Protein AF-A0A316PAN2-F1 (afdb_monomer)

Structure (mmCIF, N/CA/C/O backbone):
data_AF-A0A316PAN2-F1
#
_entry.id   AF-A0A316PAN2-F1
#
loop_
_atom_site.group_PDB
_atom_site.id
_atom_site.type_symbol
_atom_site.label_atom_id
_atom_site.label_alt_id
_atom_site.label_comp_id
_atom_site.label_asym_id
_atom_site.label_entity_id
_atom_site.label_seq_id
_atom_site.pdbx_PDB_ins_code
_atom_site.Cartn_x
_atom_site.Cartn_y
_atom_site.Cartn_z
_atom_site.occupancy
_atom_site.B_iso_or_equiv
_atom_site.auth_seq_id
_atom_site.auth_comp_id
_atom_site.auth_asym_id
_atom_site.auth_atom_id
_atom_site.pdbx_PDB_model_num
ATOM 1 N N . MET A 1 1 ? -18.614 40.586 26.912 1.00 40.94 1 MET A N 1
ATOM 2 C CA . MET A 1 1 ? -17.738 40.696 28.105 1.00 40.94 1 MET A CA 1
ATOM 3 C C . MET A 1 1 ? -18.477 41.404 29.236 1.00 40.94 1 MET A C 1
ATOM 5 O O . MET A 1 1 ? -19.148 42.384 28.946 1.00 40.94 1 MET A O 1
ATOM 9 N N . LYS A 1 2 ? -18.250 40.945 30.482 1.00 31.77 2 LYS A N 1
ATOM 10 C CA . LYS A 1 2 ? -18.802 41.381 31.796 1.00 31.77 2 LYS A CA 1
ATOM 11 C C . LYS A 1 2 ? -20.167 40.752 32.134 1.00 31.77 2 LYS A C 1
ATOM 13 O O . LYS A 1 2 ? -21.174 41.142 31.569 1.00 31.77 2 LYS A O 1
ATOM 18 N N . LYS A 1 3 ? -20.200 39.612 32.844 1.00 37.81 3 LYS A N 1
ATOM 19 C CA . LYS A 1 3 ? -20.037 39.391 34.307 1.00 37.81 3 LYS A CA 1
ATOM 20 C C . LYS A 1 3 ? -21.0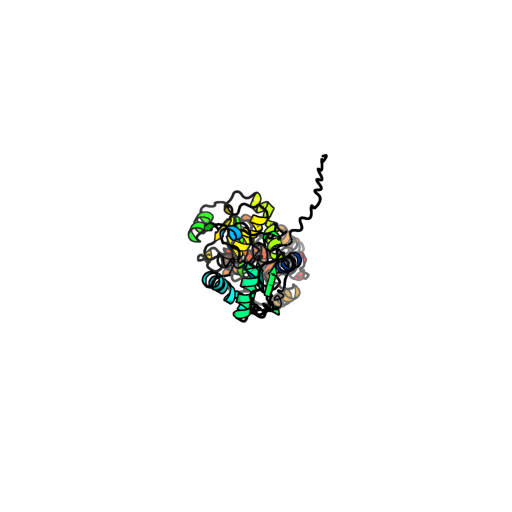67 40.149 35.148 1.00 37.81 3 LYS A C 1
ATOM 22 O O . LYS A 1 3 ? -20.923 41.355 35.296 1.00 37.81 3 LYS A O 1
ATOM 27 N N . LEU A 1 4 ? -21.950 39.415 35.828 1.00 36.19 4 LEU A N 1
ATOM 28 C CA . LEU A 1 4 ? -22.359 39.750 37.192 1.00 36.19 4 LEU A CA 1
ATOM 29 C C . LEU A 1 4 ? -22.647 38.465 37.983 1.00 36.19 4 LEU A C 1
ATOM 31 O O . LEU A 1 4 ? -23.432 37.620 37.571 1.00 36.19 4 LEU A O 1
ATOM 35 N N . SER A 1 5 ? -21.910 38.341 39.082 1.00 38.22 5 SER A N 1
ATOM 36 C CA . SER A 1 5 ? -21.960 37.298 40.104 1.00 38.22 5 SER A CA 1
ATOM 37 C C . SER A 1 5 ? -23.042 37.647 41.126 1.00 38.22 5 SER A C 1
ATOM 39 O O . SER A 1 5 ? -23.206 38.827 41.443 1.00 38.22 5 SER A O 1
ATOM 41 N N . LEU A 1 6 ? -23.735 36.645 41.672 1.00 33.94 6 LEU A N 1
ATOM 42 C CA . LEU A 1 6 ? -24.533 36.805 42.884 1.00 33.94 6 LEU A CA 1
ATOM 43 C C . LEU A 1 6 ? -24.224 35.657 43.853 1.00 33.94 6 LEU A C 1
ATOM 45 O O . LEU A 1 6 ? -24.558 34.501 43.612 1.00 33.94 6 LEU A O 1
ATOM 49 N N . ILE A 1 7 ? -23.546 36.016 44.939 1.00 41.50 7 ILE A N 1
ATOM 50 C CA . ILE A 1 7 ? -23.305 35.202 46.130 1.00 41.50 7 ILE A CA 1
ATOM 51 C C . ILE A 1 7 ? -24.545 35.327 47.021 1.00 41.50 7 ILE A C 1
ATOM 53 O O . ILE A 1 7 ? -24.965 36.448 47.307 1.00 41.50 7 ILE A O 1
ATOM 57 N N . MET A 1 8 ? -25.091 34.212 47.511 1.00 33.97 8 MET A N 1
ATOM 58 C CA . MET A 1 8 ? -26.062 34.228 48.608 1.00 33.97 8 MET A CA 1
ATOM 59 C C . MET A 1 8 ? -25.659 33.211 49.675 1.00 33.97 8 MET A C 1
ATOM 61 O O . MET A 1 8 ? -25.705 32.004 49.464 1.00 33.97 8 MET A O 1
ATOM 65 N N . ALA A 1 9 ? -25.224 33.742 50.816 1.00 36.50 9 ALA A N 1
ATOM 66 C CA . ALA A 1 9 ? -24.995 33.014 52.052 1.00 36.50 9 ALA A CA 1
ATOM 67 C C . ALA A 1 9 ? -26.327 32.841 52.795 1.00 36.50 9 ALA A C 1
ATOM 69 O O . ALA A 1 9 ? -27.083 33.805 52.917 1.00 36.50 9 ALA A O 1
ATOM 70 N N . VAL A 1 10 ? -26.590 31.651 53.340 1.00 36.31 10 VAL A N 1
ATOM 71 C CA . VAL A 1 10 ? -27.645 31.445 54.343 1.00 36.31 10 VAL A CA 1
ATOM 72 C C . VAL A 1 10 ? -27.085 30.611 55.494 1.00 36.31 10 VAL A C 1
ATOM 74 O O . VAL A 1 10 ? -26.501 29.549 55.299 1.00 36.31 10 VAL A O 1
ATOM 77 N N . LEU A 1 11 ? -27.236 31.184 56.687 1.00 32.94 11 LEU A N 1
ATOM 78 C CA . LEU A 1 11 ? -26.800 30.709 57.994 1.00 32.94 11 LEU A CA 1
ATOM 79 C C . LEU A 1 11 ? -27.675 29.572 58.547 1.00 32.94 11 LEU A C 1
ATOM 81 O O . LEU A 1 11 ? -28.883 29.533 58.329 1.00 32.94 11 LEU A O 1
ATOM 85 N N . MET A 1 12 ? -27.030 28.722 59.353 1.00 35.16 12 MET A N 1
ATOM 86 C CA . MET A 1 12 ? -27.614 27.710 60.240 1.00 35.16 12 MET A CA 1
ATOM 87 C C . MET A 1 12 ? -28.609 28.293 61.256 1.00 35.16 12 MET A C 1
ATOM 89 O O . MET A 1 12 ? -28.344 29.328 61.868 1.00 35.16 12 MET A O 1
ATOM 93 N N . ALA A 1 13 ? -29.658 27.525 61.558 1.00 36.28 13 ALA A N 1
ATOM 94 C CA . ALA A 1 13 ? -30.381 27.602 62.824 1.00 36.28 13 ALA A CA 1
ATOM 95 C C . ALA A 1 13 ? -30.540 26.190 63.412 1.00 36.28 13 ALA A C 1
ATOM 97 O O . ALA A 1 13 ? -31.099 25.291 62.789 1.00 36.28 13 ALA A O 1
ATOM 98 N N . ILE A 1 14 ? -29.993 26.026 64.616 1.00 38.88 14 ILE A N 1
ATOM 99 C CA . ILE A 1 14 ? -29.995 24.823 65.450 1.00 38.88 14 ILE A CA 1
ATOM 100 C C . ILE A 1 14 ? -31.359 24.705 66.141 1.00 38.88 14 ILE A C 1
ATOM 102 O O . ILE A 1 14 ? -31.799 25.648 66.796 1.00 38.88 14 ILE A O 1
ATOM 106 N N . GLY A 1 15 ? -31.996 23.538 66.038 1.00 38.41 15 GLY A N 1
ATOM 107 C CA . GLY A 1 15 ? -33.186 23.171 66.804 1.00 38.41 15 GLY A CA 1
ATOM 108 C C . GLY A 1 15 ? -32.922 21.908 67.617 1.00 38.41 15 GLY A C 1
ATOM 109 O O . GLY A 1 15 ? -32.954 20.807 67.080 1.00 38.41 15 GLY A O 1
ATOM 110 N N . LEU A 1 16 ? -32.650 22.080 68.911 1.00 36.38 16 LEU A N 1
ATOM 111 C CA . LEU A 1 16 ? -32.614 21.011 69.907 1.00 36.38 16 LEU A CA 1
ATOM 112 C C . LEU A 1 16 ? -34.049 20.703 70.350 1.00 36.38 16 LEU A C 1
ATOM 114 O O . LEU A 1 16 ? -34.697 21.559 70.948 1.00 36.38 16 LEU A O 1
ATOM 118 N N . PHE A 1 17 ? -34.514 19.475 70.131 1.00 39.97 17 PHE A N 1
ATOM 119 C CA . PHE A 1 17 ? -35.608 18.897 70.908 1.00 39.97 17 PHE A CA 1
ATOM 120 C C . PHE A 1 17 ? -35.141 17.576 71.512 1.00 39.97 17 PHE A C 1
ATOM 122 O O . PHE A 1 17 ? -34.911 16.592 70.816 1.00 39.97 17 PHE A O 1
ATOM 129 N N . ALA A 1 18 ? -34.982 17.594 72.834 1.00 36.78 18 ALA A N 1
ATOM 130 C CA . ALA A 1 18 ? -34.852 16.409 73.659 1.00 36.78 18 ALA A CA 1
ATOM 131 C C . ALA A 1 18 ? -36.245 15.792 73.858 1.00 36.78 18 ALA A C 1
ATOM 133 O O . ALA A 1 18 ? -37.156 16.457 74.351 1.00 36.78 18 ALA A O 1
ATOM 134 N N . GLY A 1 19 ? -36.393 14.521 73.496 1.00 34.16 19 GLY A N 1
ATOM 135 C CA . GLY A 1 19 ? -37.546 13.691 73.825 1.00 34.16 19 GLY A CA 1
ATOM 136 C C . GLY A 1 19 ? -37.057 12.292 74.182 1.00 34.16 19 GLY A C 1
ATOM 137 O O . GLY A 1 19 ? -36.589 11.564 73.316 1.00 34.16 19 GLY A O 1
ATOM 138 N N . CYS A 1 20 ? -37.118 11.940 75.465 1.00 40.47 20 CYS A N 1
ATOM 139 C CA . CYS A 1 20 ? -36.808 10.601 75.960 1.00 40.47 20 CYS A CA 1
ATOM 140 C C . CYS A 1 20 ? -38.014 9.676 75.753 1.00 40.47 20 CYS A C 1
ATOM 142 O O . CYS A 1 20 ? -39.081 9.964 76.293 1.00 40.47 20 CYS A O 1
ATOM 144 N N . ALA A 1 21 ? -37.835 8.542 75.073 1.00 34.09 21 ALA A N 1
ATOM 145 C CA . ALA A 1 21 ? -38.694 7.369 75.236 1.00 34.09 21 ALA A CA 1
ATOM 146 C C . ALA A 1 21 ? -37.970 6.086 74.786 1.00 34.09 21 ALA A C 1
ATOM 148 O O . ALA A 1 21 ? -37.563 5.974 73.638 1.00 34.09 21 ALA A O 1
ATOM 149 N N . GLN A 1 22 ? -37.850 5.155 75.738 1.00 32.44 22 GLN A N 1
ATOM 150 C CA . GLN A 1 22 ? -37.696 3.700 75.614 1.00 32.44 22 GLN A CA 1
ATOM 151 C C . GLN A 1 22 ? -36.590 3.138 74.692 1.00 32.44 22 GLN A C 1
ATOM 153 O O . GLN A 1 22 ? -36.724 3.038 73.479 1.00 32.44 22 GLN A O 1
ATOM 158 N N . GLN A 1 23 ? -35.518 2.671 75.329 1.00 34.50 23 GLN A N 1
ATOM 159 C CA . GLN A 1 23 ? -34.446 1.871 74.745 1.00 34.50 23 GLN A CA 1
ATOM 160 C C . GLN A 1 23 ? -34.924 0.415 74.590 1.00 34.50 23 GLN A C 1
ATOM 162 O O . GLN A 1 23 ? -35.018 -0.310 75.580 1.00 34.50 23 GLN A O 1
ATOM 167 N N . GLU A 1 24 ? -35.228 -0.007 73.362 1.00 33.56 24 GLU A N 1
ATOM 168 C CA . GLU A 1 24 ? -35.269 -1.423 72.981 1.00 33.56 24 GLU A CA 1
ATOM 169 C C . GLU A 1 24 ? -33.996 -1.774 72.200 1.00 33.56 24 GLU A C 1
ATOM 171 O O . GLU A 1 24 ? -33.494 -0.982 71.403 1.00 33.56 24 GLU A O 1
ATOM 176 N N . ASN A 1 25 ? -33.445 -2.951 72.504 1.00 39.44 25 ASN A N 1
ATOM 177 C CA . ASN A 1 25 ? -32.253 -3.537 71.894 1.00 39.44 25 ASN A CA 1
ATOM 178 C C . ASN A 1 25 ? -32.339 -3.530 70.360 1.00 39.44 25 ASN A C 1
ATOM 180 O O . ASN A 1 25 ? -33.106 -4.300 69.788 1.00 39.44 25 ASN A O 1
ATOM 184 N N . ALA A 1 26 ? -31.489 -2.738 69.705 1.00 33.09 26 ALA A N 1
ATOM 185 C CA . ALA A 1 26 ? -31.099 -2.994 68.327 1.00 33.09 26 ALA A CA 1
ATOM 186 C C . ALA A 1 26 ? -29.883 -3.927 68.355 1.00 33.09 26 ALA A C 1
ATOM 188 O O . ALA A 1 26 ? -28.814 -3.549 68.841 1.00 33.09 26 ALA A O 1
ATOM 189 N N . GLU A 1 27 ? -30.065 -5.156 67.874 1.00 34.75 27 GLU A N 1
ATOM 190 C CA . GLU A 1 27 ? -28.957 -6.027 67.497 1.00 34.75 27 GLU A CA 1
ATOM 191 C C . GLU A 1 27 ? -28.058 -5.284 66.508 1.00 34.75 27 GLU A C 1
ATOM 193 O O . GLU A 1 27 ? -28.500 -4.749 65.490 1.00 34.75 27 GLU A O 1
ATOM 198 N N . GLN A 1 28 ? -26.781 -5.222 66.857 1.00 33.00 28 GLN A N 1
ATOM 199 C CA . GLN A 1 28 ? -25.728 -4.662 66.036 1.00 33.00 28 GLN A CA 1
ATOM 200 C C . GLN A 1 28 ? -25.521 -5.611 64.849 1.00 33.00 28 GLN A C 1
ATOM 202 O O . GLN A 1 28 ? -24.940 -6.686 65.004 1.00 33.00 28 GLN A O 1
ATOM 207 N N . LEU A 1 29 ? -26.047 -5.239 63.679 1.00 35.25 29 LEU A N 1
ATOM 208 C CA . LEU A 1 29 ? -25.700 -5.892 62.419 1.00 35.25 29 LEU A CA 1
ATOM 209 C C . LEU A 1 29 ? -24.176 -5.787 62.225 1.00 35.25 29 LEU A C 1
ATOM 211 O O . LEU A 1 29 ? -23.612 -4.718 62.495 1.00 35.25 29 LEU A O 1
ATOM 215 N N . PRO A 1 30 ? -23.495 -6.872 61.815 1.00 41.84 30 PRO A N 1
ATOM 216 C CA . PRO A 1 30 ? -22.072 -6.820 61.522 1.00 41.84 30 PRO A CA 1
ATOM 217 C C . PRO A 1 30 ? -21.855 -5.810 60.395 1.00 41.84 30 PRO A C 1
ATOM 219 O O . PRO A 1 30 ? -22.566 -5.835 59.394 1.00 41.84 30 PRO A O 1
ATOM 222 N N . GLY A 1 31 ? -20.926 -4.880 60.615 1.00 39.91 31 GLY A N 1
ATOM 223 C CA . GLY A 1 31 ? -20.552 -3.894 59.614 1.00 39.91 31 GLY A CA 1
ATOM 224 C C . GLY A 1 31 ? -20.010 -4.597 58.379 1.00 39.91 31 GLY A C 1
ATOM 225 O O . GLY A 1 31 ? -19.167 -5.485 58.503 1.00 39.91 31 GLY A O 1
ATOM 226 N N . ASP A 1 32 ? -20.513 -4.194 57.217 1.00 43.34 32 ASP A N 1
ATOM 227 C CA . ASP A 1 32 ? -19.917 -4.518 55.932 1.00 43.34 32 ASP A CA 1
ATOM 228 C C . ASP A 1 32 ? -18.470 -4.005 55.956 1.00 43.34 32 ASP A C 1
ATOM 230 O O . ASP A 1 32 ? -18.215 -2.799 55.921 1.00 43.34 32 ASP A O 1
ATOM 234 N N . GLU A 1 33 ? -17.506 -4.915 56.098 1.00 46.19 33 GLU A N 1
ATOM 235 C CA . GLU A 1 33 ? -16.128 -4.620 55.728 1.00 46.19 33 GLU A CA 1
ATOM 236 C C . GLU A 1 33 ? -16.139 -4.386 54.213 1.00 46.19 33 GLU A C 1
ATOM 238 O O . GLU A 1 33 ? -16.265 -5.332 53.435 1.00 46.19 33 GLU A O 1
ATOM 243 N N . GLU A 1 34 ? -16.078 -3.117 53.793 1.00 50.69 34 GLU A N 1
ATOM 244 C CA . GLU A 1 34 ? -15.848 -2.758 52.394 1.00 50.69 34 GLU A CA 1
ATOM 245 C C . GLU A 1 34 ? -14.577 -3.479 51.928 1.00 50.69 34 GLU A C 1
ATOM 247 O O . GLU A 1 34 ? -13.472 -3.209 52.409 1.00 50.69 34 GLU A O 1
ATOM 252 N N . ALA A 1 35 ? -14.744 -4.435 51.011 1.00 48.12 35 ALA A N 1
ATOM 253 C CA . ALA A 1 35 ? -13.626 -5.049 50.315 1.00 48.12 35 ALA A CA 1
ATOM 254 C C . ALA A 1 35 ? -12.765 -3.932 49.694 1.00 48.12 35 ALA A C 1
ATOM 256 O O . ALA A 1 35 ? -13.320 -2.948 49.194 1.00 48.12 35 ALA A O 1
ATOM 257 N N . PRO A 1 36 ? -11.424 -4.042 49.723 1.00 54.59 36 PRO A N 1
ATOM 258 C CA . PRO A 1 36 ? -10.564 -3.020 49.143 1.00 54.59 36 PRO A CA 1
ATOM 259 C C . PRO A 1 36 ? -10.952 -2.800 47.678 1.00 54.59 36 PRO A C 1
ATOM 261 O O . PRO A 1 36 ? -11.089 -3.763 46.922 1.00 54.59 36 PRO A O 1
ATOM 264 N N . ALA A 1 37 ? -11.155 -1.537 47.293 1.00 69.00 37 ALA A N 1
ATOM 265 C CA . ALA A 1 37 ? -11.474 -1.178 45.917 1.00 69.00 37 ALA A CA 1
ATOM 266 C C . ALA A 1 37 ? -10.395 -1.748 44.985 1.00 69.00 37 ALA A C 1
ATOM 268 O O . ALA A 1 37 ? -9.210 -1.460 45.167 1.00 69.00 37 ALA A O 1
ATOM 269 N N . LYS A 1 38 ? -10.805 -2.580 44.019 1.00 82.31 38 LYS A N 1
ATOM 270 C CA . LYS A 1 38 ? -9.900 -3.126 43.003 1.00 82.31 38 LYS A CA 1
ATOM 271 C C . LYS A 1 38 ? -9.266 -1.957 42.245 1.00 82.31 38 LYS A C 1
ATOM 273 O O . LYS A 1 38 ? -9.968 -1.061 41.779 1.00 82.31 38 LYS A O 1
ATOM 278 N N . GLU A 1 39 ? -7.940 -1.944 42.169 1.00 90.44 39 GLU A N 1
ATOM 279 C CA . GLU A 1 39 ? -7.193 -0.917 41.447 1.00 90.44 39 GLU A CA 1
ATOM 280 C C . GLU A 1 39 ? -7.036 -1.352 39.987 1.00 90.44 39 GLU A C 1
ATOM 282 O O . GLU A 1 39 ? -6.417 -2.375 39.698 1.00 90.44 39 GLU A O 1
ATOM 287 N N . TYR A 1 40 ? -7.629 -0.593 39.066 1.00 96.50 40 TYR A N 1
ATOM 288 C CA . TYR A 1 40 ? -7.546 -0.862 37.632 1.00 96.50 40 TYR A CA 1
ATOM 289 C C . TYR A 1 40 ? -6.361 -0.136 37.002 1.00 96.50 40 TYR A C 1
ATOM 291 O O . TYR A 1 40 ? -6.004 0.972 37.404 1.00 96.50 40 TYR A O 1
ATOM 299 N N . GLN A 1 41 ? -5.788 -0.739 35.963 1.00 97.75 41 GLN A N 1
ATOM 300 C CA . GLN A 1 41 ? -4.723 -0.122 35.182 1.00 97.75 41 GLN A CA 1
ATOM 301 C C . GLN A 1 41 ? -5.324 0.747 34.076 1.00 97.75 41 GLN A C 1
ATOM 303 O O . GLN A 1 41 ? -6.137 0.287 33.273 1.00 97.75 41 GLN A O 1
ATOM 308 N N . TYR A 1 42 ? -4.899 2.003 34.027 1.00 98.06 42 TYR A N 1
ATOM 309 C CA . TYR A 1 42 ? -5.366 2.998 33.070 1.00 98.06 42 TYR A CA 1
ATOM 310 C C . TYR A 1 42 ? -4.262 3.364 32.070 1.00 98.06 42 TYR A C 1
ATOM 312 O O . TYR A 1 42 ? -3.081 3.135 32.332 1.00 98.06 42 TYR A O 1
ATOM 320 N N . ILE A 1 43 ? -4.656 3.891 30.910 1.00 98.69 43 ILE A N 1
ATOM 321 C CA . ILE A 1 43 ? -3.750 4.413 29.880 1.00 98.69 43 ILE A CA 1
ATOM 322 C C . ILE A 1 43 ? -4.265 5.757 29.361 1.00 98.69 43 ILE A C 1
ATOM 324 O O . ILE A 1 43 ? -5.470 5.932 29.146 1.00 98.69 43 ILE A O 1
ATOM 328 N N . THR A 1 44 ? -3.358 6.710 29.165 1.00 98.69 44 THR A N 1
ATOM 329 C CA . THR A 1 44 ? -3.707 8.060 28.709 1.00 98.69 44 THR A CA 1
ATOM 330 C C . THR A 1 44 ? -4.000 8.096 27.207 1.00 98.69 44 THR A C 1
ATOM 332 O O . THR A 1 44 ? -3.549 7.243 26.439 1.00 98.69 44 THR A O 1
ATOM 335 N N . ALA A 1 45 ? -4.725 9.123 26.752 1.00 98.62 45 ALA A N 1
ATOM 336 C CA . ALA A 1 45 ? -4.978 9.318 25.324 1.00 98.62 45 ALA A CA 1
ATOM 337 C C . ALA A 1 45 ? -3.680 9.499 24.511 1.00 98.62 45 ALA A C 1
ATOM 339 O O . ALA A 1 45 ? -3.576 8.984 23.401 1.00 98.62 45 ALA A O 1
ATOM 340 N N . ASP A 1 46 ? -2.682 10.187 25.071 1.00 98.69 46 ASP A N 1
ATOM 341 C CA . ASP A 1 46 ? -1.396 10.459 24.416 1.00 98.69 46 ASP A CA 1
ATOM 342 C C . ASP A 1 46 ? -0.591 9.173 24.189 1.00 98.69 46 ASP A C 1
ATOM 344 O O . ASP A 1 46 ? -0.004 8.978 23.120 1.00 98.69 46 ASP A O 1
ATOM 348 N N . GLU A 1 47 ? -0.591 8.269 25.173 1.00 98.69 47 GLU A N 1
ATOM 349 C CA . GLU A 1 47 ? 0.047 6.957 25.053 1.00 98.69 47 GLU A CA 1
ATOM 350 C C . GLU A 1 47 ? -0.645 6.116 23.979 1.00 98.69 47 GLU A C 1
ATOM 352 O O . GLU A 1 47 ? 0.019 5.606 23.079 1.00 98.69 47 GLU A O 1
ATOM 357 N N . VAL A 1 48 ? -1.981 6.036 24.003 1.00 98.62 48 VAL A N 1
ATOM 358 C CA . VAL A 1 48 ? -2.743 5.289 22.989 1.00 98.62 48 VAL A CA 1
ATOM 359 C C . VAL A 1 48 ? -2.543 5.880 21.592 1.00 98.62 48 VAL A C 1
ATOM 361 O O . VAL A 1 48 ? -2.348 5.123 20.642 1.00 98.62 48 VAL A O 1
ATOM 364 N N . LYS A 1 49 ? -2.524 7.211 21.445 1.00 98.50 49 LYS A N 1
ATOM 365 C CA . LYS A 1 49 ? -2.209 7.876 20.171 1.00 98.50 49 LYS A CA 1
ATOM 366 C C . LYS A 1 49 ? -0.835 7.468 19.665 1.00 98.50 49 LYS A C 1
ATOM 368 O O . LYS A 1 49 ? -0.712 7.071 18.511 1.00 98.50 49 LYS A O 1
ATOM 373 N N . THR A 1 50 ? 0.172 7.537 20.530 1.00 98.50 50 THR A N 1
ATOM 374 C CA . THR A 1 50 ? 1.548 7.166 20.184 1.00 98.50 50 THR A CA 1
ATOM 375 C C . THR A 1 50 ? 1.605 5.718 19.697 1.00 98.50 50 THR A C 1
ATOM 377 O O . THR A 1 50 ? 2.175 5.448 18.643 1.00 98.50 50 THR A O 1
ATOM 380 N N . MET A 1 51 ? 0.928 4.803 20.397 1.00 98.38 51 MET A N 1
ATOM 381 C CA . MET A 1 51 ? 0.845 3.399 19.992 1.00 98.38 51 MET A CA 1
ATOM 382 C C . MET A 1 51 ? 0.141 3.202 18.646 1.00 98.38 51 MET A C 1
ATOM 384 O O . MET A 1 51 ? 0.528 2.345 17.852 1.00 98.38 51 MET A O 1
ATOM 388 N N . ILE A 1 52 ? -0.923 3.962 18.382 1.00 98.25 52 ILE A N 1
ATOM 389 C CA . ILE A 1 52 ? -1.637 3.939 17.102 1.00 98.25 52 ILE A CA 1
ATOM 390 C C . ILE A 1 52 ? -0.723 4.426 15.973 1.00 98.25 52 ILE A C 1
ATOM 392 O O . ILE A 1 52 ? -0.546 3.715 14.987 1.00 98.25 52 ILE A O 1
ATOM 396 N N . GLU A 1 53 ? -0.112 5.598 16.124 1.00 98.12 53 GLU A N 1
ATOM 397 C CA . GLU A 1 53 ? 0.711 6.218 15.083 1.00 98.12 53 GLU A CA 1
ATOM 398 C C . GLU A 1 53 ? 1.973 5.416 14.770 1.00 98.12 53 GLU A C 1
ATOM 400 O O . GLU A 1 53 ? 2.320 5.276 13.598 1.00 98.12 53 GLU A O 1
ATOM 405 N N . ASN A 1 54 ? 2.617 4.844 15.788 1.00 97.94 54 ASN A N 1
ATOM 406 C CA . ASN A 1 54 ? 3.793 3.992 15.608 1.00 97.94 54 ASN A CA 1
ATOM 407 C C . ASN A 1 54 ? 3.443 2.608 15.046 1.00 97.94 54 ASN A C 1
ATOM 409 O O . ASN A 1 54 ? 4.327 1.876 14.608 1.00 97.94 54 ASN A O 1
ATOM 413 N N . GLY A 1 55 ? 2.161 2.230 15.054 1.00 96.44 55 GLY A N 1
ATOM 414 C CA . GLY A 1 55 ? 1.749 0.878 14.700 1.00 96.44 55 GLY A CA 1
ATOM 415 C C . GLY A 1 55 ? 2.160 -0.164 15.740 1.00 96.44 55 GLY A C 1
ATOM 416 O O . GLY A 1 55 ? 2.300 -1.332 15.388 1.00 96.44 55 GLY A O 1
ATOM 417 N N . ASP A 1 56 ? 2.317 0.236 17.005 1.00 96.88 56 ASP A N 1
ATOM 418 C CA . ASP A 1 56 ? 2.689 -0.663 18.098 1.00 96.88 56 ASP A CA 1
ATOM 419 C C . ASP A 1 56 ? 1.681 -1.815 18.213 1.00 96.88 56 ASP A C 1
ATOM 421 O O . ASP A 1 56 ? 0.493 -1.689 17.877 1.00 96.88 56 ASP A O 1
ATOM 425 N N . GLU A 1 57 ? 2.139 -2.969 18.690 1.00 96.19 57 GLU A N 1
ATOM 426 C CA . GLU A 1 57 ? 1.256 -4.108 18.896 1.00 96.19 57 GLU A CA 1
ATOM 427 C C . GLU A 1 57 ? 0.270 -3.820 20.034 1.00 96.19 57 GLU A C 1
ATOM 429 O O . GLU A 1 57 ? 0.658 -3.451 21.140 1.00 96.19 57 GLU A O 1
ATOM 434 N N . LYS A 1 58 ? -1.024 -3.972 19.748 1.00 97.25 58 LYS A N 1
ATOM 435 C CA . LYS A 1 58 ? -2.129 -3.706 20.675 1.00 97.25 58 LYS A CA 1
ATOM 436 C C . LYS A 1 58 ? -3.425 -4.340 20.185 1.00 97.25 58 LYS A C 1
ATOM 438 O O . LYS A 1 58 ? -3.581 -4.624 18.985 1.00 97.25 58 LYS A O 1
ATOM 443 N N . VAL A 1 59 ? -4.374 -4.469 21.102 1.00 98.31 59 VAL A N 1
ATOM 444 C CA . VAL A 1 59 ? -5.785 -4.725 20.803 1.00 98.31 59 VAL A CA 1
ATOM 445 C C . VAL A 1 59 ? -6.606 -3.611 21.426 1.00 98.31 59 VAL A C 1
ATOM 447 O O . VAL A 1 59 ? -6.498 -3.365 22.620 1.00 98.31 59 VAL A O 1
ATOM 450 N N . ILE A 1 60 ? -7.416 -2.927 20.623 1.00 98.62 60 ILE A N 1
ATOM 451 C CA . ILE A 1 60 ? -8.358 -1.926 21.121 1.00 98.62 60 ILE A CA 1
ATOM 452 C C . ILE A 1 60 ? -9.738 -2.569 21.100 1.00 98.62 60 ILE A C 1
ATOM 454 O O . ILE A 1 60 ? -10.215 -2.972 20.040 1.00 98.62 60 ILE A O 1
ATOM 458 N N . VAL A 1 61 ? -10.361 -2.681 22.266 1.00 98.75 61 VAL A N 1
ATOM 459 C CA . VAL A 1 61 ? -11.708 -3.221 22.434 1.00 98.75 61 VAL A CA 1
ATOM 460 C C . VAL A 1 61 ? -12.633 -2.071 22.771 1.00 98.75 61 VAL A C 1
ATOM 462 O O . VAL A 1 61 ? -12.528 -1.473 23.840 1.00 98.75 61 VAL A O 1
ATOM 465 N N . ASP A 1 62 ? -13.564 -1.783 21.876 1.00 98.69 62 ASP A N 1
ATOM 466 C CA . ASP A 1 62 ? -14.574 -0.764 22.088 1.00 98.69 62 ASP A CA 1
ATOM 467 C C . ASP A 1 62 ? -15.873 -1.410 22.582 1.00 98.69 62 ASP A C 1
ATOM 469 O O . ASP A 1 62 ? -16.464 -2.284 21.937 1.00 98.69 62 ASP A O 1
ATOM 473 N N . ILE A 1 63 ? -16.300 -1.012 23.776 1.00 98.69 63 ILE A N 1
ATOM 474 C CA . ILE A 1 63 ? -17.511 -1.531 24.410 1.00 98.69 63 ILE A CA 1
ATOM 475 C C . ILE A 1 63 ? -18.718 -0.619 24.209 1.00 98.69 63 ILE A C 1
ATOM 477 O O . ILE A 1 63 ? -19.804 -0.982 24.655 1.00 98.69 63 ILE A O 1
ATOM 481 N N . GLN A 1 64 ? -18.556 0.555 23.589 1.00 98.12 64 GLN A N 1
ATOM 482 C CA . GLN A 1 64 ? -19.623 1.540 23.417 1.00 98.12 64 GLN A CA 1
ATOM 483 C C . GLN A 1 64 ? -20.858 0.920 22.741 1.00 98.12 64 GLN A C 1
ATOM 485 O O . GLN A 1 64 ? -20.717 0.003 21.930 1.00 98.12 64 GLN A O 1
ATOM 490 N N . PRO A 1 65 ? -22.081 1.409 23.028 1.00 97.12 65 PRO A N 1
ATOM 491 C CA . PRO A 1 65 ? -23.255 1.014 22.255 1.00 97.12 65 PRO A CA 1
ATOM 492 C C . PRO A 1 65 ? -23.062 1.311 20.760 1.00 97.12 65 PRO A C 1
ATOM 494 O O . PRO A 1 65 ? -22.385 2.276 20.404 1.00 97.12 65 PRO A O 1
ATOM 497 N N . GLU A 1 66 ? -23.701 0.519 19.899 1.00 96.50 66 GLU A N 1
ATOM 498 C CA . GLU A 1 66 ? -23.534 0.565 18.436 1.00 96.50 66 GLU A CA 1
ATOM 499 C C . GLU A 1 66 ? -23.683 1.969 17.837 1.00 96.50 66 GLU A C 1
ATOM 501 O O . GLU A 1 66 ? -22.844 2.395 17.049 1.00 96.50 66 GLU A O 1
ATOM 506 N N . GLU A 1 67 ? -24.692 2.725 18.275 1.00 96.25 67 GLU A N 1
ATOM 507 C CA . GLU A 1 67 ? -24.935 4.096 17.814 1.00 96.25 67 GLU A CA 1
ATOM 508 C C . GLU A 1 67 ? -23.765 5.051 18.115 1.00 96.25 67 GLU A C 1
ATOM 510 O O . GLU A 1 67 ? -23.458 5.917 17.295 1.00 96.25 67 GLU A O 1
ATOM 515 N N . TYR A 1 68 ? -23.108 4.908 19.270 1.00 96.38 68 TYR A N 1
ATOM 516 C CA . TYR A 1 68 ? -21.973 5.756 19.645 1.00 96.38 68 TYR A CA 1
ATOM 517 C C . TYR A 1 68 ? -20.695 5.328 18.935 1.00 96.38 68 TYR A C 1
ATOM 519 O O . TYR A 1 68 ? -19.971 6.188 18.441 1.00 96.38 68 TYR A O 1
ATOM 527 N N . TYR A 1 69 ? -20.463 4.016 18.823 1.00 97.06 69 TYR A N 1
ATOM 528 C CA . TYR A 1 69 ? -19.352 3.483 18.039 1.00 97.06 69 TYR A CA 1
ATOM 529 C C . TYR A 1 69 ? -19.432 3.991 16.596 1.00 97.06 69 TYR A C 1
ATOM 531 O O . TYR A 1 69 ? -18.479 4.579 16.100 1.00 97.06 69 TYR A O 1
ATOM 539 N N . ALA A 1 70 ? -20.601 3.882 15.955 1.00 95.88 70 ALA A N 1
ATOM 540 C CA . ALA A 1 70 ? -20.806 4.328 14.578 1.00 95.88 70 ALA A CA 1
ATOM 541 C C . ALA A 1 70 ? -20.484 5.818 14.351 1.00 95.88 70 ALA A C 1
ATOM 543 O O . ALA A 1 70 ? -20.044 6.194 13.265 1.00 95.88 70 ALA A O 1
ATOM 544 N N . GLN A 1 71 ? -20.683 6.656 15.373 1.00 94.06 71 GLN A N 1
ATOM 545 C CA . GLN A 1 71 ? -20.404 8.096 15.348 1.00 94.06 71 GLN A CA 1
ATOM 546 C C . GLN A 1 71 ? -18.959 8.457 15.714 1.00 94.06 71 GLN A C 1
ATOM 548 O O . GLN A 1 71 ? -18.587 9.631 15.643 1.00 94.06 71 GLN A O 1
ATOM 553 N N . GLY A 1 72 ? -18.149 7.495 16.143 1.00 95.44 72 GLY A N 1
ATOM 554 C CA . GLY A 1 72 ? -16.774 7.752 16.530 1.00 95.44 72 GLY A CA 1
ATOM 555 C C . GLY A 1 72 ? -16.166 6.614 17.332 1.00 95.44 72 GLY A C 1
ATOM 556 O O . GLY A 1 72 ? -16.533 6.398 18.487 1.00 95.44 72 GLY A O 1
ATOM 557 N N . HIS A 1 73 ? -15.131 6.000 16.780 1.00 97.50 73 HIS A N 1
ATOM 558 C CA . HIS A 1 73 ? -14.315 4.994 17.448 1.00 97.50 73 HIS A CA 1
ATOM 559 C C . HIS A 1 73 ? -12.835 5.177 17.096 1.00 97.50 73 HIS A C 1
ATOM 561 O O . HIS A 1 73 ? -12.485 5.906 16.167 1.00 97.50 73 HIS A O 1
ATOM 567 N N . LEU A 1 74 ? -11.946 4.530 17.847 1.00 98.12 74 LEU A N 1
ATOM 568 C CA . LEU A 1 74 ? -10.514 4.577 17.546 1.00 98.12 74 LEU A CA 1
ATOM 569 C C . LEU A 1 74 ? -10.165 3.713 16.320 1.00 98.12 74 LEU A C 1
ATOM 571 O O . LEU A 1 74 ? -10.911 2.782 15.983 1.00 98.12 74 LEU A O 1
ATOM 575 N N . PRO A 1 75 ? -9.023 3.971 15.657 1.00 97.06 75 PRO A N 1
ATOM 576 C CA . PRO A 1 75 ? -8.576 3.196 14.515 1.00 97.06 75 PRO A CA 1
ATOM 577 C C . PRO A 1 75 ? -8.391 1.737 14.903 1.00 97.06 75 PRO A C 1
ATOM 579 O O . PRO A 1 75 ? -7.812 1.436 15.947 1.00 97.06 75 PRO A O 1
ATOM 582 N N . THR A 1 76 ? -8.849 0.819 14.052 1.00 93.62 76 THR A N 1
ATOM 583 C CA . THR A 1 76 ? -8.728 -0.643 14.246 1.00 93.62 76 THR A CA 1
ATOM 584 C C . THR A 1 76 ? -9.442 -1.221 15.479 1.00 93.62 76 THR A C 1
ATOM 586 O O . THR A 1 76 ? -9.235 -2.390 15.805 1.00 93.62 76 THR A O 1
ATOM 589 N N . ALA A 1 77 ? -10.281 -0.437 16.167 1.00 97.38 77 ALA A N 1
ATOM 590 C CA . ALA A 1 77 ? -10.991 -0.888 17.359 1.00 97.38 77 ALA A CA 1
ATOM 591 C C . ALA A 1 77 ? -12.009 -1.995 17.049 1.00 97.38 77 ALA A C 1
ATOM 593 O O . ALA A 1 77 ? -12.814 -1.871 16.127 1.00 97.38 77 ALA A O 1
ATOM 594 N N . ILE A 1 78 ? -12.013 -3.052 17.859 1.00 97.31 78 ILE A N 1
ATOM 595 C CA . ILE A 1 78 ? -12.976 -4.152 17.786 1.00 97.31 78 ILE A CA 1
ATOM 596 C C . ILE A 1 78 ? -14.210 -3.755 18.587 1.00 97.31 78 ILE A C 1
ATOM 598 O O . ILE A 1 78 ? -14.142 -3.627 19.810 1.00 97.31 78 ILE A O 1
ATOM 602 N N . SER A 1 79 ? -15.341 -3.575 17.914 1.00 97.62 79 SER A N 1
ATOM 603 C CA . SER A 1 79 ? -16.610 -3.290 18.578 1.00 97.62 79 SER A CA 1
ATOM 604 C C . SER A 1 79 ? -17.213 -4.543 19.210 1.00 97.62 79 SER A C 1
ATOM 606 O O . SER A 1 79 ? -17.379 -5.563 18.543 1.00 97.62 79 SER A O 1
ATOM 608 N N . THR A 1 80 ? -17.629 -4.437 20.469 1.00 98.38 80 THR A N 1
ATOM 609 C CA . THR A 1 80 ? -18.351 -5.505 21.188 1.00 98.38 80 THR A CA 1
ATOM 610 C C . THR A 1 80 ? -19.790 -5.123 21.527 1.00 98.38 80 THR A C 1
ATOM 612 O O . THR A 1 80 ? -20.607 -5.994 21.812 1.00 98.38 80 THR A O 1
ATOM 615 N N . TYR A 1 81 ? -20.128 -3.828 21.518 1.00 98.06 81 TYR A N 1
ATOM 616 C CA . TYR A 1 81 ? -21.453 -3.319 21.908 1.00 98.06 81 TYR A CA 1
ATOM 617 C C . TYR A 1 81 ? -21.922 -3.830 23.280 1.00 98.06 81 TYR A C 1
ATOM 619 O O . TYR A 1 81 ? -23.114 -4.081 23.507 1.00 98.06 81 TYR A O 1
ATOM 627 N N . ALA A 1 82 ? -20.958 -4.034 24.179 1.00 98.25 82 ALA A N 1
ATOM 628 C CA . ALA A 1 82 ? -21.156 -4.684 25.463 1.00 98.25 82 ALA A CA 1
ATOM 629 C C . ALA A 1 82 ? -21.544 -3.713 26.583 1.00 98.25 82 ALA A C 1
ATOM 631 O O . ALA A 1 82 ? -21.854 -4.174 27.671 1.00 98.25 82 ALA A O 1
ATOM 632 N N . TYR A 1 83 ? -21.540 -2.393 26.377 1.00 97.06 83 TYR A N 1
ATOM 633 C CA . TYR A 1 83 ? -21.830 -1.425 27.440 1.00 97.06 83 TYR A CA 1
ATOM 634 C C . TYR A 1 83 ? -23.212 -1.650 28.094 1.00 97.06 83 TYR A C 1
ATOM 636 O O . TYR A 1 83 ? -24.199 -1.795 27.369 1.00 97.06 83 TYR A O 1
ATOM 644 N N . PRO A 1 84 ? -23.327 -1.588 29.440 1.00 97.12 84 PRO A N 1
ATOM 645 C CA . PRO A 1 84 ? -22.269 -1.388 30.446 1.00 97.12 84 PRO A CA 1
ATOM 646 C C . PRO A 1 84 ? -21.630 -2.686 30.996 1.00 97.12 84 PRO A C 1
ATOM 648 O O . PRO A 1 84 ? -20.977 -2.644 32.034 1.00 97.12 84 PRO A O 1
ATOM 651 N N . ALA A 1 85 ? -21.794 -3.830 30.329 1.00 97.50 85 ALA A N 1
ATOM 652 C CA . ALA A 1 85 ? -21.189 -5.128 30.663 1.00 97.50 85 ALA A CA 1
ATOM 653 C C . ALA A 1 85 ? -21.516 -5.647 32.079 1.00 97.50 85 ALA A C 1
ATOM 655 O O . ALA A 1 85 ? -20.728 -6.359 32.697 1.00 97.50 85 ALA A O 1
ATOM 656 N N . ASP A 1 86 ? -22.692 -5.303 32.601 1.00 97.19 86 ASP A N 1
ATOM 657 C CA . ASP A 1 86 ? -23.151 -5.621 33.961 1.00 97.19 86 ASP A CA 1
ATOM 658 C C . ASP A 1 86 ? -24.100 -6.831 34.037 1.00 97.19 86 ASP A C 1
ATOM 660 O O . ASP A 1 86 ? -24.496 -7.251 35.123 1.00 97.19 86 ASP A O 1
ATOM 664 N N . THR A 1 87 ? -24.441 -7.422 32.893 1.00 97.81 87 THR A N 1
ATOM 665 C CA . THR A 1 87 ? -25.265 -8.632 32.788 1.00 97.81 87 THR A CA 1
ATOM 666 C C . THR A 1 87 ? -24.527 -9.714 32.014 1.00 97.81 87 THR A C 1
ATOM 668 O O . THR A 1 87 ? -23.683 -9.410 31.171 1.00 97.81 87 THR A O 1
ATOM 671 N N . ASP A 1 88 ? -24.875 -10.979 32.250 1.00 97.50 88 ASP A N 1
ATOM 672 C CA . ASP A 1 88 ? -24.276 -12.113 31.533 1.00 97.50 88 ASP A CA 1
ATOM 673 C C . ASP A 1 88 ? -24.456 -11.999 30.010 1.00 97.50 88 ASP A C 1
ATOM 675 O O . ASP A 1 88 ? -23.545 -12.325 29.255 1.00 97.50 88 ASP A O 1
ATOM 679 N N . GLU A 1 89 ? -25.602 -11.481 29.552 1.00 97.81 89 GLU A N 1
ATOM 680 C CA . GLU A 1 89 ? -25.879 -11.251 28.128 1.00 97.81 89 GLU A CA 1
ATOM 681 C C . GLU A 1 89 ? -24.932 -10.209 27.522 1.00 97.81 89 GLU A C 1
ATOM 683 O O . GLU A 1 89 ? -24.375 -10.425 26.447 1.00 97.81 89 GLU A O 1
ATOM 688 N N . LEU A 1 90 ? -24.719 -9.084 28.209 1.00 98.19 90 LEU A N 1
ATOM 689 C CA . LEU A 1 90 ? -23.803 -8.044 27.744 1.00 98.19 90 LEU A CA 1
ATOM 690 C C . LEU A 1 90 ? -22.344 -8.497 27.814 1.00 98.19 90 LEU A C 1
ATOM 692 O O . LEU A 1 90 ? -21.587 -8.259 26.875 1.00 98.19 90 LEU A O 1
ATOM 696 N N . LYS A 1 91 ? -21.964 -9.194 28.888 1.00 98.06 91 LYS A N 1
ATOM 697 C CA . LYS A 1 91 ? -20.633 -9.785 29.050 1.00 98.06 91 LYS A CA 1
ATOM 698 C C . LYS A 1 91 ? -20.324 -10.794 27.949 1.00 98.06 91 LYS A C 1
ATOM 700 O O . LYS A 1 91 ? -19.236 -10.755 27.394 1.00 98.06 91 LYS A O 1
ATOM 705 N N . ALA A 1 92 ? -21.284 -11.635 27.561 1.00 98.00 92 ALA A N 1
ATOM 706 C CA . ALA A 1 92 ? -21.102 -12.589 26.468 1.00 98.00 92 ALA A CA 1
ATOM 707 C C . ALA A 1 92 ? -20.728 -11.919 25.133 1.00 98.00 92 ALA A C 1
ATOM 709 O O . ALA A 1 92 ? -20.042 -12.526 24.317 1.00 98.00 92 ALA A O 1
ATOM 710 N N . LYS A 1 93 ? -21.108 -10.654 24.899 1.00 98.50 93 LYS A N 1
ATOM 711 C CA . LYS A 1 93 ? -20.702 -9.934 23.679 1.00 98.50 93 LYS A CA 1
ATOM 712 C C . LYS A 1 93 ? -19.204 -9.615 23.629 1.00 98.50 93 LYS A C 1
ATOM 714 O O . LYS A 1 93 ? -18.654 -9.484 22.533 1.00 98.50 93 LYS A O 1
ATOM 719 N N . LEU A 1 94 ? -18.541 -9.516 24.786 1.00 98.50 94 LEU A N 1
ATOM 720 C CA . LEU A 1 94 ? -17.092 -9.299 24.892 1.00 98.50 94 LEU A CA 1
ATOM 721 C C . LEU A 1 94 ? -16.289 -10.475 24.318 1.00 98.50 94 LEU A C 1
ATOM 723 O O . LEU A 1 94 ? -15.172 -10.272 23.846 1.00 98.50 94 LEU A O 1
ATOM 727 N N . ASP A 1 95 ? -16.870 -11.680 24.265 1.00 98.12 95 ASP A N 1
ATOM 728 C CA . ASP A 1 95 ? -16.216 -12.856 23.677 1.00 98.12 95 ASP A CA 1
ATOM 729 C C . ASP A 1 95 ? -15.798 -12.622 22.208 1.00 98.12 95 ASP A C 1
ATOM 731 O O . ASP A 1 95 ? -14.820 -13.207 21.749 1.00 98.12 95 ASP A O 1
ATOM 735 N N . THR A 1 96 ? -16.460 -11.698 21.494 1.00 97.19 96 THR A N 1
ATOM 736 C CA . THR A 1 96 ? -16.119 -11.287 20.114 1.00 97.19 96 THR A CA 1
ATOM 737 C C . THR A 1 96 ? -14.673 -10.796 19.967 1.00 97.19 96 THR A C 1
ATOM 739 O O . THR A 1 96 ? -14.096 -10.903 18.888 1.00 97.19 96 THR A O 1
ATOM 742 N N . ALA A 1 97 ? -14.072 -10.250 21.029 1.00 98.00 97 ALA A N 1
ATOM 743 C CA . ALA A 1 97 ? -12.702 -9.749 20.984 1.00 98.00 97 ALA A CA 1
ATOM 744 C C . ALA A 1 97 ? -11.649 -10.781 21.422 1.00 98.00 97 ALA A C 1
ATOM 746 O O . ALA A 1 97 ? -10.471 -10.565 21.143 1.00 98.00 97 ALA A O 1
ATOM 747 N N . LEU A 1 98 ? -12.040 -11.884 22.080 1.00 97.81 98 LEU A N 1
ATOM 748 C CA . LEU A 1 98 ? -11.097 -12.826 22.702 1.00 97.81 98 LEU A CA 1
ATOM 749 C C . LEU A 1 98 ? -10.122 -13.435 21.696 1.00 97.81 98 LEU A C 1
ATOM 751 O O . LEU A 1 98 ? -8.925 -13.425 21.945 1.00 97.81 98 LEU A O 1
ATOM 755 N N . GLU A 1 99 ? -10.603 -13.860 20.524 1.00 97.12 99 GLU A N 1
ATOM 756 C CA . GLU A 1 99 ? -9.733 -14.416 19.476 1.00 97.12 99 GLU A CA 1
ATOM 757 C C . GLU A 1 99 ? -8.608 -13.437 19.102 1.00 97.12 99 GLU A C 1
ATOM 759 O O . GLU A 1 99 ? -7.444 -13.814 19.016 1.00 97.12 99 GLU A O 1
ATOM 764 N N . LYS A 1 100 ? -8.929 -12.145 18.954 1.00 95.94 100 LYS A N 1
ATOM 765 C CA . LYS A 1 100 ? -7.935 -11.113 18.629 1.00 95.94 100 LYS A CA 1
ATOM 766 C C . LYS A 1 100 ? -7.046 -10.723 19.801 1.00 95.94 100 LYS A C 1
ATOM 768 O O . LYS A 1 100 ? -5.919 -10.293 19.566 1.00 95.94 100 LYS A O 1
ATOM 773 N N . ILE A 1 101 ? -7.542 -10.846 21.029 1.00 98.00 101 ILE A N 1
ATOM 774 C CA . ILE A 1 101 ? -6.743 -10.682 22.248 1.00 98.00 101 ILE A CA 1
ATOM 775 C C . ILE A 1 101 ? -5.694 -11.793 22.347 1.00 98.00 101 ILE A C 1
ATOM 777 O O . ILE A 1 101 ? -4.538 -11.486 22.633 1.00 98.00 101 ILE A O 1
ATOM 781 N N . ASP A 1 102 ? -6.079 -13.034 22.052 1.00 95.88 102 ASP A N 1
ATOM 782 C CA . ASP A 1 102 ? -5.218 -14.218 22.130 1.00 95.88 102 ASP A CA 1
ATOM 783 C C . ASP A 1 102 ? -4.196 -14.291 20.982 1.00 95.88 102 ASP A C 1
ATOM 785 O O . ASP A 1 102 ? -3.119 -14.858 21.139 1.00 95.88 102 ASP A O 1
ATOM 789 N N . GLU A 1 103 ? -4.501 -13.693 19.825 1.00 95.62 103 GLU A N 1
ATOM 790 C CA . GLU A 1 103 ? -3.569 -13.579 18.690 1.00 95.62 103 GLU A CA 1
ATOM 791 C C . GLU A 1 103 ? -2.368 -12.655 18.963 1.00 95.62 103 GLU A C 1
ATOM 793 O O . GLU A 1 103 ? -1.409 -12.659 18.187 1.00 95.62 103 GLU A O 1
ATOM 798 N N . LYS A 1 104 ? -2.427 -11.823 20.010 1.00 93.06 104 LYS A N 1
ATOM 799 C CA . LYS A 1 104 ? -1.429 -10.785 20.297 1.00 93.06 104 LYS A CA 1
ATOM 800 C C . LYS A 1 104 ? -0.941 -10.872 21.734 1.00 93.06 104 LYS A C 1
ATOM 802 O O . LYS A 1 104 ? -1.669 -11.293 22.623 1.00 93.06 104 LYS A O 1
ATOM 807 N N . GLU A 1 105 ? 0.261 -10.373 21.980 1.00 92.88 105 GLU A N 1
ATOM 808 C CA . GLU A 1 105 ? 0.868 -10.254 23.311 1.00 92.88 105 GLU A CA 1
ATOM 809 C C . GLU A 1 105 ? 0.851 -8.807 23.832 1.00 92.88 105 GLU A C 1
ATOM 811 O O . GLU A 1 105 ? 1.000 -8.564 25.031 1.00 92.88 105 GLU A O 1
ATOM 816 N N . GLY A 1 106 ? 0.619 -7.828 22.950 1.00 95.94 106 GLY A N 1
ATOM 817 C CA . GLY A 1 106 ? 0.480 -6.415 23.314 1.00 95.94 106 GLY A CA 1
ATOM 818 C C . GLY A 1 106 ? -0.675 -6.115 24.290 1.00 95.94 106 GLY A C 1
ATOM 819 O O . GLY A 1 106 ? -1.516 -6.980 24.578 1.00 95.94 106 GLY A O 1
ATOM 820 N N . PRO A 1 107 ? -0.755 -4.877 24.816 1.00 98.12 107 PRO A N 1
ATOM 821 C CA . PRO A 1 107 ? -1.816 -4.488 25.735 1.00 98.12 107 PRO A CA 1
ATOM 822 C C . PRO A 1 107 ? -3.198 -4.537 25.074 1.00 98.12 107 PRO A C 1
ATOM 824 O O . PRO A 1 107 ? -3.361 -4.295 23.872 1.00 98.12 107 PRO A O 1
ATOM 827 N N . VAL A 1 108 ? -4.200 -4.806 25.906 1.00 98.75 108 VAL A N 1
ATOM 828 C CA . VAL A 1 108 ? -5.619 -4.775 25.559 1.00 98.75 108 VAL A CA 1
ATOM 829 C C . VAL A 1 108 ? -6.207 -3.497 26.142 1.00 98.75 108 VAL A C 1
ATOM 831 O O . VAL A 1 108 ? -6.356 -3.361 27.356 1.00 98.75 108 VAL A O 1
ATOM 834 N N . ILE A 1 109 ? -6.505 -2.543 25.270 1.00 98.81 109 ILE A N 1
ATOM 835 C CA . ILE A 1 109 ? -7.007 -1.217 25.616 1.00 98.81 109 ILE A CA 1
ATOM 836 C C . ILE A 1 109 ? -8.529 -1.240 25.502 1.00 98.81 109 ILE A C 1
ATOM 838 O O . ILE A 1 109 ? -9.080 -1.346 24.409 1.00 98.81 109 ILE A O 1
ATOM 842 N N . ILE A 1 110 ? -9.208 -1.127 26.636 1.00 98.88 110 ILE A N 1
ATOM 843 C CA . ILE A 1 110 ? -10.663 -1.116 26.739 1.00 98.88 110 ILE A CA 1
ATOM 844 C C . ILE A 1 110 ? -11.153 0.327 26.654 1.00 98.88 110 ILE A C 1
ATOM 846 O O . ILE A 1 110 ? -10.800 1.180 27.474 1.00 98.88 110 ILE A O 1
ATOM 850 N N . VAL A 1 111 ? -12.007 0.588 25.670 1.00 98.69 111 VAL A N 1
ATOM 851 C CA . VAL A 1 111 ? -12.589 1.896 25.383 1.00 98.69 111 VAL A CA 1
ATOM 852 C C . VAL A 1 111 ? -14.089 1.833 25.639 1.00 98.69 111 VAL A C 1
ATOM 854 O O . VAL A 1 111 ? -14.841 1.187 24.918 1.00 98.69 111 VAL A O 1
ATOM 857 N N . GLY A 1 112 ? -14.538 2.506 26.696 1.00 97.19 112 GLY A N 1
ATOM 858 C CA . GLY A 1 112 ? -15.952 2.828 26.902 1.00 97.19 112 GLY A CA 1
ATOM 859 C C . GLY A 1 112 ? -16.212 4.315 26.671 1.00 97.19 112 GLY A C 1
ATOM 860 O O . GLY A 1 112 ? -15.275 5.081 26.467 1.00 97.19 112 GLY A O 1
ATOM 861 N N . LEU A 1 113 ? -17.469 4.753 26.796 1.00 93.94 113 LEU A N 1
ATOM 862 C CA . LEU A 1 113 ? -17.823 6.175 26.657 1.00 93.94 113 LEU A CA 1
ATOM 863 C C . LEU A 1 113 ? -17.032 7.073 27.626 1.00 93.94 113 LEU A C 1
ATOM 865 O O . LEU A 1 113 ? -16.463 8.072 27.205 1.00 93.94 113 LEU A O 1
ATOM 869 N N . GLY A 1 114 ? -16.989 6.706 28.914 1.00 94.94 114 GLY A N 1
ATOM 870 C CA . GLY A 1 114 ? -16.359 7.505 29.979 1.00 94.94 114 GLY A CA 1
ATOM 871 C C . GLY A 1 114 ? -15.184 6.842 30.709 1.00 94.94 114 GLY A C 1
ATOM 872 O O . GLY A 1 114 ? -14.683 7.413 31.673 1.00 94.94 114 GLY A O 1
ATOM 873 N N . GLY A 1 115 ? -14.782 5.626 30.316 1.00 92.62 115 GLY A N 1
ATOM 874 C CA . GLY A 1 115 ? -13.644 4.913 30.924 1.00 92.62 115 GLY A CA 1
ATOM 875 C C . GLY A 1 115 ? -13.807 4.575 32.415 1.00 92.62 115 GLY A C 1
ATOM 876 O O . GLY A 1 115 ? -12.850 4.683 33.171 1.00 92.62 115 GLY A O 1
ATOM 877 N N . LYS A 1 116 ? -15.025 4.243 32.868 1.00 95.12 116 LYS A N 1
ATOM 878 C CA . LYS A 1 116 ? -15.329 3.859 34.266 1.00 95.12 116 LYS A CA 1
ATOM 879 C C . LYS A 1 116 ? -16.089 2.536 34.322 1.00 95.12 116 LYS A C 1
ATOM 881 O O . LYS A 1 116 ? -15.758 1.652 33.546 1.00 95.12 116 LYS A O 1
ATOM 886 N N . THR A 1 117 ? -17.124 2.418 35.152 1.00 95.44 117 THR A N 1
ATOM 887 C CA . THR A 1 117 ? -17.837 1.175 35.497 1.00 95.44 117 THR A CA 1
ATOM 888 C C . THR A 1 117 ? -18.018 0.183 34.347 1.00 95.44 117 THR A C 1
ATOM 890 O O . THR A 1 117 ? -17.685 -0.980 34.504 1.00 95.44 117 THR A O 1
ATOM 893 N N . GLY A 1 118 ? -18.476 0.611 33.164 1.00 97.31 118 GLY A N 1
ATOM 894 C CA . GLY A 1 118 ? -18.626 -0.321 32.037 1.00 97.31 118 GLY A CA 1
ATOM 895 C C . GLY A 1 118 ? -17.306 -0.898 31.507 1.00 97.31 118 GLY A C 1
ATOM 896 O O . GLY A 1 118 ? -17.242 -2.070 31.155 1.00 97.31 118 GLY A O 1
ATOM 897 N N . ALA A 1 119 ? -16.246 -0.088 31.468 1.00 98.25 119 ALA A N 1
ATOM 898 C CA . ALA A 1 119 ? -14.907 -0.527 31.080 1.00 98.25 119 ALA A CA 1
ATOM 899 C C . ALA A 1 119 ? -14.241 -1.366 32.183 1.00 98.25 119 ALA A C 1
ATOM 901 O O . ALA A 1 119 ? -13.544 -2.320 31.866 1.00 98.25 119 ALA A O 1
ATOM 902 N N . GLU A 1 120 ? -14.501 -1.053 33.456 1.00 98.25 120 GLU A N 1
ATOM 903 C CA . GLU A 1 120 ? -14.064 -1.845 34.618 1.00 98.25 120 GLU A CA 1
ATOM 904 C C . GLU A 1 120 ? -14.729 -3.234 34.621 1.00 98.25 120 GLU A C 1
ATOM 906 O O . GLU A 1 120 ? -14.049 -4.245 34.750 1.00 98.25 120 GLU A O 1
ATOM 911 N N . ASN A 1 121 ? -16.030 -3.311 34.326 1.00 98.19 121 ASN A N 1
ATOM 912 C CA . ASN A 1 121 ? -16.741 -4.581 34.159 1.00 98.19 121 ASN A CA 1
ATOM 913 C C . ASN A 1 121 ? -16.161 -5.433 33.016 1.00 98.19 121 ASN A C 1
ATOM 915 O O . ASN A 1 121 ? -16.056 -6.654 33.138 1.00 98.19 121 ASN A O 1
ATOM 919 N N . ALA A 1 122 ? -15.794 -4.802 31.896 1.00 98.56 122 ALA A N 1
ATOM 920 C CA . ALA A 1 122 ? -15.148 -5.492 30.782 1.00 98.56 122 ALA A CA 1
ATOM 921 C C . ALA A 1 122 ? -13.718 -5.934 31.132 1.00 98.56 122 ALA A C 1
ATOM 923 O O . ALA A 1 122 ? -13.315 -7.031 30.754 1.00 98.56 122 ALA A O 1
ATOM 924 N N . TYR A 1 123 ? -12.973 -5.113 31.879 1.00 98.62 123 TYR A N 1
ATOM 925 C CA . TYR A 1 123 ? -11.654 -5.459 32.411 1.00 98.62 123 TYR A CA 1
ATOM 926 C C . TYR A 1 123 ? -11.737 -6.734 33.248 1.00 98.62 123 TYR A C 1
ATOM 928 O O . TYR A 1 123 ? -11.021 -7.696 32.976 1.00 98.62 123 TYR A O 1
ATOM 936 N N . ASP A 1 124 ? -12.645 -6.763 34.225 1.00 98.25 124 ASP A N 1
ATOM 937 C CA . ASP A 1 124 ? -12.839 -7.922 35.095 1.00 98.25 124 ASP A CA 1
ATOM 938 C C . ASP A 1 124 ? -13.238 -9.159 34.303 1.00 98.25 124 ASP A C 1
ATOM 940 O O . ASP A 1 124 ? -12.689 -10.233 34.529 1.00 98.25 124 ASP A O 1
ATOM 944 N N . TYR A 1 125 ? -14.128 -9.005 33.323 1.00 98.56 125 TYR A N 1
ATOM 945 C CA . TYR A 1 125 ? -14.526 -10.112 32.466 1.00 98.56 125 TYR A CA 1
ATOM 946 C C . TYR A 1 125 ? -13.346 -10.722 31.701 1.00 98.56 125 TYR A C 1
ATOM 948 O O . TYR A 1 125 ? -13.191 -11.941 31.675 1.00 98.56 125 TYR A O 1
ATOM 956 N N . TYR A 1 126 ? -12.490 -9.898 31.091 1.00 98.56 126 TYR A N 1
ATOM 957 C CA . TYR A 1 126 ? -11.316 -10.410 30.384 1.00 98.56 126 TYR A CA 1
ATOM 958 C C . TYR A 1 126 ? -10.305 -11.057 31.338 1.00 98.56 126 TYR A C 1
ATOM 960 O O . TYR A 1 126 ? -9.762 -12.113 31.013 1.00 98.56 126 TYR A O 1
ATOM 968 N N . ALA A 1 127 ? -10.107 -10.494 32.533 1.00 97.94 127 ALA A N 1
ATOM 969 C CA . ALA A 1 127 ? -9.276 -11.106 33.568 1.00 97.94 127 ALA A CA 1
ATOM 970 C C . ALA A 1 127 ? -9.828 -12.478 34.010 1.00 97.94 127 ALA A C 1
ATOM 972 O O . ALA A 1 127 ? -9.085 -13.456 34.087 1.00 97.94 127 ALA A O 1
ATOM 973 N N . GLU A 1 128 ? -11.145 -12.592 34.221 1.00 97.62 128 GLU A N 1
ATOM 974 C CA . GLU A 1 128 ? -11.838 -13.853 34.534 1.00 97.62 128 GLU A CA 1
ATOM 975 C C . GLU A 1 128 ? -11.693 -14.896 33.415 1.00 97.62 128 GLU A C 1
ATOM 977 O O . GLU A 1 128 ? -11.602 -16.096 33.687 1.00 97.62 128 GLU A O 1
ATOM 982 N N . LYS A 1 129 ? -11.639 -14.450 32.154 1.00 97.75 129 LYS A N 1
ATOM 983 C CA . LYS A 1 129 ? -11.382 -15.298 30.978 1.00 97.75 129 LYS A CA 1
ATOM 984 C C . LYS A 1 129 ? -9.912 -15.693 30.812 1.00 97.75 129 LYS A C 1
ATOM 986 O O . LYS A 1 129 ? -9.611 -16.498 29.935 1.00 97.75 129 LYS A O 1
ATOM 991 N N . GLY A 1 130 ? -9.023 -15.198 31.672 1.00 97.06 130 GLY A N 1
ATOM 992 C CA . GLY A 1 130 ? -7.611 -15.572 31.704 1.00 97.06 130 GLY A CA 1
ATOM 993 C C . GLY A 1 130 ? -6.678 -14.629 30.947 1.00 97.06 130 GLY A C 1
ATOM 994 O O . GLY A 1 130 ? -5.505 -14.963 30.789 1.00 97.06 130 GLY A O 1
ATOM 995 N N . VAL A 1 131 ? -7.155 -13.461 30.504 1.00 98.00 131 VAL A N 1
ATOM 996 C CA . VAL A 1 131 ? -6.275 -12.415 29.965 1.00 98.00 131 VAL A CA 1
ATOM 997 C C . VAL A 1 131 ? -5.429 -11.858 31.109 1.00 98.00 131 VAL A C 1
ATOM 999 O O . VAL A 1 131 ? -5.957 -11.487 32.156 1.00 98.00 131 VAL A O 1
ATOM 1002 N N . ASP A 1 132 ? -4.111 -11.797 30.919 1.00 97.50 132 ASP A N 1
ATOM 1003 C CA . ASP A 1 132 ? -3.184 -11.291 31.934 1.00 97.50 132 ASP A CA 1
ATOM 1004 C C . ASP A 1 132 ? -3.538 -9.842 32.324 1.00 97.50 132 ASP A C 1
ATOM 1006 O O . ASP A 1 132 ? -3.523 -8.934 31.487 1.00 97.50 132 ASP A O 1
ATOM 1010 N N . GLU A 1 133 ? -3.833 -9.605 33.608 1.00 96.62 133 GLU A N 1
ATOM 1011 C CA . GLU A 1 133 ? -4.194 -8.279 34.130 1.00 96.62 133 GLU A CA 1
ATOM 1012 C C . GLU A 1 133 ? -3.110 -7.221 33.863 1.00 96.62 133 GLU A C 1
ATOM 1014 O O . GLU A 1 133 ? -3.420 -6.038 33.712 1.00 96.62 133 GLU A O 1
ATOM 1019 N N . SER A 1 134 ? -1.840 -7.619 33.735 1.00 96.88 134 SER A N 1
ATOM 1020 C CA . SER A 1 134 ? -0.736 -6.723 33.370 1.00 96.88 134 SER A CA 1
ATOM 1021 C C . SER A 1 134 ? -0.800 -6.218 31.926 1.00 96.88 134 SER A C 1
ATOM 1023 O O . SER A 1 134 ? -0.138 -5.224 31.611 1.00 96.88 134 SER A O 1
ATOM 1025 N N . ARG A 1 135 ? -1.623 -6.827 31.061 1.00 98.00 135 ARG A N 1
ATOM 1026 C CA . ARG A 1 135 ? -1.891 -6.390 29.679 1.00 98.00 135 ARG A CA 1
ATOM 1027 C C . ARG A 1 135 ? -3.143 -5.525 29.556 1.00 98.00 135 ARG A C 1
ATOM 1029 O O . ARG A 1 135 ? -3.247 -4.748 28.609 1.00 98.00 135 ARG A O 1
ATOM 1036 N N . LEU A 1 136 ? -4.088 -5.642 30.484 1.00 98.62 136 LEU A N 1
ATOM 1037 C CA . LEU A 1 136 ? -5.355 -4.917 30.425 1.00 98.62 136 LEU A CA 1
ATOM 1038 C C . LEU A 1 136 ? -5.161 -3.442 30.803 1.00 98.62 136 LEU A C 1
ATOM 1040 O O . LEU A 1 136 ? -4.535 -3.122 31.815 1.00 98.62 136 LEU A O 1
ATOM 1044 N N . ARG A 1 137 ? -5.696 -2.529 29.992 1.00 98.69 137 ARG A N 1
ATOM 1045 C CA . ARG A 1 137 ? -5.705 -1.080 30.240 1.00 98.69 137 ARG A CA 1
ATOM 1046 C C . ARG A 1 137 ? -7.084 -0.509 29.947 1.00 98.69 137 ARG A C 1
ATOM 1048 O O . ARG A 1 137 ? -7.697 -0.874 28.952 1.00 98.69 137 ARG A O 1
ATOM 1055 N N . ILE A 1 138 ? -7.550 0.431 30.760 1.00 98.81 138 ILE A N 1
ATOM 1056 C CA . ILE A 1 138 ? -8.748 1.231 30.474 1.00 98.81 138 ILE A CA 1
ATOM 1057 C C . ILE A 1 138 ? -8.309 2.595 29.940 1.00 98.81 138 ILE A C 1
ATOM 1059 O O . ILE A 1 138 ? -7.489 3.263 30.571 1.00 98.81 138 ILE A O 1
ATOM 1063 N N . LEU A 1 139 ? -8.860 3.034 28.805 1.00 98.75 139 LEU A N 1
ATOM 1064 C CA . LEU A 1 139 ? -8.609 4.389 28.303 1.00 98.75 139 LEU A CA 1
ATOM 1065 C C . LEU A 1 139 ? -9.166 5.428 29.288 1.00 98.75 139 LEU A C 1
ATOM 1067 O O . LEU A 1 139 ? -10.371 5.455 29.563 1.00 98.75 139 LEU A O 1
ATOM 1071 N N . GLU A 1 140 ? -8.300 6.303 29.798 1.00 98.44 140 GLU A N 1
ATOM 1072 C CA . GLU A 1 140 ? -8.677 7.346 30.752 1.00 98.44 140 GLU A CA 1
ATOM 1073 C C . GLU A 1 140 ? -9.742 8.286 30.185 1.00 98.44 140 GLU A C 1
ATOM 1075 O O . GLU A 1 140 ? -9.567 8.916 29.145 1.00 98.44 140 GLU A O 1
ATOM 1080 N N . GLY A 1 141 ? -10.878 8.382 30.882 1.00 97.44 141 GLY A N 1
ATOM 1081 C CA . GLY A 1 141 ? -12.008 9.206 30.451 1.00 97.44 141 GLY A CA 1
ATOM 1082 C C . GLY A 1 141 ? -12.760 8.673 29.225 1.00 97.44 141 GLY A C 1
ATOM 1083 O O . GLY A 1 141 ? -13.769 9.263 28.843 1.00 97.44 141 GLY A O 1
ATOM 1084 N N . GLY A 1 142 ? -12.331 7.540 28.660 1.00 97.81 142 GLY A N 1
ATOM 1085 C CA . GLY A 1 142 ? -12.972 6.894 27.521 1.00 97.81 142 GLY A CA 1
ATOM 1086 C C . GLY A 1 142 ? -12.992 7.747 26.251 1.00 97.81 142 GLY A C 1
ATOM 1087 O O . GLY A 1 142 ? -12.266 8.731 26.117 1.00 97.81 142 GLY A O 1
ATOM 1088 N N . GLN A 1 143 ? -13.871 7.374 25.322 1.00 96.75 143 GLN A N 1
ATOM 1089 C CA . GLN A 1 143 ? -14.037 8.058 24.037 1.00 96.75 143 GLN A CA 1
ATOM 1090 C C . GLN A 1 143 ? -14.413 9.543 24.196 1.00 96.75 143 GLN A C 1
ATOM 1092 O O . GLN A 1 143 ? -13.997 10.370 23.390 1.00 96.75 143 GLN A O 1
ATOM 1097 N N . MET A 1 144 ? -15.157 9.920 25.246 1.00 95.56 144 MET A N 1
ATOM 1098 C CA . MET A 1 144 ? -15.544 11.321 25.491 1.00 95.56 144 MET A CA 1
ATOM 1099 C C . MET A 1 144 ? -14.360 12.246 25.801 1.00 95.56 144 MET A C 1
ATOM 1101 O O . MET A 1 144 ? -14.479 13.458 25.622 1.00 95.56 144 MET A O 1
ATOM 1105 N N . SER A 1 145 ? -13.246 11.690 26.278 1.00 97.12 145 SER A N 1
ATOM 1106 C CA . SER A 1 145 ? -12.027 12.442 26.586 1.00 97.12 145 SER A CA 1
ATOM 1107 C C . SER A 1 145 ? -10.964 12.331 25.495 1.00 97.12 145 SER A C 1
ATOM 1109 O O . SER A 1 145 ? -9.879 12.882 25.669 1.00 97.12 145 SER A O 1
ATOM 1111 N N . TRP A 1 146 ? -11.247 11.642 24.384 1.00 97.94 146 TRP A N 1
ATOM 1112 C CA . TRP A 1 146 ? -10.311 11.497 23.273 1.00 97.94 146 TRP A CA 1
ATOM 1113 C C . TRP A 1 146 ? -10.158 12.822 22.503 1.00 97.94 146 TRP A C 1
ATOM 1115 O O . TRP A 1 146 ? -11.134 13.286 21.911 1.00 97.94 146 TRP A O 1
ATOM 1125 N N . PRO A 1 147 ? -8.967 13.454 22.482 1.00 97.50 147 PRO A N 1
ATOM 1126 C CA . PRO A 1 147 ? -8.804 14.791 21.908 1.00 97.50 147 PRO A CA 1
ATOM 1127 C C . PRO A 1 147 ? -8.369 14.790 20.431 1.00 97.50 147 PRO A C 1
ATOM 1129 O O . PRO A 1 147 ? -8.237 15.864 19.845 1.00 97.50 147 PRO A O 1
ATOM 1132 N N . TYR A 1 148 ? -8.114 13.618 19.839 1.00 97.62 148 TYR A N 1
ATOM 1133 C CA . TYR A 1 148 ? -7.485 13.473 18.521 1.00 97.62 148 TYR A CA 1
ATOM 1134 C C . TYR A 1 148 ? -8.510 13.116 17.443 1.00 97.62 148 TYR A C 1
ATOM 1136 O O . TYR A 1 148 ? -8.726 11.941 17.134 1.00 97.62 148 TYR A O 1
ATOM 1144 N N . GLU A 1 149 ? -9.162 14.136 16.883 1.00 94.50 149 GLU A N 1
ATOM 1145 C CA . GLU A 1 149 ? -10.204 13.979 15.855 1.00 94.50 149 GLU A CA 1
ATOM 1146 C C . GLU A 1 149 ? -9.672 13.325 14.567 1.00 94.50 149 GLU A C 1
ATOM 1148 O O . GLU A 1 149 ? -10.393 12.584 13.905 1.00 94.50 149 GLU A O 1
ATOM 1153 N N . GLU A 1 150 ? -8.393 13.513 14.237 1.00 94.38 150 GLU A N 1
ATOM 1154 C CA . GLU A 1 150 ? -7.740 12.872 13.091 1.00 94.38 150 GLU A CA 1
ATOM 1155 C C . GLU A 1 150 ? -7.632 11.341 13.223 1.00 94.38 150 GLU A C 1
ATOM 1157 O O . GLU A 1 150 ? -7.484 10.644 12.219 1.00 94.38 150 GLU A O 1
ATOM 1162 N N . LEU A 1 151 ? -7.763 10.819 14.449 1.00 96.56 151 LEU A N 1
ATOM 1163 C CA . LEU A 1 151 ? -7.799 9.391 14.777 1.00 96.56 151 LEU A CA 1
ATOM 1164 C C . LEU A 1 151 ? -9.197 8.933 15.213 1.00 96.56 151 LEU A C 1
ATOM 1166 O O . LEU A 1 151 ? -9.335 7.901 15.861 1.00 96.56 151 LEU A O 1
ATOM 1170 N N . LYS A 1 152 ? -10.246 9.688 14.890 1.00 96.06 152 LYS A N 1
ATOM 1171 C CA . LYS A 1 152 ? -11.626 9.299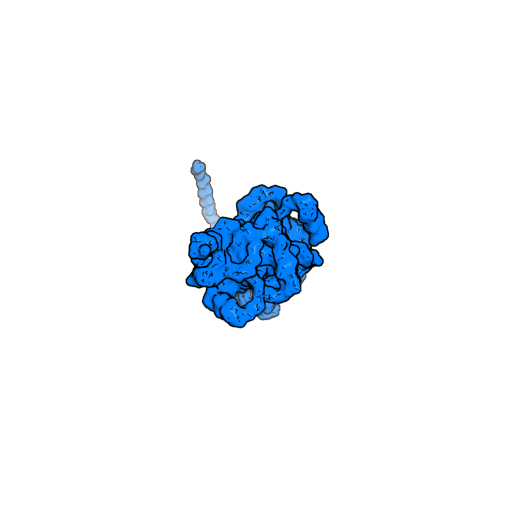 15.173 1.00 96.06 152 LYS A CA 1
ATOM 1172 C C . LYS A 1 152 ? -12.280 8.779 13.900 1.00 96.06 152 LYS A C 1
ATOM 1174 O O . LYS A 1 152 ? -12.600 9.546 12.999 1.00 96.06 152 LYS A O 1
ATOM 1179 N N . TRP A 1 153 ? -12.428 7.464 13.822 1.00 96.31 153 TRP A N 1
ATOM 1180 C CA . TRP A 1 153 ? -13.022 6.758 12.690 1.00 96.31 153 TRP A CA 1
ATOM 1181 C C . TRP A 1 153 ? -14.526 6.567 12.873 1.00 96.31 153 TRP A C 1
ATOM 1183 O O . TRP A 1 153 ? -15.051 6.714 13.978 1.00 96.31 153 TRP A O 1
ATOM 1193 N N . TYR A 1 154 ? -15.206 6.249 11.776 1.00 94.75 154 TYR A N 1
ATOM 1194 C CA . TYR A 1 154 ? -16.659 6.160 11.705 1.00 94.75 154 TYR A CA 1
ATOM 1195 C C . TYR A 1 154 ? -17.094 4.858 11.030 1.00 94.75 154 TYR A C 1
ATOM 1197 O O . TYR A 1 154 ? -16.376 4.293 10.196 1.00 94.75 154 TYR A O 1
ATOM 1205 N N . ASN A 1 155 ? -18.328 4.436 11.312 1.00 94.06 155 ASN A N 1
ATOM 1206 C CA . ASN A 1 155 ? -18.967 3.412 10.495 1.00 94.06 155 ASN A CA 1
ATOM 1207 C C . ASN A 1 155 ? -19.379 4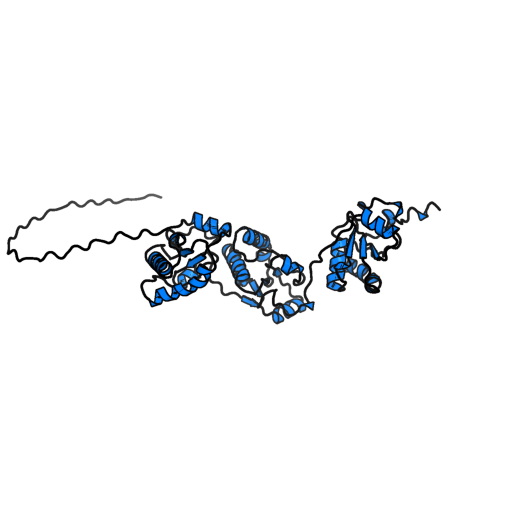.036 9.163 1.00 94.06 155 ASN A C 1
ATOM 1209 O O . ASN A 1 155 ? -20.241 4.913 9.104 1.00 94.06 155 ASN A O 1
ATOM 1213 N N . ILE A 1 156 ? -18.739 3.573 8.096 1.00 94.75 156 ILE A N 1
ATOM 1214 C CA . ILE A 1 156 ? -18.983 4.031 6.735 1.00 94.75 156 ILE A CA 1
ATOM 1215 C C . ILE A 1 156 ? -19.676 2.906 5.974 1.00 94.75 156 ILE A C 1
ATOM 1217 O O . ILE A 1 156 ? -19.191 1.775 5.940 1.00 94.75 156 ILE A O 1
ATOM 1221 N N . ASP A 1 157 ? -20.782 3.238 5.311 1.00 94.75 157 ASP A N 1
ATOM 1222 C CA . ASP A 1 157 ? -21.399 2.363 4.317 1.00 94.75 157 ASP A CA 1
ATOM 1223 C C . ASP A 1 157 ? -20.527 2.360 3.055 1.00 94.75 157 ASP A C 1
ATOM 1225 O O . ASP A 1 157 ? -20.642 3.231 2.187 1.00 94.75 157 ASP A O 1
ATOM 1229 N N . TYR A 1 158 ? -19.597 1.408 2.982 1.00 96.31 158 TYR A N 1
ATOM 1230 C CA . TYR A 1 158 ? -18.672 1.300 1.858 1.00 96.31 158 TYR A CA 1
ATOM 1231 C C . TYR A 1 158 ? -19.397 0.930 0.562 1.00 96.31 158 TYR A C 1
ATOM 1233 O O . TYR A 1 158 ? -20.255 0.045 0.536 1.00 96.31 158 TYR A O 1
ATOM 1241 N N . LEU A 1 159 ? -19.006 1.585 -0.532 1.00 97.44 159 LEU A N 1
ATOM 1242 C CA . LEU A 1 159 ? -19.444 1.222 -1.874 1.00 97.44 159 LEU A CA 1
ATOM 1243 C C . LEU A 1 159 ? -18.476 0.201 -2.464 1.00 97.44 159 LEU A C 1
ATOM 1245 O O . LEU A 1 159 ? -17.267 0.284 -2.249 1.00 97.44 159 LEU A O 1
ATOM 1249 N N . TYR A 1 160 ? -19.011 -0.727 -3.248 1.00 98.00 160 TYR A N 1
ATOM 1250 C CA . TYR A 1 160 ? -18.244 -1.789 -3.885 1.00 98.00 160 TYR A CA 1
ATOM 1251 C C . TYR A 1 160 ? -18.446 -1.784 -5.391 1.00 98.00 160 TYR A C 1
ATOM 1253 O O . TYR A 1 160 ? -19.486 -1.346 -5.888 1.00 98.00 160 TYR A O 1
ATOM 1261 N N . ILE A 1 161 ? -17.441 -2.279 -6.107 1.00 97.75 161 ILE A N 1
ATOM 1262 C CA . ILE A 1 161 ? -17.520 -2.549 -7.538 1.00 97.75 161 ILE A CA 1
ATOM 1263 C C . ILE A 1 161 ? -17.085 -3.986 -7.818 1.00 97.75 161 ILE A C 1
ATOM 1265 O O . ILE A 1 161 ? -15.993 -4.407 -7.427 1.00 97.75 161 ILE A O 1
ATOM 1269 N N . ALA A 1 162 ? -17.945 -4.734 -8.508 1.00 98.12 162 ALA A N 1
ATOM 1270 C CA . ALA A 1 162 ? -17.627 -6.072 -8.980 1.00 98.12 162 ALA A CA 1
ATOM 1271 C C . ALA A 1 162 ? -16.565 -6.010 -10.095 1.00 98.12 162 ALA A C 1
ATOM 1273 O O . ALA A 1 162 ? -16.583 -5.067 -10.896 1.00 98.12 162 ALA A O 1
ATOM 1274 N N . PRO A 1 163 ? -15.678 -7.016 -10.225 1.00 97.81 163 PRO A N 1
ATOM 1275 C CA . PRO A 1 163 ? -14.664 -7.040 -11.276 1.00 97.81 163 PRO A CA 1
ATOM 1276 C C . PRO A 1 163 ? -15.224 -6.815 -12.683 1.00 97.81 163 PRO A C 1
ATOM 1278 O O . PRO A 1 163 ? -14.705 -5.986 -13.425 1.00 97.81 163 PRO A O 1
ATOM 1281 N N . ASP A 1 164 ? -16.330 -7.477 -13.024 1.00 97.38 164 ASP A N 1
ATOM 1282 C CA . ASP A 1 164 ? -16.979 -7.357 -14.337 1.00 97.38 164 ASP A CA 1
ATOM 1283 C C . ASP A 1 164 ? -17.453 -5.931 -14.634 1.00 97.38 164 ASP A C 1
ATOM 1285 O O . ASP A 1 164 ? -17.421 -5.484 -15.780 1.00 97.38 164 ASP A O 1
ATOM 1289 N N . ASP A 1 165 ? -17.911 -5.206 -13.614 1.00 96.69 165 ASP A N 1
ATOM 1290 C CA . ASP A 1 165 ? -18.364 -3.829 -13.778 1.00 96.69 165 ASP A CA 1
ATOM 1291 C C . ASP A 1 165 ? -17.183 -2.867 -13.895 1.00 96.69 165 ASP A C 1
ATOM 1293 O O . ASP A 1 165 ? -17.247 -1.930 -14.692 1.00 96.69 165 ASP A O 1
ATOM 1297 N N . LEU A 1 166 ? -16.074 -3.133 -13.195 1.00 96.31 166 LEU A N 1
ATOM 1298 C CA . LEU A 1 166 ? -14.834 -2.389 -13.402 1.00 96.31 166 LEU A CA 1
ATOM 1299 C C . LEU A 1 166 ? -14.295 -2.587 -14.823 1.00 96.31 166 LEU A C 1
ATOM 1301 O O . LEU A 1 166 ? -13.945 -1.606 -15.473 1.00 96.31 166 LEU A O 1
ATOM 1305 N N . VAL A 1 167 ? -14.289 -3.821 -15.339 1.00 95.12 167 VAL A N 1
ATOM 1306 C CA . VAL A 1 167 ? -13.873 -4.100 -16.725 1.00 95.12 167 VAL A CA 1
ATOM 1307 C C . VAL A 1 167 ? -14.692 -3.280 -17.717 1.00 95.12 167 VAL A C 1
ATOM 1309 O O . VAL A 1 167 ? -14.112 -2.598 -18.557 1.00 95.12 167 VAL A O 1
ATOM 1312 N N . LYS A 1 168 ? -16.024 -3.249 -17.575 1.00 93.25 168 LYS A N 1
ATOM 1313 C CA . LYS A 1 168 ? -16.885 -2.422 -18.439 1.00 93.25 168 LYS A CA 1
ATOM 1314 C C . LYS A 1 168 ? -16.510 -0.942 -18.379 1.00 93.25 168 LYS A C 1
ATOM 1316 O O . LYS A 1 168 ? -16.485 -0.285 -19.415 1.00 93.25 168 LYS A O 1
ATOM 1321 N N . LEU A 1 169 ? -16.210 -0.402 -17.192 1.00 91.81 169 LEU A N 1
ATOM 1322 C CA . LEU A 1 169 ? -15.787 0.997 -17.062 1.00 91.81 169 LEU A CA 1
ATOM 1323 C C . LEU A 1 169 ? -14.472 1.273 -17.804 1.00 91.81 169 LEU A C 1
ATOM 1325 O O . LEU A 1 169 ? -14.370 2.297 -18.483 1.00 91.81 169 LEU A O 1
ATOM 1329 N N . LEU A 1 170 ? -13.502 0.361 -17.695 1.00 90.75 170 LEU A N 1
ATOM 1330 C CA . LEU A 1 170 ? -12.202 0.476 -18.358 1.00 90.75 170 LEU A CA 1
ATOM 1331 C C . LEU A 1 170 ? -12.335 0.370 -19.887 1.00 90.75 170 LEU A C 1
ATOM 1333 O O . LEU A 1 170 ? -11.775 1.190 -20.612 1.00 90.75 170 LEU A O 1
ATOM 1337 N N . GLU A 1 171 ? -13.126 -0.580 -20.391 1.00 87.12 171 GLU A N 1
ATOM 1338 C CA . GLU A 1 171 ? -13.356 -0.775 -21.831 1.00 87.12 171 GLU A CA 1
ATOM 1339 C C . GLU A 1 171 ? -14.128 0.385 -22.481 1.00 87.12 171 GLU A C 1
ATOM 1341 O O . GLU A 1 171 ? -13.876 0.751 -23.632 1.00 87.12 171 GLU A O 1
ATOM 1346 N N . GLU A 1 172 ? -15.052 1.009 -21.746 1.00 85.75 172 GLU A N 1
ATOM 1347 C CA . GLU A 1 172 ? -15.821 2.164 -22.218 1.00 85.75 172 GLU A CA 1
ATOM 1348 C C . GLU A 1 172 ? -14.996 3.468 -22.279 1.00 85.75 172 GLU A C 1
ATOM 1350 O O . GLU A 1 172 ? -15.544 4.516 -22.632 1.00 85.75 172 GLU A O 1
ATOM 1355 N N . ASN A 1 173 ? -13.689 3.427 -21.970 1.00 66.19 173 ASN A N 1
ATOM 1356 C CA . ASN A 1 173 ? -12.798 4.590 -21.842 1.00 66.19 173 ASN A CA 1
ATOM 1357 C C . ASN A 1 173 ? -13.370 5.677 -20.920 1.00 66.19 173 ASN A C 1
ATOM 1359 O O . ASN A 1 173 ? -13.178 6.877 -21.148 1.00 66.19 173 ASN A O 1
ATOM 1363 N N . LYS A 1 174 ? -14.112 5.277 -19.884 1.00 73.75 174 LYS A N 1
ATOM 1364 C CA . LYS A 1 174 ? -14.471 6.212 -18.823 1.00 73.75 174 LYS A CA 1
ATOM 1365 C C . LYS A 1 174 ? -13.214 6.479 -18.012 1.00 73.75 174 LYS A C 1
ATOM 1367 O O . LYS A 1 174 ? -12.507 5.547 -17.640 1.00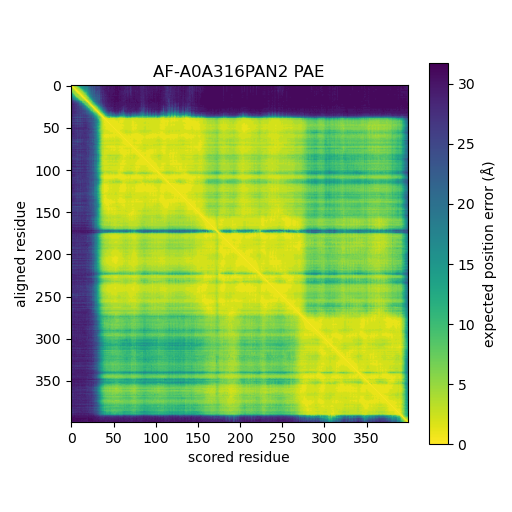 73.75 174 LYS A O 1
ATOM 1372 N N . ASN A 1 175 ? -12.945 7.749 -17.731 1.00 83.88 175 ASN A N 1
ATOM 1373 C CA . ASN A 1 175 ? -11.902 8.088 -16.777 1.00 83.88 175 ASN A CA 1
ATOM 1374 C C . ASN A 1 175 ? -12.292 7.475 -15.424 1.00 83.88 175 ASN A C 1
ATOM 1376 O O . ASN A 1 175 ? -13.392 7.709 -14.924 1.00 83.88 175 ASN A O 1
ATOM 1380 N N . VAL A 1 176 ? -11.404 6.654 -14.873 1.00 92.06 176 VAL A N 1
ATOM 1381 C CA . VAL A 1 176 ? -11.502 6.060 -13.539 1.00 92.06 176 VAL A CA 1
ATOM 1382 C C . VAL A 1 176 ? -10.147 6.270 -12.884 1.00 92.06 176 VAL A C 1
ATOM 1384 O O . VAL A 1 176 ? -9.114 6.007 -13.499 1.00 92.06 176 VAL A O 1
ATOM 1387 N N . MET A 1 177 ? -10.141 6.742 -11.642 1.00 95.81 177 MET A N 1
ATOM 1388 C CA . MET A 1 177 ? -8.919 6.788 -10.848 1.00 95.81 177 MET A CA 1
ATOM 1389 C C . MET A 1 177 ? -8.767 5.448 -10.132 1.00 95.81 177 MET A C 1
ATOM 1391 O O . MET A 1 177 ? -9.573 5.105 -9.270 1.00 95.81 177 MET A O 1
ATOM 1395 N N . LEU A 1 178 ? -7.742 4.684 -10.493 1.00 97.50 178 LEU A N 1
ATOM 1396 C CA . LEU A 1 178 ? -7.403 3.431 -9.827 1.00 97.50 178 LEU A CA 1
ATOM 1397 C C . LEU A 1 178 ? -6.320 3.712 -8.783 1.00 97.50 178 LEU A C 1
ATOM 1399 O O . LEU A 1 178 ? -5.262 4.232 -9.129 1.00 97.50 178 LEU A O 1
ATOM 1403 N N . ILE A 1 179 ? -6.567 3.369 -7.523 1.00 98.50 179 ILE A N 1
ATOM 1404 C CA . ILE A 1 179 ? -5.578 3.488 -6.446 1.00 98.50 179 ILE A CA 1
ATOM 1405 C C . ILE A 1 179 ? -5.307 2.089 -5.908 1.00 98.50 179 ILE A C 1
ATOM 1407 O O . ILE A 1 179 ? -6.216 1.432 -5.395 1.00 98.50 179 ILE A O 1
ATOM 1411 N N . ASP A 1 180 ? -4.064 1.635 -6.021 1.00 98.62 180 ASP A N 1
ATOM 1412 C CA . ASP A 1 180 ? -3.625 0.344 -5.507 1.00 98.62 180 ASP A CA 1
ATOM 1413 C C . ASP A 1 180 ? -2.854 0.535 -4.205 1.00 98.62 180 ASP A C 1
ATOM 1415 O O . ASP A 1 180 ? -1.748 1.070 -4.172 1.00 98.62 180 ASP A O 1
ATOM 1419 N N . ILE A 1 181 ? -3.473 0.113 -3.107 1.00 98.56 181 ILE A N 1
ATOM 1420 C CA . ILE A 1 181 ? -2.898 0.274 -1.774 1.00 98.56 181 ILE A CA 1
ATOM 1421 C C . ILE A 1 181 ? -2.072 -0.939 -1.342 1.00 98.56 181 ILE A C 1
ATOM 1423 O O . ILE A 1 181 ? -1.524 -0.925 -0.243 1.00 98.56 181 ILE A O 1
ATOM 1427 N N . ARG A 1 182 ? -2.000 -2.008 -2.151 1.00 98.25 182 ARG A N 1
ATOM 1428 C CA . ARG A 1 182 ? -1.251 -3.233 -1.816 1.00 98.25 182 ARG A CA 1
ATOM 1429 C C . ARG A 1 182 ? 0.247 -2.948 -1.712 1.00 98.25 182 ARG A C 1
ATOM 1431 O O . ARG A 1 182 ? 0.742 -1.992 -2.296 1.00 98.25 182 ARG A O 1
ATOM 1438 N N . GLN A 1 183 ? 0.972 -3.802 -0.990 1.00 96.56 183 GLN A N 1
ATOM 1439 C CA . GLN A 1 183 ? 2.434 -3.721 -0.900 1.00 96.56 183 GLN A CA 1
ATOM 1440 C C . GLN A 1 183 ? 3.079 -3.936 -2.280 1.00 96.56 183 GLN A C 1
ATOM 1442 O O . GLN A 1 183 ? 2.490 -4.587 -3.152 1.00 96.56 183 GLN A O 1
ATOM 1447 N N . SER A 1 184 ? 4.285 -3.395 -2.473 1.00 95.81 184 SER A N 1
ATOM 1448 C CA . SER A 1 184 ? 4.957 -3.348 -3.778 1.00 95.81 184 SER A CA 1
ATOM 1449 C C . SER A 1 184 ? 5.111 -4.715 -4.429 1.00 95.81 184 SER A C 1
ATOM 1451 O O . SER A 1 184 ? 4.881 -4.843 -5.621 1.00 95.81 184 SER A O 1
ATOM 1453 N N . GLU A 1 185 ? 5.386 -5.768 -3.661 1.00 94.88 185 GLU A N 1
ATOM 1454 C CA . GLU A 1 185 ? 5.546 -7.122 -4.192 1.00 94.88 185 GLU A CA 1
ATOM 1455 C C . GLU A 1 185 ? 4.285 -7.657 -4.892 1.00 94.88 185 GLU A C 1
ATOM 1457 O O . GLU A 1 185 ? 4.391 -8.397 -5.868 1.00 94.88 185 GLU A O 1
ATOM 1462 N N . TYR A 1 186 ? 3.091 -7.264 -4.436 1.00 96.06 186 TYR A N 1
ATOM 1463 C CA . TYR A 1 186 ? 1.828 -7.665 -5.062 1.00 96.06 186 TYR A CA 1
ATOM 1464 C C . TYR A 1 186 ? 1.474 -6.784 -6.252 1.00 96.06 186 TYR A C 1
ATOM 1466 O O . TYR A 1 186 ? 0.877 -7.269 -7.210 1.00 96.06 186 TYR A O 1
ATOM 1474 N N . TYR A 1 187 ? 1.818 -5.499 -6.175 1.00 96.56 187 TYR A N 1
ATOM 1475 C CA . TYR A 1 187 ? 1.656 -4.568 -7.282 1.00 96.56 187 T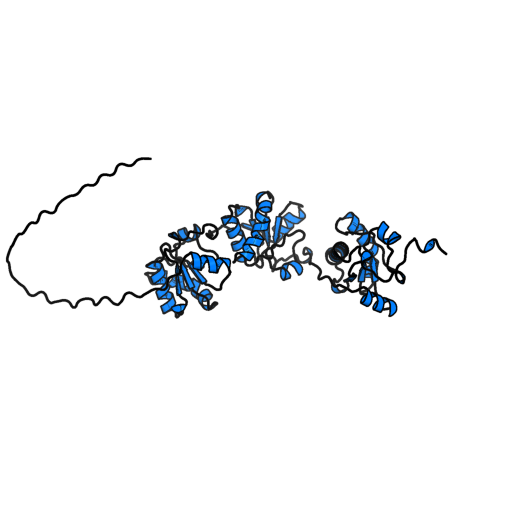YR A CA 1
ATOM 1476 C C . TYR A 1 187 ? 2.558 -4.971 -8.456 1.00 96.56 187 TYR A C 1
ATOM 1478 O O . TYR A 1 187 ? 2.088 -5.163 -9.575 1.00 96.56 187 TYR A O 1
ATOM 1486 N N . ASP A 1 188 ? 3.842 -5.201 -8.185 1.00 94.50 188 ASP A N 1
ATOM 1487 C CA . ASP A 1 188 ? 4.854 -5.533 -9.186 1.00 94.50 188 ASP A CA 1
ATOM 1488 C C . ASP A 1 188 ? 4.591 -6.883 -9.856 1.00 94.50 188 ASP A C 1
ATOM 1490 O O . ASP A 1 188 ? 4.804 -7.027 -11.060 1.00 94.50 188 ASP A O 1
ATOM 1494 N N . ALA A 1 189 ? 4.067 -7.856 -9.106 1.00 93.19 189 ALA A N 1
ATOM 1495 C CA . ALA A 1 189 ? 3.669 -9.154 -9.643 1.00 93.19 189 ALA A CA 1
ATOM 1496 C C . ALA A 1 189 ? 2.425 -9.096 -10.551 1.00 93.19 189 ALA A C 1
ATOM 1498 O O . ALA A 1 189 ? 2.171 -10.053 -11.284 1.00 93.19 189 ALA A O 1
ATOM 1499 N N . GLY A 1 190 ? 1.643 -8.014 -10.497 1.00 95.38 190 GLY A N 1
ATOM 1500 C CA . GLY A 1 190 ? 0.433 -7.844 -11.294 1.00 95.38 190 GLY A CA 1
ATOM 1501 C C . GLY A 1 190 ? -0.464 -6.721 -10.772 1.00 95.38 190 GLY A C 1
ATOM 1502 O O . GLY A 1 190 ? -1.033 -6.825 -9.680 1.00 95.38 190 GLY A O 1
ATOM 1503 N N . HIS A 1 191 ? -0.659 -5.677 -11.572 1.00 96.62 191 HIS A N 1
ATOM 1504 C CA . HIS A 1 191 ? -1.530 -4.540 -11.272 1.00 96.62 191 HIS A CA 1
ATOM 1505 C C . HIS A 1 191 ? -2.344 -4.110 -12.495 1.00 96.62 191 HIS A C 1
ATOM 1507 O O . HIS A 1 191 ? -2.019 -4.440 -13.634 1.00 96.62 191 HIS A O 1
ATOM 1513 N N . LEU A 1 192 ? -3.442 -3.392 -12.254 1.00 95.44 192 LEU A N 1
ATOM 1514 C CA . LEU A 1 192 ? -4.249 -2.843 -13.339 1.00 95.44 192 LEU A CA 1
ATOM 1515 C C . LEU A 1 192 ? -3.505 -1.682 -14.025 1.00 95.44 192 LEU A C 1
ATOM 1517 O O . LEU A 1 192 ? -3.002 -0.805 -13.322 1.00 95.44 192 LEU A O 1
ATOM 1521 N N . PRO A 1 193 ? -3.471 -1.630 -15.368 1.00 91.69 193 PRO A N 1
ATOM 1522 C CA . PRO A 1 193 ? -2.832 -0.557 -16.117 1.00 91.69 193 PRO A CA 1
ATOM 1523 C C . PRO A 1 193 ? -3.275 0.828 -15.644 1.00 91.69 193 PRO A C 1
ATOM 1525 O O . PRO A 1 193 ? -4.468 1.123 -15.552 1.00 91.69 193 PRO A O 1
ATOM 1528 N N . GLY A 1 194 ? -2.300 1.690 -15.358 1.00 91.06 194 GLY A N 1
ATOM 1529 C CA . GLY A 1 194 ? -2.548 3.063 -14.918 1.00 91.06 194 GLY A CA 1
ATOM 1530 C C . GLY A 1 194 ? -3.021 3.215 -13.469 1.00 91.06 194 GLY A C 1
ATOM 1531 O O . GLY A 1 194 ? -3.379 4.332 -13.088 1.00 91.06 194 GLY A O 1
ATOM 1532 N N . SER A 1 195 ? -3.025 2.152 -12.656 1.00 96.44 195 SER A N 1
ATOM 1533 C CA . SER A 1 195 ? -3.249 2.299 -11.218 1.00 96.44 195 SER A CA 1
ATOM 1534 C C . SER A 1 195 ? -2.118 3.062 -10.533 1.00 96.44 195 SER A C 1
ATOM 1536 O O . SER A 1 195 ? -0.964 3.040 -10.951 1.00 96.44 195 SER A O 1
ATOM 1538 N N . ILE A 1 196 ? -2.483 3.815 -9.497 1.00 97.50 196 ILE A N 1
ATOM 1539 C CA . ILE A 1 196 ? -1.568 4.629 -8.702 1.00 97.50 196 ILE A CA 1
ATOM 1540 C C . ILE A 1 196 ? -1.212 3.825 -7.450 1.00 97.50 196 ILE A C 1
ATOM 1542 O O . ILE A 1 196 ? -2.096 3.626 -6.609 1.00 97.50 196 ILE A O 1
ATOM 1546 N N . PRO A 1 197 ? 0.034 3.347 -7.306 1.00 97.75 197 PRO A N 1
ATOM 1547 C CA . PRO A 1 197 ? 0.442 2.626 -6.113 1.00 97.75 197 PRO A CA 1
ATOM 1548 C C . PRO A 1 197 ? 0.680 3.573 -4.932 1.00 97.75 197 PRO A C 1
ATOM 1550 O O . PRO A 1 197 ? 1.343 4.598 -5.090 1.00 97.75 197 PRO A O 1
ATOM 1553 N N . THR A 1 198 ? 0.215 3.201 -3.736 1.00 98.06 198 THR A N 1
ATOM 1554 C CA . THR A 1 198 ? 0.582 3.877 -2.470 1.00 98.06 198 THR A CA 1
ATOM 1555 C C . THR A 1 198 ? 1.433 3.009 -1.548 1.00 98.06 198 THR A C 1
ATOM 1557 O O . THR A 1 198 ? 2.054 3.527 -0.625 1.00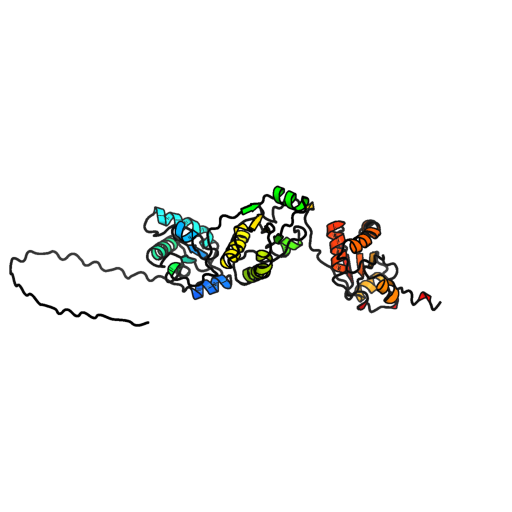 98.06 198 THR A O 1
ATOM 1560 N N . TYR A 1 199 ? 1.439 1.686 -1.754 1.00 97.69 199 TYR A N 1
ATOM 1561 C CA . TYR A 1 199 ? 2.136 0.705 -0.907 1.00 97.69 199 TYR A CA 1
ATOM 1562 C C . TYR A 1 199 ? 1.795 0.786 0.589 1.00 97.69 199 TYR A C 1
ATOM 1564 O O . TYR A 1 199 ? 2.574 0.367 1.442 1.00 97.69 199 TYR A O 1
ATOM 1572 N N . SER A 1 200 ? 0.616 1.314 0.916 1.00 97.94 200 SER A N 1
ATOM 1573 C CA . SER A 1 200 ? 0.257 1.717 2.276 1.00 97.94 200 SER A CA 1
ATOM 1574 C C . SER A 1 200 ? -0.490 0.644 3.078 1.00 97.94 200 SER A C 1
ATOM 1576 O O . SER A 1 200 ? -0.793 0.833 4.255 1.00 97.94 200 SER A O 1
ATOM 1578 N N . PHE A 1 201 ? -0.816 -0.506 2.487 1.00 97.38 201 PHE A N 1
ATOM 1579 C CA . PHE A 1 201 ? -1.479 -1.598 3.201 1.00 97.38 201 PHE A CA 1
ATOM 1580 C C . PHE A 1 201 ? -0.683 -2.026 4.458 1.00 97.38 201 PHE A C 1
ATOM 1582 O O . PHE A 1 201 ? 0.532 -2.203 4.366 1.00 97.38 201 PHE A O 1
ATOM 1589 N N . PRO A 1 202 ? -1.333 -2.269 5.621 1.00 96.56 202 PRO A N 1
ATOM 1590 C CA . PRO A 1 202 ? -2.783 -2.309 5.870 1.00 96.56 202 PRO A CA 1
ATOM 1591 C C . PRO A 1 202 ? -3.442 -0.991 6.331 1.00 96.56 202 PRO A C 1
ATOM 1593 O O . PRO A 1 202 ? -4.605 -1.025 6.742 1.00 96.56 202 PRO A O 1
ATOM 1596 N N . ASN A 1 203 ? -2.76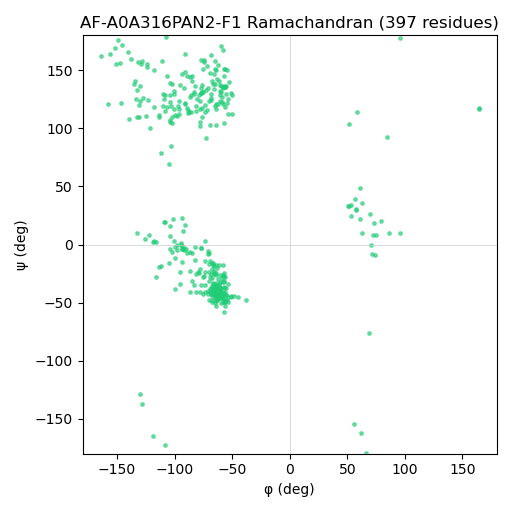1 0.155 6.256 1.00 97.56 203 ASN A N 1
ATOM 1597 C CA . ASN A 1 203 ? -3.261 1.474 6.678 1.00 97.56 203 ASN A CA 1
ATOM 1598 C C . ASN A 1 203 ? -3.620 1.558 8.171 1.00 97.56 203 ASN A C 1
ATOM 1600 O O . ASN A 1 203 ? -4.702 2.011 8.542 1.00 97.56 203 ASN A O 1
ATOM 1604 N N . THR A 1 204 ? -2.728 1.099 9.044 1.00 95.94 204 THR A N 1
ATOM 1605 C CA . THR A 1 204 ? -2.952 1.031 10.499 1.00 95.94 204 THR A CA 1
ATOM 1606 C C . THR A 1 204 ? -1.995 1.890 11.321 1.00 95.94 204 THR A C 1
ATOM 1608 O O . THR A 1 204 ? -2.027 1.811 12.548 1.00 95.94 204 THR A O 1
ATOM 1611 N N . ASN A 1 205 ? -1.115 2.647 10.671 1.00 97.69 205 ASN A N 1
ATOM 1612 C CA . ASN A 1 205 ? -0.121 3.492 11.322 1.00 97.69 205 ASN A CA 1
ATOM 1613 C C . ASN A 1 205 ? 0.126 4.771 10.512 1.00 97.69 205 ASN A C 1
ATOM 1615 O O . ASN A 1 205 ? -0.343 4.912 9.380 1.00 97.69 205 ASN A O 1
ATOM 1619 N N . LYS A 1 206 ? 0.892 5.692 11.099 1.00 97.62 206 LYS A N 1
ATOM 1620 C CA . LYS A 1 206 ? 1.118 7.015 10.525 1.00 97.62 206 LYS A CA 1
ATOM 1621 C C . LYS A 1 206 ? 1.875 6.975 9.198 1.00 97.62 206 LYS A C 1
ATOM 1623 O O . LYS A 1 206 ? 1.490 7.690 8.287 1.00 97.62 206 LYS A O 1
ATOM 1628 N N . GLU A 1 207 ? 2.914 6.154 9.073 1.00 97.88 207 GLU A N 1
ATOM 1629 C CA . GLU A 1 207 ? 3.699 6.050 7.832 1.00 97.88 207 GLU A CA 1
ATOM 1630 C C . GLU A 1 207 ? 2.815 5.655 6.640 1.00 97.88 207 GLU A C 1
ATOM 1632 O O . GLU A 1 207 ? 2.874 6.259 5.572 1.00 97.88 207 GLU A O 1
ATOM 1637 N N . GLN A 1 208 ? 1.925 4.688 6.850 1.00 98.31 208 GLN A N 1
ATOM 1638 C CA . GLN A 1 208 ? 0.983 4.227 5.834 1.00 98.31 208 GLN A CA 1
ATOM 1639 C C . GLN A 1 208 ? -0.060 5.293 5.487 1.00 98.31 208 GLN A C 1
ATOM 1641 O O . GLN A 1 208 ? -0.402 5.489 4.325 1.00 98.31 208 GLN A O 1
ATOM 1646 N N . TRP A 1 209 ? -0.560 6.009 6.489 1.00 98.25 209 TRP A N 1
ATOM 1647 C CA . TRP A 1 209 ? -1.481 7.122 6.286 1.00 98.25 209 TRP A CA 1
ATOM 1648 C C . TRP A 1 209 ? -0.842 8.319 5.588 1.00 98.25 209 TRP A C 1
ATOM 1650 O O . TRP A 1 209 ? -1.497 8.954 4.767 1.00 98.25 209 TRP A O 1
ATOM 1660 N N . ASP A 1 210 ? 0.430 8.603 5.866 1.00 98.31 210 ASP A N 1
ATOM 1661 C CA . ASP A 1 210 ? 1.184 9.652 5.184 1.00 98.31 210 ASP A CA 1
ATOM 1662 C C . ASP A 1 210 ? 1.289 9.336 3.679 1.00 98.31 210 ASP A C 1
ATOM 1664 O O . ASP A 1 210 ? 1.083 10.228 2.859 1.00 98.31 210 ASP A O 1
ATOM 1668 N N . ALA A 1 211 ? 1.495 8.066 3.303 1.00 98.38 211 ALA A N 1
ATOM 1669 C CA . ALA A 1 211 ? 1.483 7.635 1.901 1.00 98.38 211 ALA A CA 1
ATOM 1670 C C . ALA A 1 211 ? 0.106 7.807 1.227 1.00 98.38 211 ALA A C 1
ATOM 1672 O O . ALA A 1 211 ? 0.026 8.155 0.050 1.00 98.38 211 ALA A O 1
ATOM 1673 N N . LEU A 1 212 ? -0.997 7.607 1.961 1.00 98.38 212 LEU A N 1
ATOM 1674 C CA . LEU A 1 212 ? -2.340 7.937 1.463 1.00 98.38 212 LEU A CA 1
ATOM 1675 C C . LEU A 1 212 ? -2.544 9.451 1.309 1.00 98.38 212 LEU A C 1
ATOM 1677 O O . LEU A 1 212 ? -3.217 9.894 0.374 1.00 98.38 212 LEU A O 1
ATOM 1681 N N . ASP A 1 213 ? -1.982 10.240 2.229 1.00 98.12 213 ASP A N 1
ATOM 1682 C CA . ASP A 1 213 ? -2.145 11.693 2.267 1.00 98.12 213 ASP A CA 1
ATOM 1683 C C . ASP A 1 213 ? -1.510 12.386 1.048 1.00 98.12 213 ASP A C 1
ATOM 1685 O O . ASP A 1 213 ? -1.981 13.453 0.641 1.00 98.12 213 ASP A O 1
ATOM 1689 N N . GLU A 1 214 ? -0.513 11.766 0.403 1.00 98.19 214 GLU A N 1
ATOM 1690 C CA . GLU A 1 214 ? 0.075 12.250 -0.856 1.00 98.19 214 GLU A CA 1
ATOM 1691 C C . GLU A 1 214 ? -0.961 12.385 -1.987 1.00 98.19 214 GLU A C 1
ATOM 1693 O O . GLU A 1 214 ? -0.810 13.230 -2.873 1.00 98.19 214 GLU A O 1
ATOM 1698 N N . LEU A 1 215 ? -2.050 11.607 -1.940 1.00 97.81 215 LEU A N 1
ATOM 1699 C CA . LEU A 1 215 ? -3.109 11.628 -2.952 1.00 97.81 215 LEU A CA 1
ATOM 1700 C C . LEU A 1 215 ? -4.265 12.585 -2.635 1.00 97.81 215 LEU A C 1
ATOM 1702 O O . LEU A 1 215 ? -5.140 12.758 -3.486 1.00 97.81 215 LEU A O 1
ATOM 1706 N N . ASN A 1 216 ? -4.285 13.237 -1.466 1.00 97.12 216 ASN A N 1
ATOM 1707 C CA . ASN A 1 216 ? -5.430 14.041 -1.013 1.00 97.12 216 ASN A CA 1
ATOM 1708 C C . ASN A 1 216 ? -5.848 15.104 -2.044 1.00 97.12 216 ASN A C 1
ATOM 1710 O O . ASN A 1 216 ? -7.009 15.162 -2.450 1.00 97.12 216 ASN A O 1
ATOM 1714 N N . GLU A 1 217 ? -4.895 15.894 -2.548 1.00 96.25 217 GLU A N 1
ATOM 1715 C CA . GLU A 1 217 ? -5.177 16.949 -3.533 1.00 96.25 217 GLU A CA 1
ATOM 1716 C C . GLU A 1 217 ? -5.720 16.380 -4.859 1.00 96.25 217 GLU A C 1
ATOM 1718 O O . GLU A 1 217 ? -6.599 16.975 -5.493 1.00 96.25 217 GLU A O 1
ATOM 1723 N N . GLN A 1 218 ? -5.216 15.221 -5.292 1.00 95.81 218 GLN A N 1
ATOM 1724 C CA . GLN A 1 218 ? -5.663 14.563 -6.520 1.00 95.81 218 GLN A CA 1
ATOM 1725 C C . GLN A 1 218 ? -7.073 13.975 -6.364 1.00 95.81 218 GLN A C 1
ATOM 1727 O O . GLN A 1 218 ? -7.909 14.136 -7.257 1.00 95.81 218 GLN A O 1
ATOM 1732 N N . ILE A 1 219 ? -7.358 13.344 -5.224 1.00 96.69 219 ILE A N 1
ATOM 1733 C CA . ILE A 1 219 ? -8.667 12.771 -4.883 1.00 96.69 219 ILE A CA 1
ATOM 1734 C C . ILE A 1 219 ? -9.733 13.866 -4.781 1.00 96.69 219 ILE A C 1
ATOM 1736 O O . ILE A 1 219 ? -10.856 13.706 -5.269 1.00 96.69 219 ILE A O 1
ATOM 1740 N N . GLU A 1 220 ? -9.406 15.009 -4.179 1.00 94.19 220 GLU A N 1
ATOM 1741 C CA . GLU A 1 220 ? -10.334 16.134 -4.061 1.00 94.19 220 GLU A CA 1
ATOM 1742 C C . GLU A 1 220 ? -10.749 16.681 -5.430 1.00 94.19 220 GLU A C 1
ATOM 1744 O O . GLU A 1 220 ? -11.945 16.875 -5.674 1.00 94.19 220 GLU A O 1
ATOM 1749 N N . LYS A 1 221 ? -9.779 16.868 -6.333 1.00 93.31 221 LYS A N 1
ATOM 1750 C CA . LYS A 1 221 ? -9.996 17.388 -7.694 1.00 93.31 221 LYS A CA 1
ATOM 1751 C C . LYS A 1 221 ? -10.656 16.385 -8.634 1.00 93.31 221 LYS A C 1
ATOM 1753 O O . LYS A 1 221 ? -11.269 16.794 -9.620 1.00 93.31 221 LYS A O 1
ATOM 1758 N N . THR A 1 222 ? -10.523 15.096 -8.345 1.00 92.00 222 THR A N 1
ATOM 1759 C CA . THR A 1 222 ? -11.108 14.029 -9.151 1.00 92.00 222 THR A CA 1
ATOM 1760 C C . THR A 1 222 ? -12.633 14.051 -9.041 1.00 92.00 222 THR A C 1
ATOM 1762 O O . THR A 1 222 ? -13.209 14.006 -7.945 1.00 92.00 222 THR A O 1
ATOM 1765 N N . LEU A 1 223 ? -13.275 14.147 -10.208 1.00 87.12 223 LEU A N 1
ATOM 1766 C CA . LEU A 1 223 ? -14.722 13.981 -10.397 1.00 87.12 223 LEU A CA 1
ATOM 1767 C C . LEU A 1 223 ? -15.080 12.582 -10.915 1.00 87.12 223 LEU A C 1
ATOM 1769 O O . LEU A 1 223 ? -16.255 12.221 -10.948 1.00 87.12 223 LEU A O 1
ATOM 1773 N N . ASP A 1 224 ? -14.069 11.827 -11.335 1.00 87.75 224 ASP A N 1
ATOM 1774 C CA . ASP A 1 224 ? -14.197 10.463 -11.821 1.00 87.75 224 ASP A CA 1
ATOM 1775 C C . ASP A 1 224 ? -14.440 9.487 -10.654 1.00 87.75 224 ASP A C 1
ATOM 1777 O O . ASP A 1 224 ? -14.080 9.788 -9.510 1.00 87.75 224 ASP A O 1
ATOM 1781 N N . PRO A 1 225 ? -15.039 8.308 -10.900 1.00 89.75 225 PRO A N 1
ATOM 1782 C CA . PRO A 1 225 ? -15.088 7.248 -9.901 1.00 89.75 225 PRO A CA 1
ATOM 1783 C C . PRO A 1 225 ? -13.675 6.872 -9.439 1.00 89.75 225 PRO A C 1
ATOM 1785 O O . PRO A 1 225 ? -12.777 6.702 -10.268 1.00 89.75 225 PRO A O 1
ATOM 1788 N N . ILE A 1 226 ? -13.490 6.710 -8.128 1.00 97.00 226 ILE A N 1
ATOM 1789 C CA . ILE A 1 226 ? -12.227 6.246 -7.550 1.00 97.00 226 ILE A CA 1
ATOM 1790 C C . ILE A 1 226 ? -12.406 4.794 -7.139 1.00 97.00 226 ILE A C 1
ATOM 1792 O O . ILE A 1 226 ? -13.290 4.487 -6.343 1.00 97.00 226 ILE A O 1
ATOM 1796 N N . VAL A 1 227 ? -11.574 3.902 -7.666 1.00 98.06 227 VAL A N 1
ATOM 1797 C CA . VAL A 1 227 ? -11.602 2.482 -7.318 1.00 98.06 227 VAL A CA 1
ATOM 1798 C C . VAL A 1 227 ? -10.367 2.138 -6.502 1.00 98.06 227 VAL A C 1
ATOM 1800 O O . VAL A 1 227 ? -9.237 2.288 -6.967 1.00 98.06 227 VAL A O 1
ATOM 1803 N N . LEU A 1 228 ? -10.600 1.670 -5.278 1.00 98.38 228 LEU A N 1
ATOM 1804 C CA . LEU A 1 228 ? -9.571 1.218 -4.355 1.00 98.38 228 LEU A CA 1
ATOM 1805 C C . LEU A 1 228 ? -9.327 -0.275 -4.520 1.00 98.38 228 LEU A C 1
ATOM 1807 O O . LEU A 1 228 ? -10.212 -1.107 -4.306 1.00 98.38 228 LEU A O 1
ATOM 1811 N N . ILE A 1 229 ? -8.085 -0.604 -4.844 1.00 98.50 229 ILE A N 1
ATOM 1812 C CA . ILE A 1 229 ? -7.586 -1.962 -4.994 1.00 98.50 229 ILE A CA 1
ATOM 1813 C C . ILE A 1 229 ? -6.770 -2.267 -3.739 1.00 98.50 229 ILE A C 1
ATOM 1815 O O . ILE A 1 229 ? -5.673 -1.751 -3.549 1.00 98.50 229 ILE A O 1
ATOM 1819 N N . CYS A 1 230 ? -7.321 -3.086 -2.843 1.00 96.94 230 CYS A N 1
ATOM 1820 C CA . CYS A 1 230 ? -6.582 -3.622 -1.698 1.00 96.94 230 CYS A CA 1
ATOM 1821 C C . CYS A 1 230 ? -6.307 -5.116 -1.884 1.00 96.94 230 CYS A C 1
ATOM 1823 O O . CYS A 1 230 ? -6.585 -5.672 -2.943 1.00 96.94 230 CYS A O 1
ATOM 1825 N N . MET A 1 231 ? -5.770 -5.784 -0.863 1.00 96.62 231 MET A N 1
ATOM 1826 C CA . MET A 1 231 ? -5.505 -7.222 -0.924 1.00 96.62 231 MET A CA 1
ATOM 1827 C C . MET A 1 231 ? -6.773 -8.035 -1.227 1.00 96.62 231 MET A C 1
ATOM 1829 O O . MET A 1 231 ? -6.808 -8.739 -2.233 1.00 96.62 231 MET A O 1
ATOM 1833 N N . SER A 1 232 ? -7.812 -7.915 -0.392 1.00 95.62 232 SER A N 1
ATOM 1834 C CA . SER A 1 232 ? -9.010 -8.779 -0.417 1.00 95.62 232 SER A CA 1
ATOM 1835 C C . SER A 1 232 ? -10.350 -8.036 -0.524 1.00 95.62 232 SER A C 1
ATOM 1837 O O . SER A 1 232 ? -11.406 -8.655 -0.434 1.00 95.62 232 SER A O 1
ATOM 1839 N N . GLY A 1 233 ? -10.326 -6.711 -0.677 1.00 93.12 233 GLY A N 1
ATOM 1840 C CA . GLY A 1 233 ? -11.519 -5.856 -0.705 1.00 93.12 233 GLY A CA 1
ATOM 1841 C C . GLY A 1 233 ? -12.118 -5.540 0.673 1.00 93.12 233 GLY A C 1
ATOM 1842 O O . GLY A 1 233 ? -13.293 -5.212 0.751 1.00 93.12 233 GLY A O 1
ATOM 1843 N N . THR A 1 234 ? -11.352 -5.670 1.766 1.00 94.25 234 THR A N 1
ATOM 1844 C CA . THR A 1 234 ? -11.866 -5.510 3.146 1.00 94.25 234 THR A CA 1
ATOM 1845 C C . THR A 1 234 ? -11.012 -4.553 3.996 1.00 94.25 234 THR A C 1
ATOM 1847 O O . THR A 1 234 ? -10.722 -3.447 3.545 1.00 94.25 234 THR A O 1
ATOM 1850 N N . ASN A 1 235 ? -10.576 -4.952 5.200 1.00 92.88 235 ASN A N 1
ATOM 1851 C CA . ASN A 1 235 ? -10.034 -4.096 6.268 1.00 92.88 235 ASN A CA 1
ATOM 1852 C C . ASN A 1 235 ? -9.025 -3.037 5.799 1.00 92.88 235 ASN A C 1
ATOM 1854 O O . ASN A 1 235 ? -9.147 -1.877 6.171 1.00 92.88 235 ASN A O 1
ATOM 1858 N N . GLY A 1 236 ? -8.058 -3.393 4.946 1.00 96.31 236 GLY A N 1
ATOM 1859 C CA . GLY A 1 236 ? -7.082 -2.419 4.441 1.00 96.31 236 GLY A CA 1
ATOM 1860 C C . GLY A 1 236 ? -7.714 -1.277 3.633 1.00 96.31 236 GLY A C 1
ATOM 1861 O O . GLY A 1 236 ? -7.276 -0.134 3.749 1.00 96.31 236 GLY A O 1
ATOM 1862 N N . ALA A 1 237 ? -8.762 -1.566 2.855 1.00 97.81 237 ALA A N 1
ATOM 1863 C CA . ALA A 1 237 ? -9.529 -0.554 2.128 1.00 97.81 237 ALA A CA 1
ATOM 1864 C C . ALA A 1 237 ? -10.422 0.262 3.073 1.00 97.81 237 ALA A C 1
ATOM 1866 O O . ALA A 1 237 ? -10.473 1.482 2.949 1.00 97.81 237 ALA A O 1
ATOM 1867 N N . TYR A 1 238 ? -11.064 -0.385 4.052 1.00 97.38 238 TYR A N 1
ATOM 1868 C CA . TYR A 1 238 ? -11.883 0.300 5.062 1.00 97.38 238 TYR A CA 1
ATOM 1869 C C . TYR A 1 238 ? -11.063 1.323 5.843 1.00 97.38 238 TYR A C 1
ATOM 1871 O O . TYR A 1 238 ? -11.495 2.461 6.015 1.00 97.38 238 TYR A O 1
ATOM 1879 N N . ASN A 1 239 ? -9.858 0.925 6.254 1.00 97.62 239 ASN A N 1
ATOM 1880 C CA . ASN A 1 239 ? -8.904 1.772 6.953 1.00 97.62 239 ASN A CA 1
ATOM 1881 C C . ASN A 1 239 ? -8.485 2.979 6.101 1.00 97.62 239 ASN A C 1
ATOM 1883 O O . ASN A 1 239 ? -8.459 4.097 6.607 1.00 97.62 239 ASN A O 1
ATOM 1887 N N . ALA A 1 240 ? -8.203 2.775 4.807 1.00 98.12 240 ALA A N 1
ATOM 1888 C CA . ALA A 1 240 ? -7.850 3.867 3.898 1.00 98.12 240 ALA A CA 1
ATOM 1889 C C . ALA A 1 240 ? -9.000 4.873 3.733 1.00 98.12 240 ALA A C 1
ATOM 1891 O O . ALA A 1 240 ? -8.801 6.076 3.886 1.00 98.12 240 ALA A O 1
ATOM 1892 N N . VAL A 1 241 ? -10.221 4.382 3.487 1.00 98.06 241 VAL A N 1
ATOM 1893 C CA . VAL A 1 241 ? -11.413 5.234 3.345 1.00 98.06 241 VAL A CA 1
ATOM 1894 C C . VAL A 1 241 ? -11.719 5.984 4.641 1.00 98.06 241 VAL A C 1
ATOM 1896 O O . VAL A 1 241 ? -12.023 7.172 4.587 1.00 98.06 241 VAL A O 1
ATOM 1899 N N . ASN A 1 242 ? -11.610 5.331 5.803 1.00 97.81 242 ASN A N 1
ATOM 1900 C CA . ASN A 1 242 ? -11.791 5.996 7.095 1.00 97.81 242 ASN A CA 1
ATOM 1901 C C . ASN A 1 242 ? -10.750 7.093 7.323 1.00 97.81 242 ASN A C 1
ATOM 1903 O O . ASN A 1 242 ? -11.118 8.196 7.715 1.00 97.81 242 ASN A O 1
ATOM 1907 N N . HIS A 1 243 ? -9.474 6.817 7.038 1.00 97.88 243 HIS A N 1
ATOM 1908 C CA . HIS A 1 243 ? -8.411 7.817 7.138 1.00 97.88 243 HIS A CA 1
ATOM 1909 C C . HIS A 1 243 ? -8.704 9.042 6.265 1.00 97.88 243 HIS A C 1
ATOM 1911 O O . HIS A 1 243 ? -8.709 10.165 6.756 1.00 97.88 243 HIS A O 1
ATOM 1917 N N . TRP A 1 244 ? -9.062 8.855 4.994 1.00 97.69 244 TRP A N 1
ATOM 1918 C CA . TRP A 1 244 ? -9.456 9.981 4.141 1.00 97.69 244 TRP A CA 1
ATOM 1919 C C . TRP A 1 244 ? -10.719 10.700 4.631 1.00 97.69 244 TRP A C 1
ATOM 1921 O O . TRP A 1 244 ? -10.804 11.927 4.534 1.00 97.69 244 TRP A O 1
ATOM 1931 N N . ALA A 1 245 ? -11.679 9.977 5.212 1.00 96.56 245 ALA A N 1
ATOM 1932 C CA . ALA A 1 245 ? -12.857 10.588 5.815 1.00 96.56 245 ALA A CA 1
ATOM 1933 C C . ALA A 1 245 ? -12.490 11.508 6.994 1.00 96.56 245 ALA A C 1
ATOM 1935 O O . ALA A 1 245 ? -13.065 12.593 7.103 1.00 96.56 245 ALA A O 1
ATOM 1936 N N . THR A 1 246 ? -11.489 11.161 7.819 1.00 96.19 246 THR A N 1
ATOM 1937 C CA . THR A 1 246 ? -11.007 12.067 8.885 1.00 96.19 246 THR A CA 1
ATOM 1938 C C . THR A 1 246 ? -10.321 13.321 8.333 1.00 96.19 246 THR A C 1
ATOM 1940 O O . THR A 1 246 ? -10.298 14.355 9.001 1.00 96.19 246 THR A O 1
ATOM 1943 N N . LYS A 1 247 ? -9.841 13.285 7.081 1.00 95.62 247 LYS A N 1
ATOM 1944 C CA . LYS A 1 247 ? -9.342 14.460 6.340 1.00 95.62 247 LYS A CA 1
ATOM 1945 C C . LYS A 1 247 ? -10.446 15.289 5.677 1.00 95.62 247 LYS A C 1
ATOM 1947 O O . LYS A 1 247 ? -10.152 16.320 5.079 1.00 95.62 247 LYS A O 1
ATOM 1952 N N . GLY A 1 248 ? -11.709 14.876 5.789 1.00 95.00 248 GLY A N 1
ATOM 1953 C CA . GLY A 1 248 ? -12.856 15.564 5.194 1.00 95.00 248 GLY A CA 1
ATOM 1954 C C . GLY A 1 248 ? -13.156 15.169 3.745 1.00 95.00 248 GLY A C 1
ATOM 1955 O O . GLY A 1 248 ? -13.998 15.805 3.108 1.00 95.00 248 GLY A O 1
ATOM 1956 N N . ILE A 1 249 ? -12.511 14.123 3.219 1.00 96.00 249 ILE A N 1
ATOM 1957 C CA . ILE A 1 249 ? -12.827 13.578 1.896 1.00 96.00 249 ILE A CA 1
ATOM 1958 C C . ILE A 1 249 ? -14.106 12.743 2.001 1.00 96.00 249 ILE A C 1
ATOM 1960 O O . ILE A 1 249 ? -14.236 11.879 2.864 1.00 96.00 249 ILE A O 1
ATOM 1964 N N . ASP A 1 250 ? -15.061 12.990 1.101 1.00 95.44 250 ASP A N 1
ATOM 1965 C CA . ASP A 1 250 ? -16.333 12.265 1.074 1.00 95.44 250 ASP A CA 1
ATOM 1966 C C . ASP A 1 250 ? -16.109 10.772 0.759 1.00 95.44 250 ASP A C 1
ATOM 1968 O O . ASP A 1 250 ? -15.678 10.451 -0.357 1.00 95.44 250 ASP A O 1
ATOM 1972 N N . PRO A 1 251 ? -16.436 9.844 1.680 1.00 95.62 251 PRO A N 1
ATOM 1973 C CA . PRO A 1 251 ? -16.192 8.418 1.477 1.00 95.62 251 PRO A CA 1
ATOM 1974 C C . PRO A 1 251 ? -16.981 7.831 0.299 1.00 95.62 251 PRO A C 1
ATOM 1976 O O . PRO A 1 251 ? -16.580 6.817 -0.265 1.00 95.62 251 PRO A O 1
ATOM 1979 N N . ARG A 1 252 ? -18.063 8.489 -0.142 1.00 94.69 252 ARG A N 1
ATOM 1980 C CA . ARG A 1 252 ? -18.869 8.058 -1.299 1.00 94.69 252 ARG A CA 1
ATOM 1981 C C . ARG A 1 252 ? -18.150 8.229 -2.639 1.00 94.69 252 ARG A C 1
ATOM 1983 O O . ARG A 1 252 ? -18.675 7.797 -3.662 1.00 94.69 252 ARG A O 1
ATOM 1990 N N . LYS A 1 253 ? -16.975 8.869 -2.659 1.00 94.81 253 LYS A N 1
ATOM 1991 C CA . LYS A 1 253 ? -16.113 8.926 -3.848 1.00 94.81 253 LYS A CA 1
ATOM 1992 C C . LYS A 1 253 ? -15.470 7.577 -4.178 1.00 94.81 253 LYS A C 1
ATOM 1994 O O . LYS A 1 253 ? -15.088 7.366 -5.329 1.00 94.81 253 LYS A O 1
ATOM 1999 N N . PHE A 1 254 ? -15.334 6.695 -3.190 1.00 97.56 254 PHE A N 1
ATOM 2000 C CA . PHE A 1 254 ? -14.580 5.457 -3.322 1.00 97.56 254 PHE A CA 1
ATOM 2001 C C . PHE A 1 254 ? -15.495 4.258 -3.552 1.00 97.56 254 PHE A C 1
ATOM 2003 O O . PHE A 1 254 ? -16.440 4.036 -2.801 1.00 97.56 254 PHE A O 1
ATOM 2010 N N . TYR A 1 255 ? -15.145 3.446 -4.544 1.00 98.19 255 TYR A N 1
ATOM 2011 C CA . TYR A 1 255 ? -15.597 2.072 -4.700 1.00 98.19 255 TYR A CA 1
ATOM 2012 C C . TYR A 1 255 ? -14.458 1.138 -4.299 1.00 98.19 255 TYR A C 1
ATOM 2014 O O . TYR A 1 255 ? -13.341 1.262 -4.795 1.00 98.19 255 TYR A O 1
ATOM 2022 N N . ILE A 1 256 ? -14.723 0.183 -3.420 1.00 98.62 256 ILE A N 1
ATOM 2023 C CA . ILE A 1 256 ? -13.779 -0.878 -3.081 1.00 98.62 256 ILE A CA 1
ATOM 2024 C C . ILE A 1 256 ? -13.956 -2.007 -4.095 1.00 98.62 256 ILE A C 1
ATOM 2026 O O . ILE A 1 256 ? -15.071 -2.476 -4.325 1.00 98.62 256 ILE A O 1
ATOM 2030 N N . LEU A 1 257 ? -12.860 -2.453 -4.708 1.00 98.44 257 LEU A N 1
ATOM 2031 C CA . LEU A 1 257 ? -12.896 -3.602 -5.606 1.00 98.44 257 LEU A CA 1
ATOM 2032 C C . LEU A 1 257 ? -13.268 -4.874 -4.825 1.00 98.44 257 LEU A C 1
ATOM 2034 O O . LEU A 1 257 ? -12.538 -5.287 -3.918 1.00 98.44 257 LEU A O 1
ATOM 2038 N N . GLU A 1 258 ? -14.382 -5.510 -5.194 1.00 98.25 258 GLU A N 1
ATOM 2039 C CA . GLU A 1 258 ? -14.835 -6.759 -4.576 1.00 98.25 258 GLU A CA 1
ATOM 2040 C C . GLU A 1 258 ? -13.787 -7.863 -4.741 1.00 98.25 258 GLU A C 1
ATOM 2042 O O . GLU A 1 258 ? -13.250 -8.084 -5.826 1.00 98.25 258 GLU A O 1
ATOM 2047 N N . GLY A 1 259 ? -13.463 -8.550 -3.643 1.00 96.50 259 GLY A N 1
ATOM 2048 C CA . GLY A 1 259 ? -12.414 -9.572 -3.614 1.00 96.50 259 GLY A CA 1
ATOM 2049 C C . GLY A 1 259 ? -10.981 -9.024 -3.663 1.00 96.50 259 GLY A C 1
ATOM 2050 O O . GLY A 1 259 ? -10.049 -9.785 -3.401 1.00 96.50 259 GLY A O 1
ATOM 2051 N N . GLY A 1 260 ? -10.788 -7.724 -3.912 1.00 96.75 260 GLY A N 1
ATOM 2052 C CA . GLY A 1 260 ? -9.481 -7.072 -3.995 1.00 96.75 260 GLY A CA 1
ATOM 2053 C C . GLY A 1 260 ? -8.623 -7.525 -5.181 1.00 96.75 260 GLY A C 1
ATOM 2054 O O . GLY A 1 260 ? -9.006 -8.378 -5.979 1.00 96.75 260 GLY A O 1
ATOM 2055 N N . GLY A 1 261 ? -7.419 -6.961 -5.284 1.00 95.94 261 GLY A N 1
ATOM 2056 C CA . GLY A 1 261 ? -6.471 -7.266 -6.359 1.00 95.94 261 GLY A CA 1
ATOM 2057 C C . GLY A 1 261 ? -5.949 -8.705 -6.328 1.00 95.94 261 GLY A C 1
ATOM 2058 O O . GLY A 1 261 ? -5.615 -9.250 -7.374 1.00 95.94 261 GLY A O 1
ATOM 2059 N N . THR A 1 262 ? -5.932 -9.361 -5.159 1.00 93.44 262 THR A N 1
ATOM 2060 C CA . THR A 1 262 ? -5.470 -10.761 -5.039 1.00 93.44 262 THR A CA 1
ATOM 2061 C C . THR A 1 262 ? -6.412 -11.743 -5.736 1.00 93.44 262 THR A C 1
ATOM 2063 O O . THR A 1 262 ? -5.970 -12.792 -6.193 1.00 93.44 262 THR A O 1
ATOM 2066 N N . ASN A 1 263 ? -7.704 -11.410 -5.828 1.00 95.19 263 ASN A N 1
ATOM 2067 C CA . ASN A 1 263 ? -8.723 -12.259 -6.449 1.00 95.19 263 ASN A CA 1
ATOM 2068 C C . ASN A 1 263 ? -9.209 -11.706 -7.795 1.00 95.19 263 ASN A C 1
ATOM 2070 O O . ASN A 1 263 ? -10.291 -12.076 -8.253 1.00 95.19 263 ASN A O 1
ATOM 2074 N N . TRP A 1 264 ? -8.440 -10.816 -8.428 1.00 97.12 264 TRP A N 1
ATOM 2075 C CA . TRP A 1 264 ? -8.796 -10.273 -9.734 1.00 97.12 264 TRP A CA 1
ATOM 2076 C C . TRP A 1 264 ? -8.856 -11.397 -10.790 1.00 97.12 264 TRP A C 1
ATOM 2078 O O . TRP A 1 264 ? -7.851 -12.074 -11.015 1.00 97.12 264 TRP A O 1
ATOM 2088 N N . PRO A 1 265 ? -10.007 -11.621 -11.456 1.00 96.38 265 PRO A N 1
ATOM 2089 C CA . PRO A 1 265 ? -10.188 -12.787 -12.320 1.00 96.38 265 PRO A CA 1
ATOM 2090 C C . PRO A 1 265 ? -9.607 -12.608 -13.732 1.00 96.38 265 PRO A C 1
ATOM 2092 O O . PRO A 1 265 ? -9.458 -13.591 -14.457 1.00 96.38 265 PRO A O 1
ATOM 2095 N N . TYR A 1 266 ? -9.261 -11.379 -14.134 1.00 95.81 266 TYR A N 1
ATOM 2096 C CA . TYR A 1 266 ? -8.807 -11.054 -15.490 1.00 95.81 266 TYR A CA 1
ATOM 2097 C C . TYR A 1 266 ? -7.295 -10.823 -15.540 1.00 95.81 266 TYR A C 1
ATOM 2099 O O . TYR A 1 266 ? -6.831 -9.701 -15.736 1.00 95.81 266 TYR A O 1
ATOM 2107 N N . GLY A 1 267 ? -6.519 -11.896 -15.355 1.00 91.81 267 GLY A N 1
ATOM 2108 C CA . GLY A 1 267 ? -5.050 -11.836 -15.333 1.00 91.81 267 GLY A CA 1
ATOM 2109 C C . GLY A 1 267 ? -4.424 -11.249 -16.605 1.00 91.81 267 GLY A C 1
ATOM 2110 O O . GLY A 1 267 ? -3.430 -10.538 -16.518 1.00 91.81 267 GLY A O 1
ATOM 2111 N N . ASP A 1 268 ? -5.042 -11.458 -17.770 1.00 90.75 268 ASP A N 1
ATOM 2112 C CA . ASP A 1 268 ? -4.558 -10.916 -19.051 1.00 90.75 268 ASP A CA 1
ATOM 2113 C C . ASP A 1 268 ? -4.627 -9.382 -19.131 1.00 90.75 268 ASP A C 1
ATOM 2115 O O . ASP A 1 268 ? -3.957 -8.781 -19.971 1.00 90.75 268 ASP A O 1
ATOM 2119 N N . MET A 1 269 ? -5.416 -8.748 -18.257 1.00 92.31 269 MET A N 1
ATOM 2120 C CA . MET A 1 269 ? -5.497 -7.291 -18.142 1.00 92.31 269 MET A CA 1
ATOM 2121 C C . MET A 1 269 ? -4.411 -6.704 -17.241 1.00 92.31 269 MET A C 1
ATOM 2123 O O . MET A 1 269 ? -4.340 -5.485 -17.140 1.00 92.31 269 MET A O 1
ATOM 2127 N N . LEU A 1 270 ? -3.617 -7.527 -16.550 1.00 94.31 270 LEU A N 1
ATOM 2128 C CA . LEU A 1 270 ? -2.606 -7.042 -15.617 1.00 94.31 270 LEU A CA 1
ATOM 2129 C C . LEU A 1 270 ? -1.297 -6.694 -16.332 1.00 94.31 270 LEU A C 1
ATOM 2131 O O . LEU A 1 270 ? -0.824 -7.418 -17.215 1.00 94.31 270 LEU A O 1
ATOM 2135 N N . GLU A 1 271 ? -0.692 -5.604 -15.878 1.00 94.25 271 GLU A N 1
ATOM 2136 C CA . GLU A 1 271 ? 0.709 -5.277 -16.107 1.00 94.25 271 GLU A CA 1
ATOM 2137 C C . GLU A 1 271 ? 1.550 -5.792 -14.938 1.00 94.25 271 GLU A C 1
ATOM 2139 O O . GLU A 1 271 ? 1.111 -5.819 -13.789 1.00 94.25 271 GLU A O 1
ATOM 2144 N N . VAL A 1 272 ? 2.775 -6.207 -15.234 1.00 93.56 272 VAL A N 1
ATOM 2145 C CA . VAL A 1 272 ? 3.807 -6.495 -14.241 1.00 93.56 272 VAL A CA 1
ATOM 2146 C C . VAL A 1 272 ? 4.844 -5.383 -14.275 1.00 93.56 272 VAL A C 1
ATOM 2148 O O . VAL A 1 272 ? 5.174 -4.860 -15.345 1.00 93.56 272 VAL A O 1
ATOM 2151 N N . THR A 1 273 ? 5.404 -5.046 -13.120 1.00 91.62 273 THR A N 1
ATOM 2152 C CA . THR A 1 273 ? 6.609 -4.216 -13.060 1.00 91.62 273 THR A CA 1
ATOM 2153 C C . THR A 1 273 ? 7.804 -5.136 -13.310 1.00 91.62 273 THR A C 1
ATOM 2155 O O . THR A 1 273 ? 8.050 -6.032 -12.498 1.00 91.62 273 THR A O 1
ATOM 2158 N N . PRO A 1 274 ? 8.561 -4.985 -14.415 1.00 92.25 274 PRO A N 1
ATOM 2159 C CA . PRO A 1 274 ? 9.687 -5.873 -14.664 1.00 92.25 274 PRO A CA 1
ATOM 2160 C C . PRO A 1 274 ? 10.769 -5.707 -13.597 1.00 92.25 274 PRO A C 1
ATOM 2162 O O . PRO A 1 274 ? 11.149 -4.588 -13.249 1.00 92.25 274 PRO A O 1
ATOM 2165 N N . ASN A 1 275 ? 11.332 -6.824 -13.142 1.00 92.25 275 ASN A N 1
ATOM 2166 C CA . ASN A 1 275 ? 12.554 -6.807 -12.355 1.00 92.25 275 ASN A CA 1
ATOM 2167 C C . ASN A 1 275 ? 13.750 -6.599 -13.294 1.00 92.25 275 ASN A C 1
ATOM 2169 O O . ASN A 1 275 ? 14.172 -7.516 -14.004 1.00 92.25 275 ASN A O 1
ATOM 2173 N N . TYR A 1 276 ? 14.277 -5.377 -13.334 1.00 94.88 276 TYR A N 1
ATOM 2174 C CA . TYR A 1 276 ? 15.365 -5.029 -14.241 1.00 94.88 276 TYR A CA 1
ATOM 2175 C C . TYR A 1 276 ? 16.696 -5.625 -13.788 1.00 94.88 276 TYR A C 1
ATOM 2177 O O . TYR A 1 276 ? 17.224 -5.293 -12.727 1.00 94.88 276 TYR A O 1
ATOM 2185 N N . GLN A 1 277 ? 17.280 -6.454 -14.649 1.00 97.44 277 GLN A N 1
ATOM 2186 C CA . GLN A 1 277 ? 18.654 -6.914 -14.496 1.00 97.44 277 GLN A CA 1
ATOM 2187 C C . GLN A 1 277 ? 19.601 -5.911 -15.148 1.00 97.44 277 GLN A C 1
ATOM 2189 O O . GLN A 1 277 ? 19.295 -5.347 -16.200 1.00 97.44 277 GLN A O 1
ATOM 2194 N N . TYR A 1 278 ? 20.770 -5.729 -14.548 1.00 97.81 278 TYR A N 1
ATOM 2195 C CA . TYR A 1 278 ? 21.816 -4.846 -15.047 1.00 97.81 278 TYR A CA 1
ATOM 2196 C C . TYR A 1 278 ? 23.074 -5.652 -15.367 1.00 97.81 278 TYR A C 1
ATOM 2198 O O . TYR A 1 278 ? 23.318 -6.696 -14.762 1.00 97.81 278 TYR A O 1
ATOM 2206 N N . ILE A 1 279 ? 23.847 -5.181 -16.342 1.00 98.50 279 ILE A N 1
ATOM 2207 C CA . ILE A 1 279 ? 25.171 -5.710 -16.665 1.00 98.50 279 ILE A CA 1
ATOM 2208 C C . ILE A 1 279 ? 26.171 -4.562 -16.764 1.00 98.50 279 ILE A C 1
ATOM 2210 O O . ILE A 1 279 ? 25.895 -3.529 -17.386 1.00 98.50 279 ILE A O 1
ATOM 2214 N N . THR A 1 280 ? 27.349 -4.755 -16.180 1.00 98.56 280 THR A N 1
ATOM 2215 C CA . THR A 1 280 ? 28.437 -3.782 -16.301 1.00 98.56 280 THR A CA 1
ATOM 2216 C C . THR A 1 280 ? 29.026 -3.804 -17.722 1.00 98.56 280 THR A C 1
ATOM 2218 O O . THR A 1 280 ? 29.001 -4.843 -18.396 1.00 98.56 280 THR A O 1
ATOM 2221 N N . PRO A 1 281 ? 29.616 -2.696 -18.209 1.00 98.38 281 PRO A N 1
ATOM 2222 C CA . PRO A 1 281 ? 30.296 -2.700 -19.501 1.00 98.38 281 PRO A CA 1
ATOM 2223 C C . PRO A 1 281 ? 31.403 -3.758 -19.617 1.00 98.38 281 PRO A C 1
ATOM 2225 O O . PRO A 1 281 ? 31.511 -4.408 -20.655 1.00 98.38 281 PRO A O 1
ATOM 2228 N N . ASP A 1 282 ? 32.206 -3.961 -18.567 1.00 98.62 282 ASP A N 1
ATOM 2229 C CA . ASP A 1 282 ? 33.291 -4.954 -18.538 1.00 98.62 282 ASP A CA 1
ATOM 2230 C C . ASP A 1 282 ? 32.774 -6.396 -18.683 1.00 98.62 282 ASP A C 1
ATOM 2232 O O . ASP A 1 282 ? 33.331 -7.203 -19.441 1.00 98.62 282 ASP A O 1
ATOM 2236 N N . GLU A 1 283 ? 31.688 -6.732 -17.981 1.00 98.56 283 GLU A N 1
ATOM 2237 C CA . GLU A 1 283 ? 31.057 -8.050 -18.079 1.00 98.56 283 GLU A CA 1
ATOM 2238 C C . GLU A 1 283 ? 30.486 -8.281 -19.476 1.00 98.56 283 GLU A C 1
ATOM 2240 O O . GLU A 1 283 ? 30.733 -9.333 -20.070 1.00 98.56 283 GLU A O 1
ATOM 2245 N N . LEU A 1 284 ? 29.776 -7.298 -20.043 1.00 98.44 284 LEU A N 1
ATOM 2246 C CA . LEU A 1 284 ? 29.242 -7.427 -21.398 1.00 98.44 284 LEU A CA 1
ATOM 2247 C C . LEU A 1 284 ? 30.366 -7.536 -22.437 1.00 98.44 284 LEU A C 1
ATOM 2249 O O . LEU A 1 284 ? 30.295 -8.390 -23.321 1.00 98.44 284 LEU A O 1
ATOM 2253 N N . LYS A 1 285 ? 31.433 -6.738 -22.310 1.00 98.12 285 LYS A N 1
ATOM 2254 C CA . LYS A 1 285 ? 32.627 -6.837 -23.161 1.00 98.12 285 LYS A CA 1
ATOM 2255 C C . LYS A 1 285 ? 33.204 -8.250 -23.146 1.00 98.12 285 LYS A C 1
ATOM 2257 O O . LYS A 1 285 ? 33.457 -8.816 -24.208 1.00 98.12 285 LYS A O 1
ATOM 2262 N N . THR A 1 286 ? 33.356 -8.836 -21.959 1.00 98.44 286 THR A N 1
ATOM 2263 C CA . THR A 1 286 ? 33.868 -10.205 -21.798 1.00 98.44 286 THR A CA 1
ATOM 2264 C C . THR A 1 286 ? 33.004 -11.216 -22.556 1.00 98.44 286 THR A C 1
ATOM 2266 O O . THR A 1 286 ? 33.536 -12.074 -23.260 1.00 98.44 286 THR A O 1
ATOM 2269 N N . LYS A 1 287 ? 31.674 -11.087 -22.476 1.00 98.38 287 LYS A N 1
ATOM 2270 C CA . LYS A 1 287 ? 30.728 -11.956 -23.195 1.00 98.38 287 LYS A CA 1
ATOM 2271 C C . LYS A 1 287 ? 30.807 -11.793 -24.713 1.00 98.38 287 LYS A C 1
ATOM 2273 O O . LYS A 1 287 ? 30.797 -12.788 -25.438 1.00 98.38 287 LYS A O 1
ATOM 2278 N N . ILE A 1 288 ? 30.926 -10.552 -25.194 1.00 97.31 288 ILE A N 1
ATOM 2279 C CA . ILE A 1 288 ? 31.087 -10.241 -26.622 1.00 97.31 288 ILE A CA 1
ATOM 2280 C C . ILE A 1 288 ? 32.389 -10.856 -27.158 1.00 97.31 288 ILE A C 1
ATOM 2282 O O . ILE A 1 288 ? 32.381 -11.525 -28.191 1.00 97.31 288 ILE A O 1
ATOM 2286 N N . GLU A 1 289 ? 33.510 -10.692 -26.450 1.00 97.00 289 GLU A N 1
ATOM 2287 C CA . GLU A 1 289 ? 34.814 -11.246 -26.853 1.00 97.00 289 GLU A CA 1
ATOM 2288 C C . GLU A 1 289 ? 34.845 -12.777 -26.812 1.00 97.00 289 GLU A C 1
ATOM 2290 O O . GLU A 1 289 ? 35.479 -13.413 -27.660 1.00 97.00 289 GLU A O 1
ATOM 2295 N N . ALA A 1 290 ? 34.116 -13.373 -25.866 1.00 98.19 290 ALA A N 1
ATOM 2296 C CA . ALA A 1 290 ? 33.902 -14.812 -25.786 1.00 98.19 290 ALA A CA 1
ATOM 2297 C C . ALA A 1 290 ? 32.986 -15.356 -26.898 1.00 98.19 290 ALA A C 1
ATOM 2299 O O . ALA A 1 290 ? 32.900 -16.574 -27.057 1.00 98.19 290 ALA A O 1
ATOM 2300 N N . LYS A 1 291 ? 32.352 -14.477 -27.691 1.00 96.94 291 LYS A N 1
ATOM 2301 C CA . LYS A 1 291 ? 31.388 -14.822 -28.746 1.00 96.94 291 LYS A CA 1
ATOM 2302 C C . LYS A 1 291 ? 30.210 -15.638 -28.209 1.00 96.94 291 LYS A C 1
ATOM 2304 O O . LYS A 1 291 ? 29.778 -16.591 -28.852 1.00 96.94 291 LYS A O 1
ATOM 2309 N N . GLU A 1 292 ? 29.729 -15.285 -27.017 1.00 98.12 292 GLU A N 1
ATOM 2310 C CA . GLU A 1 292 ? 28.473 -15.830 -26.502 1.00 98.12 292 GLU A CA 1
ATOM 2311 C C . GLU A 1 292 ? 27.306 -15.403 -27.406 1.00 98.12 292 GLU A C 1
ATOM 2313 O O . GLU A 1 292 ? 27.271 -14.272 -27.899 1.00 98.12 292 GLU A O 1
ATOM 2318 N N . ASP A 1 293 ? 26.340 -16.297 -27.613 1.00 97.75 293 ASP A N 1
ATOM 2319 C CA . ASP A 1 293 ? 25.140 -15.979 -28.382 1.00 97.75 293 ASP A CA 1
ATOM 2320 C C . ASP A 1 293 ? 24.258 -14.996 -27.598 1.00 97.75 293 ASP A C 1
ATOM 2322 O O . ASP A 1 293 ? 23.860 -15.255 -26.459 1.00 97.75 293 ASP A O 1
ATOM 2326 N N . MET A 1 294 ? 23.944 -13.854 -28.209 1.00 97.94 294 MET A N 1
ATOM 2327 C CA . MET A 1 294 ? 23.163 -12.789 -27.582 1.00 97.94 294 MET A CA 1
ATOM 2328 C C . MET A 1 294 ? 22.464 -11.906 -28.614 1.00 97.94 294 MET A C 1
ATOM 2330 O O . MET A 1 294 ? 22.840 -11.866 -29.786 1.00 97.94 294 MET A O 1
ATOM 2334 N N . LEU A 1 295 ? 21.485 -11.134 -28.152 1.00 98.38 295 LEU A N 1
ATOM 2335 C CA . LEU A 1 295 ? 20.893 -10.028 -28.892 1.00 98.38 295 LEU A CA 1
ATOM 2336 C C . LEU A 1 295 ? 21.341 -8.708 -28.267 1.00 98.38 295 LEU A C 1
ATOM 2338 O O . LEU A 1 295 ? 21.190 -8.490 -27.068 1.00 98.38 295 LEU A O 1
ATOM 2342 N N . LEU A 1 296 ? 21.861 -7.801 -29.088 1.00 98.25 296 LEU A N 1
ATOM 2343 C CA . LEU A 1 296 ? 22.162 -6.432 -28.680 1.00 98.25 296 LEU A CA 1
ATOM 2344 C C . LEU A 1 296 ? 21.035 -5.536 -29.187 1.00 98.25 296 LEU A C 1
ATOM 2346 O O . LEU A 1 296 ? 20.834 -5.423 -30.392 1.00 98.25 296 LEU A O 1
ATOM 2350 N N . LEU A 1 297 ? 20.283 -4.907 -28.292 1.00 98.50 297 LEU A N 1
ATOM 2351 C CA . LEU A 1 297 ? 19.168 -4.029 -28.633 1.00 98.50 297 LEU A CA 1
ATOM 2352 C C . LEU A 1 297 ? 19.536 -2.583 -28.320 1.00 98.50 297 LEU A C 1
ATOM 2354 O O . LEU A 1 297 ? 19.853 -2.251 -27.184 1.00 98.50 297 LEU A O 1
ATOM 2358 N N . SER A 1 298 ? 19.428 -1.692 -29.300 1.00 97.75 298 SER A N 1
ATOM 2359 C CA . SER A 1 298 ? 19.661 -0.267 -29.092 1.00 97.75 298 SER A CA 1
ATOM 2360 C C . SER A 1 298 ? 18.358 0.519 -29.098 1.00 97.75 298 SER A C 1
ATOM 2362 O O . SER A 1 298 ? 17.645 0.596 -30.106 1.00 97.75 298 SER A O 1
ATOM 2364 N N . VAL A 1 299 ? 18.067 1.153 -27.964 1.00 97.81 299 VAL A N 1
ATOM 2365 C CA . VAL A 1 299 ? 16.934 2.066 -27.773 1.00 97.81 299 VAL A CA 1
ATOM 2366 C C . VAL A 1 299 ? 17.354 3.527 -27.762 1.00 97.81 299 VAL A C 1
ATOM 2368 O O . VAL A 1 299 ? 16.567 4.359 -27.340 1.00 97.81 299 VAL A O 1
ATOM 2371 N N . GLN A 1 300 ? 18.564 3.852 -28.225 1.00 96.75 300 GLN A N 1
ATOM 2372 C CA . GLN A 1 300 ? 19.086 5.221 -28.341 1.00 96.75 300 GLN A CA 1
ATOM 2373 C C . GLN A 1 300 ? 18.203 6.125 -29.223 1.00 96.75 300 GLN A C 1
ATOM 2375 O O . GLN A 1 300 ? 17.316 5.657 -29.941 1.00 96.75 300 GLN A O 1
ATOM 2380 N N . THR A 1 301 ? 18.437 7.441 -29.195 1.00 95.38 301 THR A N 1
ATOM 2381 C CA . THR A 1 301 ? 17.869 8.333 -30.219 1.00 95.38 301 THR A CA 1
ATOM 2382 C C . THR A 1 301 ? 18.517 8.052 -31.578 1.00 95.38 301 THR A C 1
ATOM 2384 O O . THR A 1 301 ? 19.589 7.454 -31.661 1.00 95.38 301 THR A O 1
ATOM 2387 N N . LYS A 1 302 ? 17.886 8.516 -32.663 1.00 93.06 302 LYS A N 1
ATOM 2388 C CA . LYS A 1 302 ? 18.469 8.426 -34.010 1.00 93.06 302 LYS A CA 1
ATOM 2389 C C . LYS A 1 302 ? 19.854 9.074 -34.090 1.00 93.06 302 LYS A C 1
ATOM 2391 O O . LYS A 1 302 ? 20.739 8.521 -34.735 1.00 93.06 302 LYS A O 1
ATOM 2396 N N . ASP A 1 303 ? 20.008 10.243 -33.480 1.00 93.12 303 ASP A N 1
ATOM 2397 C CA . ASP A 1 303 ? 21.239 11.022 -33.593 1.00 93.12 303 ASP A CA 1
ATOM 2398 C C . ASP A 1 303 ? 22.344 10.409 -32.731 1.00 93.12 303 ASP A C 1
ATOM 2400 O O . ASP A 1 303 ? 23.446 10.208 -33.225 1.00 93.12 303 ASP A O 1
ATOM 2404 N N . SER A 1 304 ? 22.027 9.986 -31.503 1.00 93.19 304 SER A N 1
ATOM 2405 C CA . SER A 1 304 ? 22.989 9.318 -30.616 1.00 93.19 304 SER A CA 1
ATOM 2406 C C . SER A 1 304 ? 23.514 8.012 -31.218 1.00 93.19 304 SER A C 1
ATOM 2408 O O . SER A 1 304 ? 24.724 7.844 -31.346 1.00 93.19 304 SER A O 1
ATOM 2410 N N . TYR A 1 305 ? 22.621 7.169 -31.760 1.00 93.25 305 TYR A N 1
ATOM 2411 C CA . TYR A 1 305 ? 23.010 5.930 -32.448 1.00 93.25 305 TYR A CA 1
ATOM 2412 C C . TYR A 1 305 ? 24.043 6.168 -33.562 1.00 93.25 305 TYR A C 1
ATOM 2414 O O . TYR A 1 305 ? 24.919 5.340 -33.808 1.00 93.25 305 TYR A O 1
ATOM 2422 N N . LYS A 1 306 ? 23.946 7.316 -34.244 1.00 91.00 306 LYS A N 1
ATOM 2423 C CA . LYS A 1 306 ? 24.824 7.696 -35.352 1.00 91.00 306 LYS A CA 1
ATOM 2424 C C . LYS A 1 306 ? 26.112 8.398 -34.898 1.00 91.00 306 LYS A C 1
ATOM 2426 O O . LYS A 1 306 ? 27.159 8.183 -35.519 1.00 91.00 306 LYS A O 1
ATOM 2431 N N . GLU A 1 307 ? 26.017 9.295 -33.918 1.00 90.56 307 GLU A N 1
ATOM 2432 C CA . GLU A 1 307 ? 27.077 10.243 -33.547 1.00 90.56 307 GLU A CA 1
ATOM 2433 C C . GLU A 1 307 ? 27.900 9.831 -32.329 1.00 90.56 307 GLU A C 1
ATOM 2435 O O . GLU A 1 307 ? 29.113 10.076 -32.337 1.00 90.56 307 GLU A O 1
ATOM 2440 N N . ASP A 1 308 ? 27.245 9.245 -31.324 1.00 91.19 308 ASP A N 1
ATOM 2441 C CA . ASP A 1 308 ? 27.869 8.674 -30.122 1.00 91.19 308 ASP A CA 1
ATOM 2442 C C . ASP A 1 308 ? 28.299 7.222 -30.379 1.00 91.19 308 ASP A C 1
ATOM 2444 O O . ASP A 1 308 ? 29.226 6.714 -29.752 1.00 91.19 308 ASP A O 1
ATOM 2448 N N . GLY A 1 309 ? 27.658 6.587 -31.361 1.00 92.81 309 GLY A N 1
ATOM 2449 C CA . GLY A 1 309 ? 27.932 5.235 -31.812 1.00 92.81 309 GLY A CA 1
ATOM 2450 C C . GLY A 1 309 ? 27.014 4.195 -31.178 1.00 92.81 309 GLY A C 1
ATOM 2451 O O . GLY A 1 309 ? 26.126 4.477 -30.373 1.00 92.81 309 GLY A O 1
ATOM 2452 N N . HIS A 1 310 ? 27.194 2.951 -31.589 1.00 95.12 310 HIS A N 1
ATOM 2453 C CA . HIS A 1 310 ? 26.395 1.828 -31.118 1.00 95.12 310 HIS A CA 1
ATOM 2454 C C . HIS A 1 310 ? 27.201 0.542 -31.159 1.00 95.12 310 HIS A C 1
ATOM 2456 O O . HIS A 1 310 ? 28.129 0.421 -31.946 1.00 95.12 310 HIS A O 1
ATOM 2462 N N . LEU A 1 311 ? 26.840 -0.435 -30.328 1.00 95.81 311 LEU A N 1
ATOM 2463 C CA . LEU A 1 311 ? 27.523 -1.726 -30.346 1.00 95.81 311 LEU A CA 1
ATOM 2464 C C . LEU A 1 311 ? 27.380 -2.397 -31.716 1.00 95.81 311 LEU A C 1
ATOM 2466 O O . LEU A 1 311 ? 26.279 -2.410 -32.286 1.00 95.81 311 LEU A O 1
ATOM 2470 N N . HIS A 1 312 ? 28.479 -2.980 -32.195 1.00 92.69 312 HIS A N 1
ATOM 2471 C CA . HIS A 1 312 ? 28.523 -3.735 -33.446 1.00 92.69 312 HIS A CA 1
ATOM 2472 C C . HIS A 1 312 ? 27.409 -4.789 -33.502 1.00 92.69 312 HIS A C 1
ATOM 2474 O O . HIS A 1 312 ? 27.220 -5.564 -32.563 1.00 92.69 312 HIS A O 1
ATOM 2480 N N . GLY A 1 313 ? 26.657 -4.810 -34.604 1.00 91.25 313 GLY A N 1
ATOM 2481 C CA . GLY A 1 313 ? 25.566 -5.771 -34.804 1.00 91.25 313 GLY A CA 1
ATOM 2482 C C . GLY A 1 313 ? 24.310 -5.517 -33.958 1.00 91.25 313 GLY A C 1
ATOM 2483 O O . GLY A 1 313 ? 23.403 -6.351 -33.957 1.00 91.25 313 GLY A O 1
ATOM 2484 N N . SER A 1 314 ? 24.219 -4.383 -33.252 1.00 96.50 314 SER A N 1
ATOM 2485 C CA . SER A 1 314 ? 23.024 -4.049 -32.471 1.00 96.50 314 SER A CA 1
ATOM 2486 C C . SER A 1 314 ? 21.792 -3.776 -33.337 1.00 96.50 314 SER A C 1
ATOM 2488 O O . SER A 1 314 ? 21.836 -3.124 -34.378 1.00 96.50 314 SER A O 1
ATOM 2490 N N . ILE A 1 315 ? 20.643 -4.248 -32.862 1.00 97.12 315 ILE A N 1
ATOM 2491 C CA . ILE A 1 315 ? 19.327 -4.017 -33.441 1.00 97.12 315 ILE A CA 1
ATOM 2492 C C . ILE A 1 315 ? 18.890 -2.592 -33.098 1.00 97.12 315 ILE A C 1
ATOM 2494 O O . ILE A 1 315 ? 18.578 -2.268 -31.952 1.00 97.12 315 ILE A O 1
ATOM 2498 N N . GLU A 1 316 ? 18.854 -1.730 -34.106 1.00 96.12 316 GLU A N 1
ATOM 2499 C CA . GLU A 1 316 ? 18.442 -0.337 -33.965 1.00 96.12 316 GLU A CA 1
ATOM 2500 C C . GLU A 1 316 ? 16.913 -0.186 -33.850 1.00 96.12 316 GLU A C 1
ATOM 2502 O O . GLU A 1 316 ? 16.171 -0.659 -34.712 1.00 96.12 316 GLU A O 1
ATOM 2507 N N . THR A 1 317 ? 16.434 0.558 -32.843 1.00 96.94 317 THR A N 1
ATOM 2508 C CA . THR A 1 317 ? 15.002 0.914 -32.717 1.00 96.94 317 THR A CA 1
ATOM 2509 C C . THR A 1 317 ? 14.716 2.408 -32.809 1.00 96.94 317 THR A C 1
ATOM 2511 O O . THR A 1 317 ? 13.633 2.796 -33.237 1.00 96.94 317 THR A O 1
ATOM 2514 N N . LYS A 1 318 ? 15.661 3.279 -32.429 1.00 95.56 318 LYS A N 1
ATOM 2515 C CA . LYS A 1 318 ? 15.435 4.735 -32.323 1.00 95.56 318 LYS A CA 1
ATOM 2516 C C . LYS A 1 318 ? 14.295 5.101 -31.357 1.00 95.56 318 LYS A C 1
ATOM 2518 O O . LYS A 1 318 ? 13.580 6.080 -31.594 1.00 95.56 318 LYS A O 1
ATOM 2523 N N . ALA A 1 319 ? 14.065 4.280 -30.333 1.00 97.12 319 ALA A N 1
ATOM 2524 C CA . ALA A 1 319 ? 12.879 4.363 -29.491 1.00 97.12 319 ALA A CA 1
ATOM 2525 C C . ALA A 1 319 ? 13.024 5.267 -28.260 1.00 97.12 319 ALA A C 1
ATOM 2527 O O . ALA A 1 319 ? 12.031 5.437 -27.571 1.00 97.12 319 ALA A O 1
ATOM 2528 N N . TYR A 1 320 ? 14.182 5.866 -27.961 1.00 96.44 320 TYR A N 1
ATOM 2529 C CA . TYR A 1 320 ? 14.353 6.659 -26.734 1.00 96.44 320 TYR A CA 1
ATOM 2530 C C . TYR A 1 320 ? 13.324 7.805 -26.598 1.00 96.44 320 TYR A C 1
ATOM 2532 O O . TYR A 1 320 ? 13.153 8.557 -27.563 1.00 96.44 320 TYR A O 1
ATOM 2540 N N . PRO A 1 321 ? 12.705 8.022 -25.414 1.00 96.12 321 PRO A N 1
ATOM 2541 C CA . PRO A 1 321 ? 12.794 7.238 -24.169 1.00 96.12 321 PRO A CA 1
ATOM 2542 C C . PRO A 1 321 ? 11.692 6.163 -24.009 1.00 96.12 321 PRO A C 1
ATOM 2544 O O . PRO A 1 321 ? 11.393 5.760 -22.893 1.00 96.12 321 PRO A O 1
ATOM 2547 N N . ALA A 1 322 ? 11.077 5.699 -25.098 1.00 95.62 322 ALA A N 1
ATOM 2548 C CA . ALA A 1 322 ? 10.110 4.592 -25.174 1.00 95.62 322 ALA A CA 1
ATOM 2549 C C . ALA A 1 322 ? 8.810 4.783 -24.364 1.00 95.62 322 ALA A C 1
ATOM 2551 O O . ALA A 1 322 ? 8.095 3.829 -24.062 1.00 95.62 322 ALA A O 1
ATOM 2552 N N . ASN A 1 323 ? 8.465 6.032 -24.051 1.00 93.06 323 ASN A N 1
ATOM 2553 C CA . ASN A 1 323 ? 7.335 6.393 -23.191 1.00 93.06 323 ASN A CA 1
ATOM 2554 C C . ASN A 1 323 ? 6.108 6.931 -23.948 1.00 93.06 323 ASN A C 1
ATOM 2556 O O . ASN A 1 323 ? 5.163 7.398 -23.321 1.00 93.06 323 ASN A O 1
ATOM 2560 N N . THR A 1 324 ? 6.108 6.890 -25.281 1.00 93.75 324 THR A N 1
ATOM 2561 C CA . THR A 1 324 ? 4.956 7.289 -26.101 1.00 93.75 324 THR A CA 1
ATOM 2562 C C . THR A 1 324 ? 4.595 6.199 -27.096 1.00 93.75 324 THR A C 1
ATOM 2564 O O . THR A 1 324 ? 5.435 5.378 -27.472 1.00 93.75 324 THR A O 1
ATOM 2567 N N . GLU A 1 325 ? 3.350 6.212 -27.567 1.00 93.06 325 GLU A N 1
ATOM 2568 C CA . GLU A 1 325 ? 2.869 5.265 -28.575 1.00 93.06 325 GLU A CA 1
ATOM 2569 C C . GLU A 1 325 ? 3.709 5.311 -29.868 1.00 93.06 325 GLU A C 1
ATOM 2571 O O . GLU A 1 325 ? 4.066 4.264 -30.405 1.00 93.06 325 GLU A O 1
ATOM 2576 N N . ASP A 1 326 ? 4.096 6.503 -30.348 1.00 95.31 326 ASP A N 1
ATOM 2577 C CA . ASP A 1 326 ? 4.954 6.640 -31.542 1.00 95.31 326 ASP A CA 1
ATOM 2578 C C . ASP A 1 326 ? 6.321 5.976 -31.350 1.00 95.31 326 ASP A C 1
ATOM 2580 O O . ASP A 1 326 ? 6.834 5.314 -32.253 1.00 95.31 326 ASP A O 1
ATOM 2584 N N . LEU A 1 327 ? 6.911 6.127 -30.163 1.00 96.50 327 LEU A N 1
ATOM 2585 C CA . LEU A 1 327 ? 8.199 5.520 -29.846 1.00 96.50 327 LEU A CA 1
ATOM 2586 C C . LEU A 1 327 ? 8.080 3.999 -29.706 1.00 96.50 327 LEU A C 1
ATOM 2588 O O . LEU A 1 327 ? 8.922 3.270 -30.231 1.00 96.50 327 LEU A O 1
ATOM 2592 N N . ARG A 1 328 ? 7.004 3.512 -29.079 1.00 96.25 328 ARG A N 1
ATOM 2593 C CA . ARG A 1 328 ? 6.703 2.079 -28.939 1.00 96.25 328 ARG A CA 1
ATOM 2594 C C . ARG A 1 328 ? 6.450 1.400 -30.290 1.00 96.25 328 ARG A C 1
ATOM 2596 O O . ARG A 1 328 ? 6.977 0.318 -30.523 1.00 96.25 328 ARG A O 1
ATOM 2603 N N . LYS A 1 329 ? 5.826 2.087 -31.256 1.00 96.81 329 LYS A N 1
ATOM 2604 C CA . LYS A 1 329 ? 5.712 1.611 -32.655 1.00 96.81 329 LYS A CA 1
ATOM 2605 C C . LYS A 1 329 ? 7.055 1.353 -33.339 1.00 96.81 329 LYS A C 1
ATOM 2607 O O . LYS A 1 329 ? 7.112 0.708 -34.387 1.00 96.81 329 LYS A O 1
ATOM 2612 N N . ARG A 1 330 ? 8.159 1.883 -32.807 1.00 97.38 330 ARG A N 1
ATOM 2613 C CA . ARG A 1 330 ? 9.505 1.580 -33.310 1.00 97.38 330 ARG A CA 1
ATOM 2614 C C . ARG A 1 330 ? 10.068 0.296 -32.708 1.00 97.38 330 ARG A C 1
ATOM 2616 O O . ARG A 1 330 ? 10.788 -0.406 -33.410 1.00 97.38 330 ARG A O 1
ATOM 2623 N N . LEU A 1 331 ? 9.699 -0.022 -31.467 1.00 97.88 331 LEU A N 1
ATOM 2624 C CA . LEU A 1 331 ? 9.987 -1.305 -30.819 1.00 97.88 331 LEU A CA 1
ATOM 2625 C C . LEU A 1 331 ? 9.260 -2.455 -31.538 1.00 97.88 331 LEU A C 1
ATOM 2627 O O . LEU A 1 331 ? 9.861 -3.485 -31.836 1.00 97.88 331 LEU A O 1
ATOM 2631 N N . ASP A 1 332 ? 8.007 -2.232 -31.949 1.00 97.38 332 ASP A N 1
ATOM 2632 C CA . ASP A 1 332 ? 7.222 -3.196 -32.740 1.00 97.38 332 ASP A CA 1
ATOM 2633 C C . ASP A 1 332 ? 7.988 -3.756 -33.945 1.00 97.38 332 ASP A C 1
ATOM 2635 O O . ASP A 1 332 ? 8.017 -4.963 -34.171 1.00 97.38 332 ASP A O 1
ATOM 2639 N N . LYS A 1 333 ? 8.680 -2.884 -34.687 1.00 97.31 333 LYS A N 1
ATOM 2640 C CA . LYS A 1 333 ? 9.379 -3.229 -35.937 1.00 97.31 333 LYS A CA 1
ATOM 2641 C C . LYS A 1 333 ? 10.490 -4.262 -35.773 1.00 97.31 333 LYS A C 1
ATOM 2643 O O . LYS A 1 333 ? 10.950 -4.803 -36.776 1.00 97.31 333 LYS A O 1
ATOM 2648 N N . VAL A 1 334 ? 10.966 -4.480 -34.551 1.00 96.75 334 VAL A N 1
ATOM 2649 C CA . VAL A 1 334 ? 12.054 -5.420 -34.267 1.00 96.75 334 VAL A CA 1
ATOM 2650 C C . VAL A 1 334 ? 11.619 -6.582 -33.377 1.00 96.75 334 VAL A C 1
ATOM 2652 O O . VAL A 1 334 ? 12.446 -7.434 -33.072 1.00 96.75 334 VAL A O 1
ATOM 2655 N N . THR A 1 335 ? 10.340 -6.649 -32.994 1.00 96.88 335 THR A N 1
ATOM 2656 C CA . THR A 1 335 ? 9.819 -7.668 -32.065 1.00 96.88 335 THR A CA 1
ATOM 2657 C C . THR A 1 335 ? 10.021 -9.087 -32.600 1.00 96.88 335 THR A C 1
ATOM 2659 O O . THR A 1 335 ? 10.444 -9.964 -31.848 1.00 96.88 335 THR A O 1
ATOM 2662 N N . ASP A 1 336 ? 9.827 -9.303 -33.904 1.00 96.81 336 ASP A N 1
ATOM 2663 C CA . ASP A 1 336 ? 10.049 -10.608 -34.545 1.00 96.81 336 ASP A CA 1
ATOM 2664 C C . ASP A 1 336 ? 11.486 -11.113 -34.327 1.00 96.81 336 ASP A C 1
ATOM 2666 O O . ASP A 1 336 ? 11.702 -12.288 -34.055 1.00 96.81 336 ASP A O 1
ATOM 2670 N N . LYS A 1 337 ? 12.480 -10.211 -34.346 1.00 96.44 337 LYS A N 1
ATOM 2671 C CA . LYS A 1 337 ? 13.889 -10.569 -34.102 1.00 96.44 337 LYS A CA 1
ATOM 2672 C C . LYS A 1 337 ? 14.158 -10.956 -32.649 1.00 96.44 337 LYS A C 1
ATOM 2674 O O . LYS A 1 337 ? 15.050 -11.752 -32.385 1.00 96.44 337 LYS A O 1
ATOM 2679 N N . LEU A 1 338 ? 13.424 -10.365 -31.705 1.00 96.75 338 LEU A N 1
ATOM 2680 C CA . LEU A 1 338 ? 13.574 -10.662 -30.277 1.00 96.75 338 LEU A CA 1
ATOM 2681 C C . LEU A 1 338 ? 12.885 -11.976 -29.888 1.00 96.75 338 LEU A C 1
ATOM 2683 O O . LEU A 1 338 ? 13.273 -12.606 -28.908 1.00 96.75 338 LEU A O 1
ATOM 2687 N N . THR A 1 339 ? 11.882 -12.390 -30.662 1.00 95.06 339 THR A N 1
ATOM 2688 C CA . THR A 1 339 ? 11.046 -13.571 -30.395 1.00 95.06 339 THR A CA 1
ATOM 2689 C C . THR A 1 339 ? 11.410 -14.790 -31.246 1.00 95.06 339 THR A C 1
ATOM 2691 O O . THR A 1 339 ? 10.894 -15.875 -30.999 1.00 95.06 339 THR A O 1
ATOM 2694 N N . GLU A 1 340 ? 12.330 -14.653 -32.207 1.00 95.00 340 GLU A N 1
ATOM 2695 C CA . GLU A 1 340 ? 12.826 -15.762 -33.038 1.00 95.00 340 GLU A CA 1
ATOM 2696 C C . GLU A 1 340 ? 13.577 -16.838 -32.229 1.00 95.00 340 GLU A C 1
ATOM 2698 O O . GLU A 1 340 ? 13.636 -18.002 -32.624 1.00 95.00 340 GLU A O 1
ATOM 2703 N N . ASN A 1 341 ? 14.162 -16.454 -31.097 1.00 93.56 341 ASN A N 1
ATOM 2704 C CA . ASN A 1 341 ? 14.923 -17.317 -30.198 1.00 93.56 341 ASN A CA 1
ATOM 2705 C C . ASN A 1 341 ? 14.786 -16.828 -28.749 1.00 93.56 341 ASN A C 1
ATOM 2707 O O . ASN A 1 341 ? 14.232 -15.753 -28.516 1.00 93.56 341 ASN A O 1
ATOM 2711 N N . ASP A 1 342 ? 15.361 -17.581 -27.808 1.00 95.25 342 ASP A N 1
ATOM 2712 C CA . ASP A 1 342 ? 15.363 -17.285 -26.368 1.00 95.25 342 ASP A CA 1
ATOM 2713 C C . ASP A 1 342 ? 16.692 -16.687 -25.859 1.00 95.25 342 ASP A C 1
ATOM 2715 O O . ASP A 1 342 ? 17.004 -16.762 -24.671 1.00 95.25 342 ASP A O 1
ATOM 2719 N N . LEU A 1 343 ? 17.502 -16.085 -26.740 1.00 97.94 343 LEU A N 1
ATOM 2720 C CA . LEU A 1 343 ? 18.802 -15.516 -26.363 1.00 97.94 343 LEU A CA 1
ATOM 2721 C C . LEU A 1 343 ? 18.660 -14.333 -25.388 1.00 97.94 343 LEU A C 1
ATOM 2723 O O . LEU A 1 343 ? 17.662 -13.602 -25.459 1.00 97.94 343 LEU A O 1
ATOM 2727 N N . PRO A 1 344 ? 19.661 -14.090 -24.517 1.00 98.38 344 PRO A N 1
ATOM 2728 C CA . PRO A 1 344 ? 19.693 -12.898 -23.675 1.00 98.38 344 PRO A CA 1
ATOM 2729 C C . PRO A 1 344 ? 19.746 -11.624 -24.531 1.00 98.38 344 PRO A C 1
ATOM 2731 O O . PRO A 1 344 ? 20.424 -11.571 -25.559 1.00 98.38 344 PRO A O 1
ATOM 2734 N N . ILE A 1 345 ? 19.023 -10.595 -24.096 1.00 98.69 345 ILE A N 1
ATOM 2735 C CA . ILE A 1 345 ? 18.846 -9.308 -24.766 1.00 98.69 345 ILE A CA 1
ATOM 2736 C C . ILE A 1 345 ? 19.513 -8.218 -23.924 1.00 98.69 345 ILE A C 1
ATOM 2738 O O . ILE A 1 345 ? 19.024 -7.853 -22.855 1.00 98.69 345 ILE A O 1
ATOM 2742 N N . TYR A 1 346 ? 20.600 -7.651 -24.435 1.00 98.56 346 TYR A N 1
ATOM 2743 C CA . TYR A 1 346 ? 21.327 -6.556 -23.798 1.00 98.56 346 TYR A CA 1
ATOM 2744 C C . TYR A 1 346 ? 20.878 -5.215 -24.374 1.00 98.56 346 TYR A C 1
ATOM 2746 O O . TYR A 1 346 ? 21.040 -4.949 -25.567 1.00 98.56 346 TYR A O 1
ATOM 2754 N N . VAL A 1 347 ? 20.286 -4.372 -23.530 1.00 98.56 347 VAL A N 1
ATOM 2755 C CA . VAL A 1 347 ? 19.615 -3.134 -23.930 1.00 98.56 347 VAL A CA 1
ATOM 2756 C C . VAL A 1 347 ? 20.529 -1.932 -23.707 1.00 98.56 347 VAL A C 1
ATOM 2758 O O . VAL A 1 347 ? 20.787 -1.520 -22.576 1.00 98.56 347 VAL A O 1
ATOM 2761 N N . MET A 1 348 ? 20.970 -1.326 -24.808 1.00 97.56 348 MET A N 1
ATOM 2762 C CA . MET A 1 348 ? 21.709 -0.067 -24.839 1.00 97.56 348 MET A CA 1
ATOM 2763 C C . MET A 1 348 ? 20.740 1.118 -24.936 1.00 97.56 348 MET A C 1
ATOM 2765 O O . MET A 1 348 ? 20.033 1.266 -25.936 1.00 97.56 348 MET A O 1
ATOM 2769 N N . CYS A 1 349 ? 20.728 2.002 -23.936 1.00 95.38 349 CYS A N 1
ATOM 2770 C CA . CYS A 1 349 ? 20.037 3.297 -23.997 1.00 95.38 349 CYS A CA 1
ATOM 2771 C C . CYS A 1 349 ? 21.028 4.464 -23.834 1.00 95.38 349 CYS A C 1
ATOM 2773 O O . CYS A 1 349 ? 22.232 4.277 -23.982 1.00 95.38 349 CYS A O 1
ATOM 2775 N N . MET A 1 350 ? 20.538 5.675 -23.550 1.00 95.56 350 MET A N 1
ATOM 2776 C CA . MET A 1 350 ? 21.405 6.846 -23.369 1.00 95.56 350 MET A CA 1
ATOM 2777 C C . MET A 1 350 ? 22.278 6.745 -22.104 1.00 95.56 350 MET A C 1
ATOM 2779 O O . MET A 1 350 ? 23.474 6.999 -22.169 1.00 95.56 350 MET A O 1
ATOM 2783 N N . GLU A 1 351 ? 21.680 6.386 -20.963 1.00 95.31 351 GLU A N 1
ATOM 2784 C CA . GLU A 1 351 ? 22.292 6.512 -19.619 1.00 95.31 351 GLU A CA 1
ATOM 2785 C C . GLU A 1 351 ? 22.149 5.249 -18.752 1.00 95.31 351 GLU A C 1
ATOM 2787 O O . GLU A 1 351 ? 22.420 5.267 -17.557 1.00 95.31 351 GLU A O 1
ATOM 2792 N N . GLY A 1 352 ? 21.697 4.141 -19.338 1.00 91.62 352 GLY A N 1
ATOM 2793 C CA . GLY A 1 352 ? 21.484 2.878 -18.626 1.00 91.62 352 GLY A CA 1
ATOM 2794 C C . GLY A 1 352 ? 20.264 2.881 -17.704 1.00 91.62 352 GLY A C 1
ATOM 2795 O O . GLY A 1 352 ? 20.189 2.053 -16.813 1.00 91.62 352 GLY A O 1
ATOM 2796 N N . LYS A 1 353 ? 19.310 3.804 -17.883 1.00 93.25 353 LYS A N 1
ATOM 2797 C CA . LYS A 1 353 ? 18.055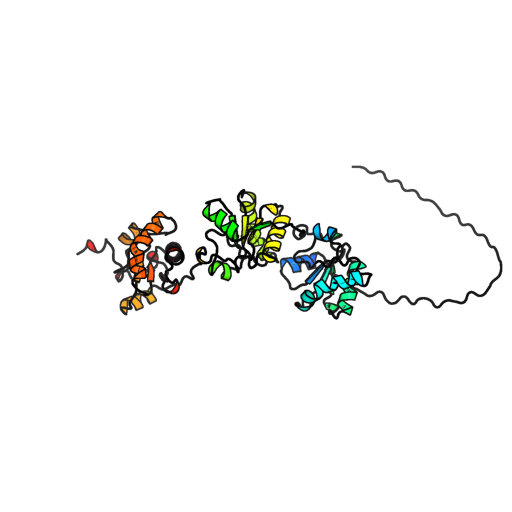 3.871 -17.112 1.00 93.25 353 LYS A CA 1
ATOM 2798 C C . LYS A 1 353 ? 16.924 4.505 -17.931 1.00 93.25 353 LYS A C 1
ATOM 2800 O O . LYS A 1 353 ? 17.183 5.040 -19.016 1.00 93.25 353 LYS A O 1
ATOM 2805 N N . GLY A 1 354 ? 15.677 4.444 -17.455 1.00 92.19 354 GLY A N 1
ATOM 2806 C CA . GLY A 1 354 ? 14.518 5.166 -17.983 1.00 92.19 354 GLY A CA 1
ATOM 2807 C C . GLY A 1 354 ? 14.083 4.675 -19.359 1.00 92.19 354 GLY A C 1
ATOM 2808 O O . GLY A 1 354 ? 13.124 3.930 -19.485 1.00 92.19 354 GLY A O 1
ATOM 2809 N N . GLY A 1 355 ? 14.814 5.046 -20.414 1.00 95.06 355 GLY A N 1
ATOM 2810 C CA . GLY A 1 355 ? 14.526 4.590 -21.777 1.00 95.06 355 GLY A CA 1
ATOM 2811 C C . GLY A 1 355 ? 14.672 3.076 -21.965 1.00 95.06 355 GLY A C 1
ATOM 2812 O O . GLY A 1 355 ? 13.891 2.482 -22.703 1.00 95.06 355 GLY A O 1
ATOM 2813 N N . ALA A 1 356 ? 15.645 2.452 -21.290 1.00 97.31 356 ALA A N 1
ATOM 2814 C CA . ALA A 1 356 ? 15.795 0.994 -21.292 1.00 97.31 356 ALA A CA 1
ATOM 2815 C C . ALA A 1 356 ? 14.665 0.314 -20.506 1.00 97.31 356 ALA A C 1
ATOM 2817 O O . ALA A 1 356 ? 14.028 -0.595 -21.028 1.00 97.31 356 ALA A O 1
ATOM 2818 N N . GLU A 1 357 ? 14.373 0.811 -19.301 1.00 97.06 357 GLU A N 1
ATOM 2819 C CA . GLU A 1 357 ? 13.295 0.318 -18.432 1.00 97.06 357 GLU A CA 1
ATOM 2820 C C . GLU A 1 357 ? 11.932 0.396 -19.143 1.00 97.06 357 GLU A C 1
ATOM 2822 O O . GLU A 1 357 ? 11.214 -0.597 -19.220 1.00 97.06 357 GLU A O 1
ATOM 2827 N N . ASN A 1 358 ? 11.623 1.529 -19.783 1.00 96.38 358 ASN A N 1
ATOM 2828 C CA . ASN A 1 358 ? 10.395 1.722 -20.558 1.00 96.38 358 ASN A CA 1
ATOM 2829 C C . ASN A 1 358 ? 10.282 0.754 -21.745 1.00 96.38 358 ASN A C 1
ATOM 2831 O O . ASN A 1 358 ? 9.198 0.243 -22.026 1.00 96.38 358 ASN A O 1
ATOM 2835 N N . ALA A 1 359 ? 11.385 0.501 -22.457 1.00 97.62 359 ALA A N 1
ATOM 2836 C CA . ALA A 1 359 ? 11.387 -0.441 -23.571 1.00 97.62 359 ALA A CA 1
ATOM 2837 C C . ALA A 1 359 ? 11.192 -1.886 -23.095 1.00 97.62 359 ALA A C 1
ATOM 2839 O O . ALA A 1 359 ? 10.411 -2.620 -23.694 1.00 97.62 359 ALA A O 1
ATOM 2840 N N . ILE A 1 360 ? 11.857 -2.282 -22.005 1.00 97.94 360 ILE A N 1
ATOM 2841 C CA . ILE A 1 360 ? 11.687 -3.606 -21.395 1.00 97.94 360 ILE A CA 1
ATOM 2842 C C . ILE A 1 360 ? 10.252 -3.767 -20.889 1.00 97.94 360 ILE A C 1
ATOM 2844 O O . ILE A 1 360 ? 9.610 -4.751 -21.235 1.00 97.94 360 ILE A O 1
ATOM 2848 N N . SER A 1 361 ? 9.711 -2.778 -20.172 1.00 96.00 361 SER A N 1
ATOM 2849 C CA . SER A 1 361 ? 8.311 -2.760 -19.727 1.00 96.00 361 SER A CA 1
ATOM 2850 C C . SER A 1 361 ? 7.342 -2.966 -20.877 1.00 96.00 361 SER A C 1
ATOM 2852 O O . SER A 1 361 ? 6.434 -3.783 -20.776 1.00 96.00 361 SER A O 1
ATOM 2854 N N . TYR A 1 362 ? 7.561 -2.274 -21.995 1.00 96.38 362 TYR A N 1
ATOM 2855 C CA . TYR A 1 362 ? 6.757 -2.464 -23.193 1.00 96.38 362 TYR A CA 1
ATOM 2856 C C . TYR A 1 362 ? 6.839 -3.905 -23.715 1.00 96.38 362 TYR A C 1
ATOM 2858 O O . TYR A 1 362 ? 5.812 -4.534 -23.944 1.00 96.38 362 TYR A O 1
ATOM 2866 N N . TYR A 1 363 ? 8.037 -4.468 -23.879 1.00 97.44 363 TYR A N 1
ATOM 2867 C CA . TYR A 1 363 ? 8.167 -5.836 -24.386 1.00 97.44 363 TYR A CA 1
ATOM 2868 C C . TYR A 1 363 ? 7.601 -6.895 -23.437 1.00 97.44 363 TYR A C 1
ATOM 2870 O O . TYR A 1 363 ? 6.982 -7.854 -23.897 1.00 97.44 363 TYR A O 1
ATOM 2878 N N . VAL A 1 364 ? 7.787 -6.725 -22.132 1.00 96.50 364 VAL A N 1
ATOM 2879 C CA . VAL A 1 364 ? 7.273 -7.651 -21.120 1.00 96.50 364 VAL A CA 1
ATOM 2880 C C . VAL A 1 364 ? 5.746 -7.595 -21.081 1.00 96.50 364 VAL A C 1
ATOM 2882 O O . VAL A 1 364 ? 5.092 -8.629 -21.195 1.00 96.50 364 VAL A O 1
ATOM 2885 N N . ASN A 1 365 ? 5.161 -6.400 -21.001 1.00 94.81 365 ASN A N 1
ATOM 2886 C CA . ASN A 1 365 ? 3.719 -6.256 -20.810 1.00 94.81 365 ASN A CA 1
ATOM 2887 C C . ASN A 1 365 ? 2.909 -6.392 -22.103 1.00 94.81 365 ASN A C 1
ATOM 2889 O O . ASN A 1 365 ? 1.882 -7.068 -22.101 1.00 94.81 365 ASN A O 1
ATOM 2893 N N . GLU A 1 366 ? 3.382 -5.829 -23.215 1.00 93.31 366 GLU A N 1
ATOM 2894 C CA . GLU A 1 366 ? 2.631 -5.781 -24.481 1.00 93.31 366 GLU A CA 1
ATOM 2895 C C . GLU A 1 366 ? 3.000 -6.924 -25.423 1.00 93.31 366 GLU A C 1
ATOM 2897 O O . GLU A 1 366 ? 2.162 -7.411 -26.182 1.00 93.31 366 GLU A O 1
ATOM 2902 N N . LYS A 1 367 ? 4.271 -7.348 -25.411 1.00 94.00 367 LYS A N 1
ATOM 2903 C CA . LYS A 1 367 ? 4.777 -8.413 -26.298 1.00 94.00 367 LYS A CA 1
ATOM 2904 C C . LYS A 1 367 ? 4.969 -9.747 -25.599 1.00 94.00 367 LYS A C 1
ATOM 2906 O O . LYS A 1 367 ? 5.283 -10.723 -26.274 1.00 94.00 367 LYS A O 1
ATOM 2911 N N . LYS A 1 368 ? 4.752 -9.793 -24.280 1.00 92.88 368 LYS A N 1
ATOM 2912 C CA . LYS A 1 368 ? 4.865 -10.995 -23.444 1.00 92.88 368 LYS A CA 1
ATOM 2913 C C . LYS A 1 368 ? 6.220 -11.701 -23.608 1.00 92.88 368 LYS A C 1
ATOM 2915 O O . LYS A 1 368 ? 6.295 -12.926 -23.554 1.00 92.88 368 LYS A O 1
ATOM 2920 N N . ILE A 1 369 ? 7.291 -10.929 -23.823 1.00 95.75 369 ILE A N 1
ATOM 2921 C CA . ILE A 1 369 ? 8.661 -11.459 -23.837 1.00 95.75 369 ILE A CA 1
ATOM 2922 C C . ILE A 1 369 ? 9.099 -11.695 -22.391 1.00 95.75 369 ILE A C 1
ATOM 2924 O O . ILE A 1 369 ? 8.901 -10.830 -21.538 1.00 95.75 369 ILE A O 1
ATOM 2928 N N . ASP A 1 370 ? 9.708 -12.851 -22.123 1.00 95.12 370 ASP A N 1
ATOM 2929 C CA . ASP A 1 370 ? 10.217 -13.201 -20.796 1.00 95.12 370 ASP A CA 1
ATOM 2930 C C . ASP A 1 370 ? 11.206 -12.138 -20.282 1.00 95.12 370 ASP A C 1
ATOM 2932 O O . ASP A 1 370 ? 12.263 -11.900 -20.874 1.00 95.12 370 ASP A O 1
ATOM 2936 N N . GLN A 1 371 ? 10.855 -11.506 -19.157 1.00 95.31 371 GLN A N 1
ATOM 2937 C CA . GLN A 1 371 ? 11.651 -10.455 -18.526 1.00 95.31 371 GLN A CA 1
ATOM 2938 C C . GLN A 1 371 ? 13.067 -10.916 -18.153 1.00 95.31 371 GLN A C 1
ATOM 2940 O O . GLN A 1 371 ? 13.998 -10.112 -18.181 1.00 95.31 371 GLN A O 1
ATOM 2945 N N . THR A 1 372 ? 13.254 -12.209 -17.859 1.00 96.69 372 THR A N 1
ATOM 2946 C CA . THR A 1 372 ? 14.553 -12.770 -17.453 1.00 96.69 372 THR A CA 1
ATOM 2947 C C . THR A 1 372 ? 15.593 -12.724 -18.572 1.00 96.69 372 THR A C 1
ATOM 2949 O O . THR A 1 372 ? 16.792 -12.822 -18.309 1.00 96.69 372 THR A O 1
ATOM 2952 N N . ARG A 1 373 ? 15.159 -12.505 -19.818 1.00 97.69 373 ARG A N 1
ATOM 2953 C CA . ARG A 1 373 ? 16.049 -12.336 -20.967 1.00 97.69 373 ARG A CA 1
ATOM 2954 C C . ARG A 1 373 ? 16.684 -10.953 -21.035 1.00 97.69 373 ARG A C 1
ATOM 2956 O O . ARG A 1 373 ? 17.691 -10.814 -21.718 1.00 97.69 373 ARG A O 1
ATOM 2963 N N . PHE A 1 374 ? 16.119 -9.932 -20.395 1.00 98.31 374 PHE A N 1
ATOM 2964 C CA . PHE A 1 374 ? 16.586 -8.557 -20.564 1.00 98.31 374 PHE A CA 1
ATOM 2965 C C . PHE A 1 374 ? 17.645 -8.159 -19.536 1.00 98.31 374 PHE A C 1
ATOM 2967 O O . PHE A 1 374 ? 17.462 -8.355 -18.337 1.00 98.31 374 PHE A O 1
ATOM 2974 N N . TYR A 1 375 ? 18.703 -7.507 -20.024 1.00 98.50 375 TYR A N 1
ATOM 2975 C CA . TYR A 1 375 ? 19.778 -6.909 -19.235 1.00 98.50 375 TYR A CA 1
ATOM 2976 C C . TYR A 1 375 ? 20.016 -5.471 -19.696 1.00 98.50 375 TYR A C 1
ATOM 2978 O O . TYR A 1 375 ? 20.296 -5.222 -20.869 1.00 98.50 375 TYR A O 1
ATOM 2986 N N . ILE A 1 376 ? 19.923 -4.508 -18.786 1.00 98.62 376 ILE A N 1
ATOM 2987 C CA . ILE A 1 376 ? 20.231 -3.104 -19.056 1.00 98.62 376 ILE A CA 1
ATOM 2988 C C . ILE A 1 376 ? 21.739 -2.896 -18.932 1.00 98.62 376 ILE A C 1
ATOM 2990 O O . ILE A 1 376 ? 22.346 -3.268 -17.931 1.00 98.62 376 ILE A O 1
ATOM 2994 N N . ILE A 1 377 ? 22.344 -2.277 -19.943 1.00 98.38 377 ILE A N 1
ATOM 2995 C CA . ILE A 1 377 ? 23.767 -1.928 -19.904 1.00 98.38 377 ILE A CA 1
ATOM 2996 C C . ILE A 1 377 ? 23.943 -0.705 -19.002 1.00 98.38 377 ILE A C 1
ATOM 2998 O O . ILE A 1 377 ? 23.410 0.370 -19.301 1.00 98.38 377 ILE A O 1
ATOM 3002 N N . GLU A 1 378 ? 24.682 -0.862 -17.905 1.00 98.12 378 GLU A N 1
ATOM 3003 C CA . GLU A 1 378 ? 24.918 0.208 -16.935 1.00 98.12 378 GLU A CA 1
ATOM 3004 C C . GLU A 1 378 ? 25.572 1.433 -17.585 1.00 98.12 378 GLU A C 1
ATOM 3006 O O . GLU A 1 378 ? 26.495 1.324 -18.392 1.00 98.12 378 GLU A O 1
ATOM 3011 N N . GLY A 1 379 ? 25.063 2.623 -17.258 1.00 96.81 379 GLY A N 1
ATOM 3012 C CA . GLY A 1 379 ? 25.538 3.887 -17.825 1.00 96.81 379 GLY A CA 1
ATOM 3013 C C . GLY A 1 379 ? 25.172 4.121 -19.298 1.00 96.81 379 GLY A C 1
ATOM 3014 O O . GLY A 1 379 ? 25.352 5.236 -19.789 1.00 96.81 379 GLY A O 1
ATOM 3015 N N . GLY A 1 380 ? 24.606 3.129 -19.998 1.00 96.88 380 GLY A N 1
ATOM 3016 C CA . GLY A 1 380 ? 24.222 3.233 -21.407 1.00 96.88 380 GLY A CA 1
ATOM 3017 C C . GLY A 1 380 ? 25.391 3.638 -22.304 1.00 96.88 380 GLY A C 1
ATOM 3018 O O . GLY A 1 380 ? 26.554 3.429 -21.965 1.00 96.88 380 GLY A O 1
ATOM 3019 N N . ILE A 1 381 ? 25.096 4.263 -23.447 1.00 96.00 381 ILE A N 1
ATOM 3020 C CA . ILE A 1 381 ? 26.142 4.682 -24.390 1.00 96.00 381 ILE A CA 1
ATOM 3021 C C . ILE A 1 381 ? 27.076 5.736 -23.781 1.00 96.00 381 ILE A C 1
ATOM 3023 O O . ILE A 1 381 ? 28.273 5.721 -24.047 1.00 96.00 381 ILE A O 1
ATOM 3027 N N . LYS A 1 382 ? 26.566 6.612 -22.902 1.00 94.75 382 LYS A N 1
ATOM 3028 C CA . LYS A 1 382 ? 27.385 7.639 -22.235 1.00 94.75 382 LYS A CA 1
ATOM 3029 C C . LYS A 1 382 ? 28.370 7.060 -21.218 1.00 94.75 382 LYS A C 1
ATOM 3031 O O . LYS A 1 382 ? 29.393 7.683 -20.950 1.00 94.75 382 LYS A O 1
ATOM 3036 N N . GLY A 1 383 ? 28.039 5.915 -20.628 1.00 95.56 383 GLY A N 1
ATOM 3037 C CA . GLY A 1 383 ? 28.879 5.196 -19.673 1.00 95.56 383 GLY A CA 1
ATOM 3038 C C . GLY A 1 383 ? 29.741 4.107 -20.306 1.00 95.56 383 GLY A C 1
ATOM 3039 O O . GLY A 1 383 ? 30.489 3.455 -19.584 1.00 95.56 383 GLY A O 1
ATOM 3040 N N . TRP A 1 384 ? 29.652 3.897 -21.622 1.00 97.00 384 TRP A N 1
ATOM 3041 C CA . TRP A 1 384 ? 30.377 2.835 -22.309 1.00 97.00 384 TRP A CA 1
ATOM 3042 C C . TRP A 1 384 ? 31.856 3.209 -22.523 1.00 97.00 384 TRP A C 1
ATOM 3044 O O . TRP A 1 384 ? 32.143 4.158 -23.257 1.00 97.00 384 TRP A O 1
ATOM 3054 N N . PRO A 1 385 ? 32.824 2.480 -21.933 1.00 96.69 385 PRO A N 1
ATOM 3055 C CA . PRO A 1 385 ? 34.227 2.891 -21.938 1.00 96.69 385 PRO A CA 1
ATOM 3056 C C . PRO A 1 385 ? 35.050 2.299 -23.095 1.00 96.69 385 PRO A C 1
ATOM 3058 O O . PRO A 1 385 ? 36.238 2.601 -23.190 1.00 96.69 385 PRO A O 1
ATOM 3061 N N . PHE A 1 386 ? 34.449 1.471 -23.962 1.00 95.88 386 PHE A N 1
ATOM 3062 C CA . PHE A 1 386 ? 35.141 0.721 -25.023 1.00 95.88 386 PHE A CA 1
ATOM 3063 C C . PHE A 1 386 ? 34.756 1.231 -26.420 1.00 95.88 386 PHE A C 1
ATOM 3065 O O . PHE A 1 386 ? 33.907 0.620 -27.084 1.00 95.88 386 PHE A O 1
ATOM 3072 N N . PRO A 1 387 ? 35.320 2.362 -26.883 1.00 93.31 387 PRO A N 1
ATOM 3073 C CA . PRO A 1 387 ? 35.003 2.923 -28.196 1.00 93.31 387 PRO A CA 1
ATOM 3074 C C . PRO A 1 387 ? 35.333 1.970 -29.351 1.00 93.31 387 PRO A C 1
ATOM 3076 O O . PRO A 1 387 ? 34.682 2.025 -30.387 1.00 93.31 387 PRO A O 1
ATOM 3079 N N . GLU A 1 388 ? 36.294 1.062 -29.176 1.00 93.31 388 GLU A N 1
ATOM 3080 C CA . GLU A 1 388 ? 36.653 0.034 -30.156 1.00 93.31 388 GLU A CA 1
ATOM 3081 C C . GLU A 1 388 ? 35.532 -0.982 -30.432 1.00 93.31 388 GLU A C 1
ATOM 3083 O O . GLU A 1 388 ? 35.578 -1.681 -31.441 1.00 93.31 388 GLU A O 1
ATOM 3088 N N . MET A 1 389 ? 34.529 -1.067 -29.552 1.00 93.50 389 MET A N 1
ATOM 3089 C CA . MET A 1 389 ? 33.349 -1.922 -29.723 1.00 93.50 389 MET A CA 1
ATOM 3090 C C . MET A 1 389 ? 32.158 -1.187 -30.356 1.00 93.50 389 MET A C 1
ATOM 3092 O O . MET A 1 389 ? 31.085 -1.779 -30.506 1.00 93.50 389 MET A O 1
ATOM 3096 N N . LEU A 1 390 ? 32.327 0.095 -30.698 1.00 94.38 390 LEU A N 1
ATOM 3097 C CA . LEU A 1 390 ? 31.279 0.935 -31.262 1.00 94.38 390 LEU A CA 1
ATOM 3098 C C . LEU A 1 390 ? 31.456 1.138 -32.770 1.00 94.38 390 LEU A C 1
ATOM 3100 O O . LEU A 1 390 ? 32.543 1.424 -33.267 1.00 94.38 390 LEU A O 1
ATOM 3104 N N . GLU A 1 391 ? 30.343 1.085 -33.488 1.00 90.00 391 GLU A N 1
ATOM 3105 C CA . GLU A 1 391 ? 30.205 1.567 -34.855 1.00 90.00 391 GLU A CA 1
ATOM 3106 C C . GLU A 1 391 ? 29.640 2.990 -34.833 1.00 90.00 391 GLU A C 1
ATOM 3108 O O . GLU A 1 391 ? 28.726 3.303 -34.068 1.00 90.00 391 GLU A O 1
ATOM 3113 N N . SER A 1 392 ? 30.177 3.882 -35.668 1.00 78.75 392 SER A N 1
ATOM 3114 C CA . SER A 1 392 ? 29.658 5.243 -35.817 1.00 78.75 392 SER A CA 1
ATOM 3115 C C . SER A 1 392 ? 29.841 5.734 -37.249 1.00 78.75 392 SER A C 1
ATOM 3117 O O . SER A 1 392 ? 30.752 5.318 -37.959 1.00 78.75 392 SER A O 1
ATOM 3119 N N . SER A 1 393 ? 29.027 6.700 -37.668 1.00 57.97 393 SER A N 1
ATOM 3120 C CA . SER A 1 393 ? 29.192 7.322 -38.993 1.00 57.97 393 SER A CA 1
ATOM 3121 C C . SER A 1 393 ? 30.431 8.222 -39.122 1.00 57.97 393 SER A C 1
ATOM 3123 O O . SER A 1 393 ? 30.702 8.732 -40.206 1.00 57.97 393 SER A O 1
ATOM 3125 N N . LYS A 1 394 ? 31.176 8.454 -38.030 1.00 55.41 394 LYS A N 1
ATOM 3126 C CA . LYS A 1 394 ? 32.442 9.202 -38.061 1.00 55.41 394 LYS A CA 1
ATOM 3127 C C . LYS A 1 394 ? 33.610 8.324 -38.515 1.00 55.41 394 LYS A C 1
ATOM 3129 O O . LYS A 1 394 ? 34.567 8.855 -39.062 1.00 55.41 394 LYS A O 1
ATOM 3134 N N . THR A 1 395 ? 33.515 7.008 -38.331 1.00 49.28 395 THR A N 1
ATOM 3135 C CA . THR A 1 395 ? 34.564 6.050 -38.701 1.00 49.28 395 THR A CA 1
ATOM 3136 C C . THR A 1 395 ? 34.563 5.713 -40.199 1.00 49.28 395 THR A C 1
ATOM 3138 O O . THR A 1 395 ? 35.611 5.394 -40.741 1.00 49.28 395 THR A O 1
ATOM 3141 N N . GLU A 1 396 ? 33.437 5.882 -40.906 1.00 45.47 396 GLU A N 1
ATOM 3142 C CA . GLU A 1 396 ? 33.341 5.683 -42.370 1.00 45.47 396 GLU A CA 1
ATOM 3143 C C . GLU A 1 396 ? 33.922 6.843 -43.208 1.00 45.47 396 GLU A C 1
ATOM 3145 O O . GLU A 1 396 ? 33.916 6.780 -44.434 1.00 45.47 396 GLU A O 1
ATOM 3150 N N . ALA A 1 397 ? 34.396 7.926 -42.581 1.00 43.06 397 ALA A N 1
ATOM 3151 C CA . ALA A 1 397 ? 34.959 9.085 -43.284 1.00 43.06 397 ALA A CA 1
ATOM 3152 C C . ALA A 1 397 ? 36.501 9.082 -43.372 1.00 43.06 397 ALA A C 1
ATOM 3154 O O . ALA A 1 397 ? 37.063 10.017 -43.947 1.00 43.06 397 ALA A O 1
ATOM 3155 N N . GLU A 1 398 ? 37.179 8.070 -42.815 1.00 42.16 398 GLU A N 1
ATOM 3156 C CA . GLU A 1 398 ? 38.652 7.962 -42.803 1.00 42.16 398 GLU A CA 1
ATOM 3157 C C . GLU A 1 398 ? 39.223 6.682 -43.456 1.00 42.16 398 GLU A C 1
ATOM 3159 O O . GLU A 1 398 ? 40.439 6.488 -43.430 1.00 42.16 398 GLU A O 1
ATOM 3164 N N . GLU A 1 399 ? 38.399 5.866 -44.123 1.00 35.03 399 GLU A N 1
ATOM 3165 C CA . GLU A 1 399 ? 38.844 4.835 -45.088 1.00 35.03 399 GLU A CA 1
ATOM 3166 C C . GLU A 1 399 ? 38.443 5.215 -46.519 1.00 35.03 399 GLU A C 1
ATOM 3168 O O . GLU A 1 399 ? 39.260 4.970 -47.443 1.00 35.03 399 GLU A O 1
#

pLDDT: mean 89.9, std 17.96, range [31.77, 98.88]

Mean predicted aligned error: 9.36 Å

Foldseek 3Di:
DDDDDDDDDDDDDDDDDDDDDDDDDDDDDPDPPPDPPDDAAADELVRVQVCQAVVNFEAEEECEAPVVLQVWDFFPYDYQVLPQLPDPVSLVSLVSCVVVLVVTPAAYEYAYQQQPNSSVNNLVSVVVVPRPSVRYYYYHGGPPPNPCLLRIFHDDPAAADELVRVVVCVVVVFDEAAEEADAPVLQQAWDAPNYHYLNLPQLRHNVSLVSLVVCLVVLVPDPHAYEYAYQQQDRSVSNSLRSSVSVVRDSVSYHYYHGGPNPNPCRLRIAHQFPAAADELVRVVVCVVVVPDAAEEECEAPCCCAALFDFPPHDYQNLPQLPDPVSVVSLVVCLCVPPVDLHAYEYAYQQQDRSLSNSLSCCCNVVVRDSVSYYGYHGGSVNNPCCVRGDHPV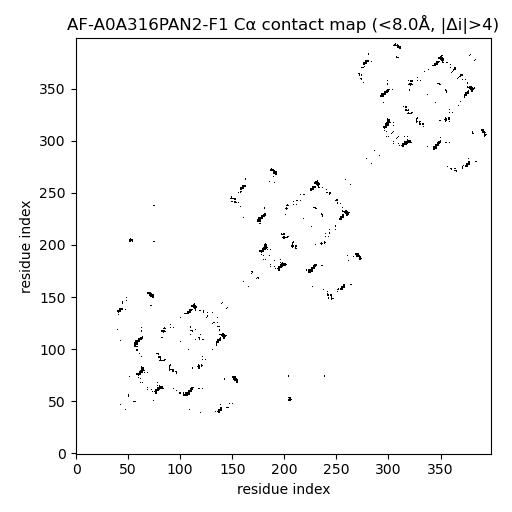VVVPD

Nearest PDB structures (foldseek):
  1yt8-assembly1_A  TM=2.708E-01  e=3.313E-13  Pseudomonas aeruginosa
  3fs5-assembly1_A  TM=7.776E-01  e=3.086E-05  Saccharomyces cerevisiae
  8w14-assembly1_A  TM=6.808E-01  e=5.611E-04  Acinetobacter baumannii 118362
  8w14-assembly1_B-2  TM=7.342E-01  e=2.615E-03  Acinetobacter baumannii 118362

Secondary structure (DSSP, 8-state):
----------------------------PPP---PPPP---EE-HHHHHHHHHHT-S-EEEE-S-HHHHHT-B-TT-EE---TT--SHHHHHHGGGGHHHHHT--S-EEEE-SSSSHHHHHHHHHHHHTT--TTTEEEETT-GGG---GGG-B-----EEE-HHHHHHHHHTT---EEEE-S-HHHHHT-B-TT-EE---TT--SHHHHHHHHTTHHHHHH--S-EEEE-SSSSHHHHHHHHHHHHTT--GGGEEEETTTGGG-S-GGG-B-----EEE-HHHHHHHHHTT---EEEE---HHHHHHT-EETT-EE---TT--SHHHHHHHHTTHHHHHSS---EEEE-SSSSTHHHHHHHHHHHHH---GGGEEEETTTGGG---GGGEE-TTGGG--

Sequence (399 aa):
MKKLSLIMAVLMAIGLFAGCAQQENAEQLPGDEEAPAKEYQYITADEVKTMIENGDEKVIVDIQPEEYYAQGHLPTAISTYAYPADTDELKAKLDTALEKIDEKEGPVIIVGLGGKTGAENAYDYYAEKGVDESRLRILEGGQMSWPYEELKWYNIDYLYIAPDDLVKLLEENKNVMLIDIRQSEYYDAGHLPGSIPTYSFPNTNKEQWDALDELNEQIEKTLDPIVLICMSGTNGAYNAVNHWATKGIDPRKFYILEGGGTNWPYGDMLEVTPNYQYITPDELKTKIEAKEDMLLLSVQTKDSYKEDGHLHGSIETKAYPANTEDLRKRLDKVTDKLTENDLPIYVMCMEGKGGAENAISYYVNEKKIDQTRFYIIEGGIKGWPFPEMLESSKTEAEE

Radius of gyration: 34.5 Å; Cα contacts (8 Å, |Δi|>4): 703; chains: 1; bounding box: 78×59×121 Å

Solvent-accessible surface area (backbone atoms only — not comparable to full-atom values): 22270 Å² total; per-residue (Å²): 138,85,88,86,88,83,89,81,89,82,83,90,81,90,82,91,79,93,77,92,78,85,93,72,91,75,81,81,73,81,77,83,77,77,72,79,79,84,83,78,52,68,39,52,64,68,58,53,48,50,37,42,43,71,47,52,72,63,37,42,38,29,26,34,45,62,75,55,36,40,75,42,34,58,75,88,44,44,78,34,51,14,56,53,26,84,45,74,74,33,42,58,33,48,58,76,48,45,67,62,49,71,76,48,87,43,40,38,37,30,32,17,57,57,34,43,71,36,30,51,38,46,50,52,50,42,41,76,73,64,46,59,67,93,35,46,26,29,30,52,44,10,60,76,57,56,84,57,62,74,53,44,26,58,69,70,91,78,44,70,38,52,64,72,58,50,49,52,41,57,76,69,67,51,74,61,48,37,37,30,30,35,42,60,74,56,40,32,72,41,31,58,77,84,46,44,76,46,46,21,54,59,35,67,27,42,73,26,44,53,42,55,54,74,43,46,71,58,60,69,73,48,84,50,54,29,39,39,31,19,59,58,42,42,69,43,45,54,34,46,45,36,52,42,37,44,74,70,45,67,58,88,53,40,25,32,28,54,48,8,60,76,58,56,85,62,64,90,62,40,34,53,56,69,78,82,41,73,39,51,59,70,60,52,49,53,41,58,76,69,64,56,83,64,42,43,37,30,32,24,41,66,63,45,41,38,73,78,25,34,56,71,88,42,47,79,35,51,15,48,54,26,82,45,71,75,29,41,59,31,48,59,79,48,43,68,74,64,66,74,52,88,56,43,34,38,30,36,13,62,56,36,50,62,27,37,54,34,41,50,41,46,37,35,58,77,66,66,43,69,56,89,34,44,28,33,29,44,35,10,62,77,52,52,87,58,69,90,54,42,44,40,68,73,66,75,75,80,118